Protein 5F1B (pdb70)

Secondary structure (DSSP, 8-state):
----EEEESSS-EEEE-TTT--TT-----GGGEEEEEEE--STT---SHHHHGGGEEEESS----EEE-SEEE-EEEEEEEEEE-TTSSBSSPPPPTT----S-EEEEEEEEEE----SSEEEETTS-EEE-SSEEESSPPTT--BEEEEEEEEE---/------EEEEEE---STTTTSTTTS--GGGSEEEEEE-S-HHHHHHHHHHHHHHHHHHHHHHHH---SEE--HHHHHHHHHHHHTT-/--HHHIIIIITTTEEEEEEEEE-TT---EEE--TTB---EEE-GGGSHHHHHHHHHHHHHHHT--EEETTEEE-HHHHB--TTTTT--PPP-BSGGGGGTT-HHHHT--EE-SS-EEE-HHHHHHHHTT-TT-S--SSSS----S-TTSS---HHHHEES--TT-GGG-SEEEEEEEEE--TT-HHHHHHHHHHHHHHHHHHHT---TT-EEE--

Radius of gyration: 32.6 Å; Cα contacts (8 Å, |Δi|>4): 952; chains: 3; bounding box: 53×74×102 Å

B-factor: mean 51.22, std 26.63, range [20.82, 196.54]

Structure (mmCIF, N/CA/C/O backbone):
data_5F1B
#
_entry.id   5F1B
#
_cell.length_a   107.261
_cell.length_b   107.261
_cell.length_c   93.777
_cell.angle_alpha   90.00
_cell.angle_beta   90.00
_cell.angle_gamma   120.00
#
_symmetry.space_group_name_H-M   'P 63'
#
loop_
_entity.id
_entity.type
_entity.pdbx_description
1 polymer GP1
2 polymer GP2
3 polymer 'Niemann-Pick C1 protein'
4 branched 2-acetamido-2-deoxy-beta-D-glucopyranose-(1-4)-2-acetamido-2-deoxy-beta-D-glucopyranose
5 water water
#
loop_
_atom_site.group_PDB
_atom_site.id
_atom_site.type_symbol
_atom_site.label_atom_id
_atom_site.label_alt_id
_atom_site.label_comp_id
_atom_site.label_asym_id
_atom_site.label_entity_id
_atom_site.label_seq_id
_atom_site.pdbx_PDB_ins_code
_atom_site.Cartn_x
_atom_site.Cartn_y
_atom_site.Cartn_z
_atom_site.occupancy
_atom_site.B_iso_or_equiv
_atom_site.auth_seq_id
_atom_site.auth_comp_id
_atom_site.auth_asym_id
_atom_site.auth_atom_id
_atom_site.pdbx_PDB_model_num
ATOM 1 N N . ARG A 1 1 ? 46.925 -10.526 -286.188 1.00 112.81 31 ARG A N 1
ATOM 2 C CA . ARG A 1 1 ? 47.868 -11.449 -286.806 1.00 116.14 31 ARG A CA 1
ATOM 3 C C . ARG A 1 1 ? 47.705 -12.877 -286.276 1.00 114.79 31 ARG A C 1
ATOM 4 O O . ARG A 1 1 ? 48.677 -13.632 -286.204 1.00 117.68 31 ARG A O 1
ATOM 12 N N . SER A 1 2 ? 46.484 -13.247 -285.900 1.00 68.00 32 SER A N 1
ATOM 13 C CA . SER A 1 2 ? 46.231 -14.596 -285.402 1.00 64.95 32 SER A CA 1
ATOM 14 C C . SER A 1 2 ? 44.878 -15.143 -285.848 1.00 56.14 32 SER A C 1
ATOM 15 O O . SER A 1 2 ? 43.844 -14.499 -285.699 1.00 51.56 32 SER A O 1
ATOM 18 N N . ILE A 1 3 ? 44.915 -16.353 -286.394 1.00 51.20 33 ILE A N 1
ATOM 19 C CA . ILE A 1 3 ? 43.731 -17.085 -286.826 1.00 52.18 33 ILE A CA 1
ATOM 20 C C . ILE A 1 3 ? 42.865 -17.521 -285.637 1.00 52.89 33 ILE A C 1
ATOM 21 O O . ILE A 1 3 ? 43.320 -18.278 -284.779 1.00 46.18 33 ILE A O 1
ATOM 26 N N . PRO A 1 4 ? 41.615 -17.028 -285.584 1.00 50.87 34 PRO A N 1
ATOM 27 C CA . PRO A 1 4 ? 40.653 -17.378 -284.529 1.00 51.11 34 PRO A CA 1
ATOM 28 C C . PRO A 1 4 ? 40.345 -18.872 -284.485 1.00 54.37 34 PRO A C 1
ATOM 29 O O . PRO A 1 4 ? 40.270 -19.534 -285.521 1.00 53.84 34 PRO A O 1
ATOM 33 N N . LEU A 1 5 ? 40.170 -19.390 -283.278 1.00 54.62 35 LEU A N 1
ATOM 34 C CA . LEU A 1 5 ? 39.847 -20.789 -283.066 1.00 52.65 35 LEU A CA 1
ATOM 35 C C . LEU A 1 5 ? 38.554 -20.887 -282.265 1.00 59.90 35 LEU A C 1
ATOM 36 O O . LEU A 1 5 ? 38.447 -20.324 -281.179 1.00 68.39 35 LEU A O 1
ATOM 41 N N . GLY A 1 6 ? 37.565 -21.586 -282.811 1.00 64.29 36 GLY A N 1
ATOM 42 C CA . GLY A 1 6 ? 36.266 -21.700 -282.173 1.00 65.83 36 GLY A CA 1
ATOM 43 C C . GLY A 1 6 ? 36.204 -22.859 -281.195 1.00 69.94 36 GLY A C 1
ATOM 44 O O . GLY A 1 6 ? 36.610 -23.970 -281.516 1.00 68.16 36 GLY A O 1
ATOM 45 N N . VAL A 1 7 ? 35.699 -22.593 -279.993 1.00 59.58 37 VAL A N 1
ATOM 46 C CA . VAL A 1 7 ? 35.579 -23.621 -278.966 1.00 62.94 37 VAL A CA 1
ATOM 47 C C . VAL A 1 7 ? 34.121 -23.901 -278.626 1.00 68.39 37 VAL A C 1
ATOM 48 O O . VAL A 1 7 ? 33.378 -22.979 -278.290 1.00 70.52 37 VAL A O 1
ATOM 52 N N . ILE A 1 8 ? 33.714 -25.167 -278.734 1.00 100.52 38 ILE A N 1
ATOM 53 C CA . ILE A 1 8 ? 32.330 -25.548 -278.471 1.00 109.22 38 ILE A CA 1
ATOM 54 C C . ILE A 1 8 ? 32.193 -26.566 -277.364 1.00 110.94 38 ILE A C 1
ATOM 55 O O . ILE A 1 8 ? 32.879 -27.579 -277.336 1.00 107.64 38 ILE A O 1
ATOM 60 N N . HIS A 1 9 ? 31.271 -26.302 -276.444 1.00 155.43 39 HIS A N 1
ATOM 61 C CA . HIS A 1 9 ? 30.945 -27.259 -275.393 1.00 157.62 39 HIS A CA 1
ATOM 62 C C . HIS A 1 9 ? 29.761 -28.110 -275.848 1.00 158.80 39 HIS A C 1
ATOM 63 O O . HIS A 1 9 ? 29.932 -29.075 -276.593 1.00 158.41 39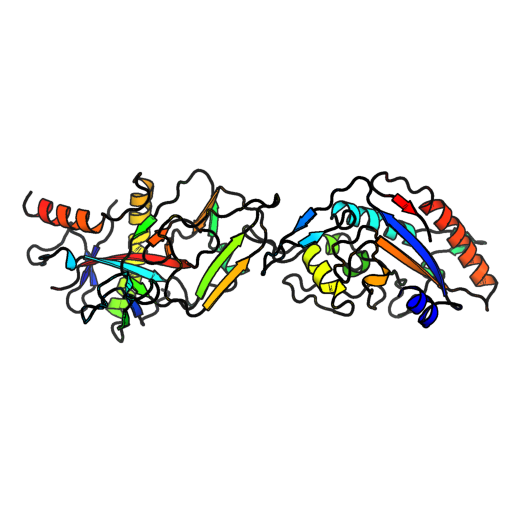 HIS A O 1
ATOM 70 N N . ASN A 1 10 ? 28.562 -27.741 -275.408 1.00 104.05 40 ASN A N 1
ATOM 71 C CA . ASN A 1 10 ? 27.340 -28.369 -275.891 1.00 103.03 40 ASN A CA 1
ATOM 72 C C . ASN A 1 10 ? 26.778 -27.522 -277.024 1.00 105.19 40 ASN A C 1
ATOM 73 O O . ASN A 1 10 ? 26.447 -28.027 -278.096 1.00 102.52 40 ASN A O 1
ATOM 78 N N . SER A 1 11 ? 26.690 -26.222 -276.768 1.00 135.91 41 SER A N 1
ATOM 79 C CA . SER A 1 11 ? 26.329 -25.229 -277.787 1.00 133.30 41 SER A CA 1
ATOM 80 C C . SER A 1 11 ? 26.947 -23.864 -277.526 1.00 134.60 41 SER A C 1
ATOM 81 O O . SER A 1 11 ? 26.479 -22.873 -278.061 1.00 131.23 41 SER A O 1
ATOM 84 N N . VAL A 1 12 ? 27.998 -23.817 -276.710 1.00 140.17 42 VAL A N 1
ATOM 85 C CA . VAL A 1 12 ? 28.606 -22.538 -276.372 1.00 141.40 42 VAL A CA 1
ATOM 86 C C . VAL A 1 12 ? 29.640 -22.288 -277.496 1.00 133.94 42 VAL A C 1
ATOM 87 O O . VAL A 1 12 ? 30.686 -22.971 -277.528 1.00 131.20 42 VAL A O 1
ATOM 91 N N . LEU A 1 13 ? 29.357 -21.417 -278.473 1.00 94.28 43 LEU A N 1
ATOM 92 C CA . LEU A 1 13 ? 30.428 -21.105 -279.403 1.00 87.40 43 LEU A CA 1
ATOM 93 C C . LEU A 1 13 ? 31.085 -19.826 -278.955 1.00 86.83 43 LEU A C 1
ATOM 94 O O . LEU A 1 13 ? 30.600 -18.728 -279.264 1.00 85.30 43 LEU A O 1
ATOM 99 N N . GLN A 1 14 ? 32.213 -19.978 -278.266 1.00 79.63 44 GLN A N 1
ATOM 100 C CA . GLN A 1 14 ? 33.016 -18.825 -277.921 1.00 78.51 44 GLN A CA 1
ATOM 101 C C . GLN A 1 14 ? 34.253 -18.744 -278.795 1.00 73.62 44 GLN A C 1
ATOM 102 O O . GLN A 1 14 ? 35.099 -19.638 -278.801 1.00 70.66 44 GLN A O 1
ATOM 108 N N . VAL A 1 15 ? 34.332 -17.652 -279.542 1.00 92.04 45 VAL A N 1
ATOM 109 C CA . VAL A 1 15 ? 35.495 -17.349 -280.350 1.00 89.23 45 VAL A CA 1
ATOM 110 C C . VAL A 1 15 ? 36.675 -17.049 -279.439 1.00 91.64 45 VAL A C 1
ATOM 111 O O . VAL A 1 15 ? 36.863 -15.921 -278.989 1.00 93.93 45 VAL A O 1
ATOM 115 N N . SER A 1 16 ? 37.452 -18.082 -279.146 1.00 79.37 46 SER A N 1
ATOM 116 C CA . SER A 1 16 ? 38.636 -17.929 -278.321 1.00 85.02 46 SER A CA 1
ATOM 117 C C . SER A 1 16 ? 39.893 -18.158 -279.152 1.00 90.20 46 SER A C 1
ATOM 118 O O . SER A 1 16 ? 39.909 -17.933 -280.365 1.00 79.61 46 SER A O 1
ATOM 121 N N . ASP A 1 17 ? 40.943 -18.600 -278.473 1.00 101.98 47 ASP A N 1
ATOM 122 C CA . ASP A 1 17 ? 42.169 -19.065 -279.103 1.00 101.63 47 ASP A CA 1
ATOM 123 C C . ASP A 1 17 ? 42.951 -19.727 -277.979 1.00 113.61 47 ASP A C 1
ATOM 124 O O . ASP A 1 17 ? 42.419 -19.899 -276.883 1.00 119.13 47 ASP A O 1
ATOM 129 N N . VAL A 1 18 ? 44.201 -20.100 -278.224 1.00 104.61 48 VAL A N 1
ATOM 130 C CA . VAL A 1 18 ? 45.038 -20.611 -277.144 1.00 109.33 48 VAL A CA 1
ATOM 131 C C . VAL A 1 18 ? 45.579 -19.424 -276.332 1.00 114.46 48 VAL A C 1
ATOM 132 O O . VAL A 1 18 ? 46.182 -19.597 -275.270 1.00 111.34 48 VAL A O 1
ATOM 136 N N . ASP A 1 19 ? 45.315 -18.221 -276.848 1.00 141.70 49 ASP A N 1
ATOM 137 C CA . ASP A 1 19 ? 45.538 -16.943 -276.165 1.00 143.26 49 ASP A CA 1
ATOM 138 C C . ASP A 1 19 ? 44.444 -16.690 -275.109 1.00 149.97 49 ASP A C 1
ATOM 139 O O . ASP A 1 19 ? 44.144 -15.547 -274.772 1.00 148.88 49 ASP A O 1
ATOM 144 N N . LYS A 1 20 ? 43.842 -17.766 -274.603 1.00 130.97 50 LYS A N 1
ATOM 145 C CA . LYS A 1 20 ? 42.741 -17.675 -273.646 1.00 134.58 50 LYS A CA 1
ATOM 146 C C . LYS A 1 20 ? 42.321 -19.029 -273.089 1.00 142.72 50 LYS A C 1
ATOM 147 O O . LYS A 1 20 ? 41.888 -19.117 -271.938 1.00 147.97 50 LYS A O 1
ATOM 149 N N . LEU A 1 21 ? 42.448 -20.063 -273.921 1.00 152.56 51 LEU A N 1
ATOM 150 C CA . LEU A 1 21 ? 41.948 -21.403 -273.626 1.00 159.17 51 LEU A CA 1
ATOM 151 C C . LEU A 1 21 ? 42.217 -21.799 -272.186 1.00 164.99 51 LEU A C 1
ATOM 152 O O . LEU A 1 21 ? 43.308 -22.261 -271.851 1.00 169.35 51 LEU A O 1
ATOM 157 N N . VAL A 1 22 ? 41.205 -21.587 -271.349 1.00 147.32 52 VAL A N 1
ATOM 158 C CA . VAL A 1 22 ? 41.306 -21.760 -269.905 1.00 138.12 52 VAL A CA 1
ATOM 159 C C . VAL A 1 22 ? 41.968 -23.073 -269.518 1.00 130.16 52 VAL A C 1
ATOM 160 O O . VAL A 1 22 ? 41.866 -24.068 -270.237 1.00 124.38 52 VAL A O 1
ATOM 162 N N . CYS A 1 23 ? 42.634 -23.070 -268.366 1.00 133.56 53 CYS A N 1
ATOM 163 C CA . CYS A 1 23 ? 43.366 -24.239 -267.887 1.00 127.85 53 CYS A CA 1
ATOM 164 C C . CYS A 1 23 ? 42.411 -25.360 -267.465 1.00 123.42 53 CYS A C 1
ATOM 165 O O . CYS A 1 23 ? 42.830 -26.359 -266.878 1.00 119.33 53 CYS A O 1
ATOM 168 N N . ARG A 1 24 ? 41.128 -25.179 -267.767 1.00 119.60 54 ARG A N 1
ATOM 169 C CA . ARG A 1 24 ? 40.117 -26.206 -267.560 1.00 117.33 54 ARG A CA 1
ATOM 170 C C . ARG A 1 24 ? 39.587 -26.701 -268.901 1.00 114.04 54 ARG A C 1
ATOM 171 O O . ARG A 1 24 ? 38.812 -27.656 -268.959 1.00 108.47 54 ARG A O 1
ATOM 173 N N . ASP A 1 25 ? 40.004 -26.043 -269.980 1.00 108.50 55 ASP A N 1
ATOM 174 C CA . ASP A 1 25 ? 39.589 -26.449 -271.318 1.00 105.32 55 ASP A CA 1
ATOM 175 C C . ASP A 1 25 ? 40.421 -27.638 -271.789 1.00 95.80 55 ASP A C 1
ATOM 176 O O . ASP A 1 25 ? 41.653 -27.618 -271.717 1.00 90.65 55 ASP A O 1
ATOM 181 N N . LYS A 1 26 ? 39.734 -28.671 -272.267 1.00 94.61 56 LYS A N 1
ATOM 182 C CA . LYS A 1 26 ? 40.359 -29.966 -272.516 1.00 89.80 56 LYS A CA 1
ATOM 183 C C . LYS A 1 26 ? 40.609 -30.259 -273.995 1.00 81.10 56 LYS A C 1
ATOM 184 O O . LYS A 1 26 ? 39.670 -30.447 -274.773 1.00 76.59 56 LYS A O 1
ATOM 186 N N . LEU A 1 27 ? 41.886 -30.300 -274.368 1.00 69.24 57 LEU A N 1
ATOM 187 C CA . LEU A 1 27 ? 42.301 -30.773 -275.683 1.00 57.44 57 LEU A CA 1
ATOM 188 C C . LEU A 1 27 ? 43.162 -32.019 -275.510 1.00 53.75 57 LEU A C 1
ATOM 189 O O . LEU A 1 27 ? 44.365 -31.930 -275.263 1.00 58.14 57 LEU A O 1
ATOM 194 N N . SER A 1 28 ? 42.544 -33.185 -275.632 1.00 57.73 58 SER A N 1
ATOM 195 C CA . SER A 1 28 ? 43.228 -34.430 -275.301 1.00 61.84 58 SER A CA 1
ATOM 196 C C . SER A 1 28 ? 43.658 -35.184 -276.547 1.00 58.62 58 SER A C 1
ATOM 197 O O . SER A 1 28 ? 44.435 -36.138 -276.471 1.00 58.77 58 SER A O 1
ATOM 200 N N . SER A 1 29 ? 43.148 -34.761 -277.696 1.00 52.84 59 SER A N 1
ATOM 201 C CA . SER A 1 29 ? 43.512 -35.415 -278.943 1.00 55.97 59 SER A CA 1
ATOM 202 C C . SER A 1 29 ? 43.450 -34.470 -280.131 1.00 51.67 59 SER A C 1
ATOM 203 O O . SER A 1 29 ? 42.644 -33.544 -280.187 1.00 51.11 59 SER A O 1
ATOM 206 N N . THR A 1 30 ? 44.313 -34.716 -281.095 1.00 45.57 60 THR A N 1
ATOM 207 C CA . THR A 1 30 ? 44.335 -33.883 -282.275 1.00 54.12 60 THR A CA 1
ATOM 208 C C . THR A 1 30 ? 43.068 -34.145 -283.119 1.00 54.09 60 THR A C 1
ATOM 209 O O . THR A 1 30 ? 42.687 -33.325 -283.947 1.00 47.97 60 THR A O 1
ATOM 213 N N . ASN A 1 31 ? 42.395 -35.267 -282.863 1.00 61.55 61 ASN A N 1
ATOM 214 C CA . ASN A 1 31 ? 41.115 -35.576 -283.508 1.00 62.89 61 ASN A CA 1
ATOM 215 C C . ASN A 1 31 ? 39.995 -34.595 -283.149 1.00 61.42 61 ASN A C 1
ATOM 216 O O . ASN A 1 31 ? 38.947 -34.586 -283.790 1.00 58.20 61 ASN A O 1
ATOM 221 N N . GLN A 1 32 ? 40.219 -33.775 -282.126 1.00 51.41 62 GLN A N 1
ATOM 222 C CA . GLN A 1 32 ? 39.240 -32.770 -281.721 1.00 55.87 62 GLN A CA 1
ATOM 223 C C . GLN A 1 32 ? 39.322 -31.495 -282.550 1.00 51.28 62 GLN A C 1
ATOM 224 O O . GLN A 1 32 ? 38.476 -30.612 -282.420 1.00 49.60 62 GLN A O 1
ATOM 230 N N . LEU A 1 33 ? 40.354 -31.387 -283.379 1.00 52.12 63 LEU A N 1
ATOM 231 C CA . LEU A 1 33 ? 40.540 -30.198 -284.200 1.00 52.66 63 LEU A CA 1
ATOM 232 C C . LEU A 1 33 ? 39.936 -30.414 -285.586 1.00 45.80 63 LEU A C 1
ATOM 233 O O . LEU A 1 33 ? 40.281 -31.359 -286.286 1.00 52.35 63 LEU A O 1
ATOM 238 N N . ARG A 1 34 ? 39.014 -29.544 -285.971 1.00 46.74 64 ARG A N 1
ATOM 239 C CA . ARG A 1 34 ? 38.401 -29.660 -287.283 1.00 51.58 64 ARG A CA 1
ATOM 240 C C . ARG A 1 34 ? 38.346 -28.289 -287.949 1.00 48.37 64 ARG A C 1
ATOM 241 O O . ARG A 1 34 ? 38.199 -27.258 -287.287 1.00 45.67 64 ARG A O 1
ATOM 249 N N . SER A 1 35 ? 38.521 -28.292 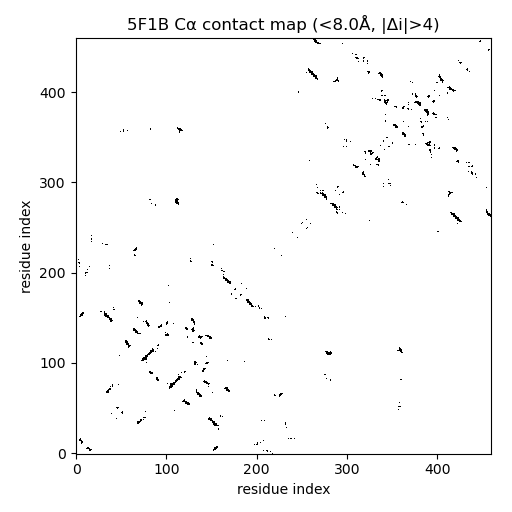-289.265 1.00 48.95 65 SER A N 1
ATOM 250 C CA . SER A 1 35 ? 38.335 -27.103 -290.086 1.00 43.99 65 SER A CA 1
ATOM 251 C C . SER A 1 35 ? 37.087 -27.302 -290.933 1.00 45.58 65 SER A C 1
ATOM 252 O O . SER A 1 35 ? 36.822 -28.402 -291.415 1.00 41.91 65 SER A O 1
ATOM 255 N N . VAL A 1 36 ? 36.306 -26.244 -291.092 1.00 38.85 66 VAL A N 1
ATOM 256 C CA . VAL A 1 36 ? 35.022 -26.361 -291.767 1.00 40.36 66 VAL A CA 1
ATOM 257 C C . VAL A 1 36 ? 34.895 -25.278 -292.832 1.00 37.76 66 VAL A C 1
ATOM 258 O O . VAL A 1 36 ? 35.340 -24.145 -292.635 1.00 37.20 66 VAL A O 1
ATOM 262 N N . GLY A 1 37 ? 34.295 -25.636 -293.959 1.00 36.47 67 GLY A N 1
ATOM 263 C CA . GLY A 1 37 ? 34.045 -24.684 -295.017 1.00 35.61 67 GLY A CA 1
ATOM 264 C C . GLY A 1 37 ? 32.576 -24.317 -295.057 1.00 38.60 67 GLY A C 1
ATOM 265 O O . GLY A 1 37 ? 31.710 -25.182 -295.163 1.00 38.39 67 GLY A O 1
ATOM 266 N N . LEU A 1 38 ? 32.285 -23.030 -294.961 1.00 36.18 68 LEU A N 1
ATOM 267 C CA . LEU A 1 38 ? 30.907 -22.593 -295.072 1.00 38.03 68 LEU A CA 1
ATOM 268 C C . LEU A 1 38 ? 30.688 -21.709 -296.294 1.00 38.52 68 LEU A C 1
ATOM 269 O O . LEU A 1 38 ? 31.479 -20.857 -296.646 1.00 38.21 68 LEU A O 1
ATOM 274 N N . ASN A 1 39 ? 29.550 -21.938 -296.908 1.00 39.28 69 ASN A N 1
ATOM 275 C CA . ASN A 1 39 ? 29.107 -21.333 -298.149 1.00 38.89 69 ASN A CA 1
ATOM 276 C C . ASN A 1 39 ? 28.541 -19.943 -298.007 1.00 43.65 69 ASN A C 1
ATOM 277 O O . ASN A 1 39 ? 27.902 -19.622 -297.012 1.00 40.91 69 ASN A O 1
ATOM 282 N N . LEU A 1 40 ? 28.819 -19.128 -299.014 1.00 47.39 70 LEU A N 1
ATOM 283 C CA . LEU A 1 40 ? 28.304 -17.775 -299.104 1.00 47.64 70 LEU A CA 1
ATOM 284 C C . LEU A 1 40 ? 27.285 -17.706 -300.224 1.00 54.73 70 LEU A C 1
ATOM 285 O O . LEU A 1 40 ? 27.623 -17.434 -301.378 1.00 61.78 70 LEU A O 1
ATOM 290 N N . GLU A 1 41 ? 26.037 -17.974 -299.882 1.00 46.32 71 GLU A N 1
ATOM 291 C CA . GLU A 1 41 ? 24.962 -17.877 -300.842 1.00 45.84 71 GLU A CA 1
ATOM 292 C C . GLU A 1 41 ? 23.705 -17.492 -300.080 1.00 45.10 71 GLU A C 1
ATOM 293 O O . GLU A 1 41 ? 23.706 -17.474 -298.852 1.00 49.38 71 GLU A O 1
ATOM 299 N N . GLY A 1 42 ? 22.640 -17.171 -300.802 1.00 40.79 72 GLY A N 1
ATOM 300 C CA . GLY A 1 42 ? 21.395 -16.789 -300.167 1.00 43.25 72 GLY A CA 1
ATOM 301 C C . GLY A 1 42 ? 20.990 -15.390 -300.577 1.00 46.97 72 GLY A C 1
ATOM 302 O O . GLY A 1 42 ? 21.442 -14.889 -301.613 1.00 44.99 72 GLY A O 1
ATOM 303 N N . ASN A 1 43 ? 20.149 -14.759 -299.760 1.00 49.67 73 ASN A N 1
ATOM 304 C CA . ASN A 1 43 ? 19.530 -13.480 -300.111 1.00 54.07 73 ASN A CA 1
ATOM 305 C C . ASN A 1 43 ? 20.545 -12.370 -300.327 1.00 50.53 73 ASN A C 1
ATOM 306 O O . ASN A 1 43 ? 21.404 -12.126 -299.483 1.00 53.50 73 ASN A O 1
ATOM 311 N N . GLY A 1 44 ? 20.446 -11.708 -301.474 1.00 48.99 74 GLY A N 1
ATOM 312 C CA . GLY A 1 44 ? 21.360 -10.633 -301.802 1.00 52.99 74 GLY A CA 1
ATOM 313 C C . GLY A 1 44 ? 22.592 -11.116 -302.539 1.00 50.59 74 GLY A C 1
ATOM 314 O O . GLY A 1 44 ? 23.432 -10.311 -302.948 1.00 51.01 74 GLY A O 1
ATOM 315 N N . VAL A 1 45 ? 22.718 -12.432 -302.693 1.00 41.82 75 VAL A N 1
ATOM 316 C CA . VAL A 1 45 ? 23.837 -12.983 -303.442 1.00 39.54 75 VAL A CA 1
ATOM 317 C C . VAL A 1 45 ? 23.299 -13.537 -304.755 1.00 42.27 75 VAL A C 1
ATOM 318 O O . VAL A 1 45 ? 22.636 -14.570 -304.788 1.00 41.56 75 VAL A O 1
ATOM 322 N N . ALA A 1 46 ? 23.576 -12.815 -305.831 1.00 36.16 76 ALA A N 1
ATOM 323 C CA . ALA A 1 46 ? 23.022 -13.129 -307.129 1.00 38.64 76 ALA A CA 1
ATOM 324 C C . ALA A 1 46 ? 23.532 -14.476 -307.635 1.00 35.30 76 ALA A C 1
ATOM 325 O O . ALA A 1 46 ? 24.644 -14.880 -307.321 1.00 36.69 76 ALA A O 1
ATOM 327 N N . THR A 1 47 ? 22.722 -15.166 -308.428 1.00 36.52 77 THR A N 1
ATOM 328 C CA . THR A 1 47 ? 23.072 -16.518 -308.843 1.00 36.55 77 THR A CA 1
ATOM 329 C C . THR A 1 47 ? 23.443 -16.646 -310.318 1.00 37.12 77 THR A C 1
ATOM 330 O O . THR A 1 47 ? 24.239 -17.516 -310.683 1.00 37.60 77 THR A O 1
ATOM 334 N N . ASP A 1 48 ? 22.859 -15.814 -311.176 1.00 38.29 78 ASP A N 1
ATOM 335 C CA . ASP A 1 48 ? 23.148 -15.921 -312.610 1.00 35.76 78 ASP A CA 1
ATOM 336 C C . ASP A 1 48 ? 24.610 -15.511 -312.865 1.00 30.77 78 ASP A C 1
ATOM 337 O O . ASP A 1 48 ? 25.152 -14.654 -312.163 1.00 31.51 78 ASP A O 1
ATOM 342 N N . VAL A 1 49 ? 25.246 -16.139 -313.849 1.00 32.55 79 VAL A N 1
ATOM 343 C CA . VAL A 1 49 ? 26.677 -15.926 -314.099 1.00 30.75 79 VAL A CA 1
ATOM 344 C C . VAL A 1 49 ? 27.068 -14.461 -314.377 1.00 31.18 79 VAL A C 1
ATOM 345 O O . VAL A 1 49 ? 28.019 -13.974 -313.779 1.00 34.50 79 VAL A O 1
ATOM 349 N N . PRO A 1 50 ? 26.329 -13.744 -315.247 1.00 32.08 80 PRO A N 1
ATOM 350 C CA . PRO A 1 50 ? 26.666 -12.320 -315.397 1.00 35.89 80 PRO A CA 1
ATOM 351 C C . PRO A 1 50 ? 26.684 -11.533 -314.075 1.00 39.14 80 PRO A C 1
ATOM 352 O O . PRO A 1 50 ? 27.559 -10.692 -313.887 1.00 40.79 80 PRO A O 1
ATOM 356 N N . SER A 1 51 ? 25.764 -11.814 -313.159 1.00 37.87 81 SER A N 1
ATOM 357 C CA . SER A 1 51 ? 25.784 -11.105 -311.877 1.00 36.19 81 SER A CA 1
ATOM 358 C C . SER A 1 51 ? 26.843 -11.683 -310.946 1.00 39.32 81 SER A C 1
ATOM 359 O O . SER A 1 51 ? 27.402 -10.971 -310.107 1.00 38.50 81 SER A O 1
ATOM 362 N N . ALA A 1 52 ? 27.126 -12.977 -311.094 1.00 36.30 82 ALA A N 1
ATOM 363 C CA . ALA A 1 52 ? 28.053 -13.652 -310.184 1.00 32.89 82 ALA A CA 1
ATOM 364 C C . ALA A 1 52 ? 29.508 -13.215 -310.408 1.00 33.48 82 ALA A C 1
ATOM 365 O O . ALA A 1 52 ? 30.274 -13.067 -309.450 1.00 33.63 82 ALA A O 1
ATOM 367 N N . THR A 1 53 ? 29.879 -12.994 -311.667 1.00 31.66 83 THR A N 1
ATOM 368 C CA . THR A 1 53 ? 31.256 -12.618 -312.007 1.00 30.89 83 THR A CA 1
ATOM 369 C C . THR A 1 53 ? 31.656 -11.294 -311.376 1.00 33.75 83 THR A C 1
ATOM 370 O O . THR A 1 53 ? 32.837 -11.064 -311.114 1.00 33.11 83 THR A O 1
ATOM 374 N N . LYS A 1 54 ? 30.671 -10.435 -311.112 1.00 35.23 84 LYS A N 1
ATOM 375 C CA . LYS A 1 54 ? 30.925 -9.157 -310.446 1.00 33.76 84 LYS A CA 1
ATOM 376 C C . LYS A 1 54 ? 31.631 -9.330 -309.098 1.00 35.82 84 LYS A C 1
ATOM 377 O O . LYS A 1 54 ? 32.321 -8.420 -308.641 1.00 34.16 84 LYS A O 1
ATOM 383 N N . ARG A 1 55 ? 31.485 -10.498 -308.476 1.00 28.92 85 ARG A N 1
ATOM 384 C CA . ARG A 1 55 ? 32.198 -10.789 -307.225 1.00 30.89 85 ARG A CA 1
ATOM 385 C C . ARG A 1 55 ? 33.659 -11.239 -307.434 1.00 31.36 85 ARG A C 1
ATOM 386 O O . ARG A 1 55 ? 34.413 -11.377 -306.476 1.00 30.74 85 ARG A O 1
ATOM 394 N N . TRP A 1 56 ? 34.060 -11.476 -308.682 1.00 33.28 86 TRP A N 1
ATOM 395 C CA . TRP A 1 56 ? 35.408 -11.976 -308.959 1.00 31.87 86 TRP A CA 1
ATOM 396 C C . TRP A 1 56 ? 36.167 -11.026 -309.890 1.00 35.17 86 TRP A C 1
ATOM 397 O O . TRP A 1 56 ? 35.560 -10.187 -310.554 1.00 34.57 86 TRP A O 1
ATOM 408 N N . GLY A 1 57 ? 37.492 -11.156 -309.939 1.00 34.31 87 GLY A N 1
ATOM 409 C CA . GLY A 1 57 ? 38.295 -10.329 -310.827 1.00 35.35 87 GLY A CA 1
ATOM 410 C C . GLY A 1 57 ? 39.688 -10.873 -311.119 1.00 35.52 87 GLY A C 1
ATOM 411 O O . GLY A 1 57 ? 40.273 -11.602 -310.307 1.00 32.68 87 GLY A O 1
ATOM 412 N N . PHE A 1 58 ? 40.228 -10.503 -312.276 1.00 35.51 88 PHE A N 1
ATOM 413 C CA . PHE A 1 58 ? 41.559 -10.952 -312.687 1.00 35.46 88 PHE A CA 1
ATOM 414 C C . PHE A 1 58 ? 42.678 -10.054 -312.183 1.00 36.25 88 PHE A C 1
ATOM 415 O O . PHE A 1 58 ? 42.562 -8.832 -312.199 1.00 37.11 88 PHE A O 1
ATOM 423 N N . ARG A 1 59 ? 43.761 -10.685 -311.735 1.00 36.95 89 ARG A N 1
ATOM 424 C CA . ARG A 1 59 ? 44.875 -9.997 -311.087 1.00 34.37 89 ARG A CA 1
ATOM 425 C C . ARG A 1 59 ? 46.173 -10.743 -311.400 1.00 38.60 89 ARG A C 1
ATOM 426 O O . ARG A 1 59 ? 46.186 -11.984 -311.476 1.00 35.81 89 ARG A O 1
ATOM 434 N N . SER A 1 60 ? 47.253 -9.987 -311.596 1.00 37.41 90 SER A N 1
ATOM 435 C CA . SER A 1 60 ? 48.567 -10.567 -311.840 1.00 35.29 90 SER A CA 1
ATOM 436 C C . SER A 1 60 ? 49.535 -10.193 -310.724 1.00 41.23 90 SER A C 1
ATOM 437 O O . SER A 1 60 ? 49.343 -9.189 -310.032 1.00 40.48 90 SER A O 1
ATOM 440 N N . GLY A 1 61 ? 50.555 -11.024 -310.540 1.00 31.83 91 GLY A N 1
ATOM 441 C CA . GLY A 1 61 ? 51.576 -10.777 -309.547 1.00 31.92 91 GLY A CA 1
ATOM 442 C C . GLY A 1 61 ? 51.299 -11.430 -308.212 1.00 33.96 91 GLY A C 1
ATOM 443 O O . GLY A 1 61 ? 52.147 -11.411 -307.325 1.00 37.27 91 GLY A O 1
ATOM 444 N N . VAL A 1 62 ? 50.107 -11.998 -308.053 1.00 34.80 92 VAL A N 1
ATOM 445 C CA . VAL A 1 62 ? 49.757 -12.658 -306.797 1.00 32.90 92 VAL A CA 1
ATOM 446 C C . VAL A 1 62 ? 49.682 -14.179 -306.985 1.00 30.98 92 VAL A C 1
ATOM 447 O O . VAL A 1 62 ? 48.834 -14.684 -307.717 1.00 32.07 92 VAL A O 1
ATOM 451 N N . PRO A 1 63 ? 50.594 -14.912 -306.332 1.00 35.62 93 PRO A N 1
ATOM 452 C CA . PRO A 1 63 ? 50.611 -16.382 -306.362 1.00 34.49 93 PRO A CA 1
ATOM 453 C C . PRO A 1 63 ? 49.383 -17.007 -305.673 1.00 34.38 93 PRO A C 1
ATOM 454 O O . PRO A 1 63 ? 49.027 -16.616 -304.557 1.00 34.78 93 PRO A O 1
ATOM 458 N N . PRO A 1 64 ? 48.743 -17.977 -306.333 1.00 30.80 94 PRO A N 1
ATOM 459 C CA . PRO A 1 64 ? 47.586 -18.662 -305.737 1.00 28.25 94 PRO A CA 1
ATOM 460 C C . PRO A 1 64 ? 47.956 -19.428 -304.463 1.00 31.08 94 PRO A C 1
ATOM 461 O O . PRO A 1 64 ? 49.093 -19.859 -304.309 1.00 30.35 94 PRO A O 1
ATOM 465 N N . LYS A 1 65 ? 46.998 -19.576 -303.553 1.00 27.87 95 LYS A N 1
ATOM 466 C CA . LYS A 1 65 ? 47.238 -20.292 -302.309 1.00 25.91 95 LYS A CA 1
ATOM 467 C C . LYS A 1 65 ? 46.071 -21.240 -302.017 1.00 28.49 95 LYS A C 1
ATOM 468 O O . LYS A 1 65 ? 44.920 -20.947 -302.334 1.00 29.76 95 LYS A O 1
ATOM 474 N N . VAL A 1 66 ? 46.387 -22.382 -301.421 1.00 30.23 96 VAL A N 1
ATOM 475 C CA . VAL A 1 66 ? 45.403 -23.404 -301.117 1.00 29.29 96 VAL A CA 1
ATOM 476 C C . VAL A 1 66 ? 45.466 -23.778 -299.632 1.00 30.94 96 VAL A C 1
ATOM 477 O O . VAL A 1 66 ? 46.544 -23.784 -299.054 1.00 33.16 96 VAL A O 1
ATOM 481 N N . VAL A 1 67 ? 44.319 -24.060 -299.017 1.00 28.25 97 VAL A N 1
ATOM 482 C CA . VAL A 1 67 ? 44.277 -24.518 -297.631 1.00 26.98 97 VAL A CA 1
ATOM 483 C C . VAL A 1 67 ? 43.203 -25.602 -297.517 1.00 27.13 97 VAL A C 1
ATOM 484 O O . VAL A 1 67 ? 42.140 -25.493 -298.145 1.00 29.41 97 VAL A O 1
ATOM 488 N N . ASN A 1 68 ? 43.466 -26.672 -296.767 1.00 28.31 98 ASN A N 1
ATOM 489 C CA . ASN A 1 68 ? 42.473 -27.738 -296.705 1.00 33.81 98 ASN A CA 1
ATOM 490 C C . ASN A 1 68 ? 41.376 -27.396 -295.703 1.00 35.33 98 ASN A C 1
ATOM 491 O O . ASN A 1 68 ? 41.528 -26.495 -294.886 1.00 35.54 98 ASN A O 1
ATOM 496 N N . TYR A 1 69 ? 40.248 -28.082 -295.826 1.00 33.27 99 TYR A N 1
ATOM 497 C CA . TYR A 1 69 ? 39.160 -27.979 -294.862 1.00 36.94 99 TYR A CA 1
ATOM 498 C C . TYR A 1 69 ? 38.513 -29.354 -294.890 1.00 34.68 99 TYR A C 1
ATOM 499 O O . TYR A 1 69 ? 38.648 -30.064 -295.876 1.00 35.94 99 TYR A O 1
ATOM 508 N N . GLU A 1 70 ? 37.850 -29.756 -293.810 1.00 40.78 100 GLU A N 1
ATOM 509 C CA . GLU A 1 70 ? 37.508 -31.167 -293.643 1.00 44.54 100 GLU A CA 1
ATOM 510 C C . GLU A 1 70 ? 36.033 -31.451 -293.810 1.00 43.19 100 GLU A C 1
ATOM 511 O O . GLU A 1 70 ? 35.634 -32.597 -294.035 1.00 46.08 100 GLU A O 1
ATOM 517 N N . ALA A 1 71 ? 35.215 -30.417 -293.688 1.00 38.09 101 ALA A N 1
ATOM 518 C CA . ALA A 1 71 ? 33.779 -30.596 -293.841 1.00 39.27 101 ALA A CA 1
ATOM 519 C C . ALA A 1 71 ? 33.153 -29.315 -294.347 1.00 33.26 101 ALA A C 1
ATOM 520 O O . ALA A 1 71 ? 33.628 -28.223 -294.035 1.00 36.97 101 ALA A O 1
ATOM 522 N N . GLY A 1 72 ? 32.090 -29.442 -295.128 1.00 31.31 102 GLY A N 1
ATOM 523 C CA . GLY A 1 72 ? 31.356 -28.269 -295.564 1.00 35.67 102 GLY A CA 1
ATOM 524 C C . GLY A 1 72 ? 29.873 -28.533 -295.684 1.00 39.80 102 GLY A C 1
ATOM 525 O O . GLY A 1 72 ? 29.362 -29.485 -295.098 1.00 40.14 102 GLY A O 1
ATOM 526 N N . GLU A 1 73 ? 29.171 -27.699 -296.446 1.00 39.54 103 GLU A N 1
ATOM 527 C CA . GLU A 1 73 ? 27.727 -27.863 -296.567 1.00 40.25 103 GLU A CA 1
ATOM 528 C C . GLU A 1 73 ? 27.258 -27.996 -298.000 1.00 41.17 103 GLU A C 1
ATOM 529 O O . GLU A 1 73 ? 27.960 -27.622 -298.941 1.00 41.52 103 GLU A O 1
ATOM 535 N N . TRP A 1 74 ? 26.070 -28.567 -298.151 1.00 43.58 104 TRP A N 1
ATOM 536 C CA . TRP A 1 74 ? 25.394 -28.604 -299.429 1.00 39.14 104 TRP A CA 1
ATOM 537 C C . TRP A 1 74 ? 25.255 -27.185 -299.964 1.00 39.24 104 TRP A C 1
ATOM 538 O O . TRP A 1 74 ? 24.860 -26.290 -299.235 1.00 34.59 104 TRP A O 1
ATOM 549 N N . ALA A 1 75 ? 25.592 -26.997 -301.237 1.00 38.10 105 ALA A N 1
ATOM 550 C CA . ALA A 1 75 ? 25.464 -25.707 -301.893 1.00 36.28 105 ALA A CA 1
ATOM 551 C C . ALA A 1 75 ? 24.279 -25.735 -302.851 1.00 35.76 105 ALA A C 1
ATOM 552 O O . ALA A 1 75 ? 24.119 -26.695 -303.592 1.00 35.02 105 ALA A O 1
ATOM 554 N N . GLU A 1 76 ? 23.446 -24.700 -302.831 1.00 30.74 106 GLU A N 1
ATOM 555 C CA . GLU A 1 76 ? 22.343 -24.605 -303.791 1.00 35.87 106 GLU A CA 1
ATOM 556 C C . GLU A 1 76 ? 22.892 -24.268 -305.173 1.00 36.64 106 GLU A C 1
ATOM 557 O O . GLU A 1 76 ? 22.456 -24.832 -306.172 1.00 36.26 106 GLU A O 1
ATOM 563 N N . ASN A 1 77 ? 23.859 -23.354 -305.217 1.00 35.35 107 ASN A N 1
ATOM 564 C CA . ASN A 1 77 ? 24.503 -22.976 -306.472 1.00 38.71 107 ASN A CA 1
ATOM 565 C C . ASN A 1 77 ? 26.013 -23.167 -306.482 1.00 38.20 107 ASN A C 1
ATOM 566 O O . ASN A 1 77 ? 26.716 -22.682 -305.601 1.00 37.15 107 ASN A O 1
ATOM 571 N N . CYS A 1 78 ? 26.500 -23.865 -307.501 1.00 35.56 108 CYS A N 1
ATOM 572 C CA . CYS A 1 78 ? 27.933 -23.958 -307.750 1.00 34.65 108 CYS A CA 1
ATOM 573 C C . CYS A 1 78 ? 28.260 -23.414 -309.135 1.00 33.41 108 CYS A C 1
ATOM 574 O O . CYS A 1 78 ? 27.355 -23.170 -309.943 1.00 29.49 108 CYS A O 1
ATOM 577 N N . TYR A 1 79 ? 29.553 -23.236 -309.402 1.00 28.11 109 TYR A N 1
ATOM 578 C CA . TYR A 1 79 ? 30.014 -22.691 -310.675 1.00 28.41 109 TYR A CA 1
ATOM 579 C C . TYR A 1 79 ? 31.149 -23.533 -311.240 1.00 29.63 109 TYR A C 1
ATOM 580 O O . TYR A 1 79 ? 31.947 -24.112 -310.488 1.00 29.97 109 TYR A O 1
ATOM 589 N N . ASN A 1 80 ? 31.205 -23.600 -312.566 1.00 25.40 110 ASN A N 1
ATOM 590 C CA . ASN A 1 80 ? 32.200 -24.387 -313.273 1.00 27.58 110 ASN A CA 1
ATOM 591 C C . ASN A 1 80 ? 32.495 -23.649 -314.583 1.00 30.96 110 ASN A C 1
ATOM 592 O O . ASN A 1 80 ? 31.674 -23.657 -315.510 1.00 28.44 110 ASN A O 1
ATOM 597 N N . LEU A 1 81 ? 33.653 -22.993 -314.630 1.00 28.92 111 LEU A N 1
ATOM 598 C CA . LEU A 1 81 ? 33.975 -22.045 -315.706 1.00 30.94 111 LEU A CA 1
ATOM 599 C C . LEU A 1 81 ? 35.057 -22.562 -316.650 1.00 32.64 111 LEU A C 1
ATOM 600 O O . LEU A 1 81 ? 36.028 -23.171 -316.206 1.00 33.30 111 LEU A O 1
ATOM 605 N N . GLU A 1 82 ? 34.871 -22.330 -317.944 1.00 28.27 112 GLU A N 1
ATOM 606 C CA . GLU A 1 82 ? 35.916 -22.552 -318.949 1.00 30.90 112 GLU A CA 1
ATOM 607 C C . GLU A 1 82 ? 35.985 -21.326 -319.880 1.00 32.44 112 GLU A C 1
ATOM 608 O O . GLU A 1 82 ? 34.972 -20.894 -320.431 1.00 31.93 112 GLU A O 1
ATOM 614 N N . ILE A 1 83 ? 37.176 -20.757 -320.029 1.00 33.32 113 ILE A N 1
ATOM 615 C CA . ILE A 1 83 ? 37.342 -19.474 -320.703 1.00 32.38 113 ILE A CA 1
ATOM 616 C C . ILE A 1 83 ? 38.548 -19.481 -321.644 1.00 35.71 113 ILE A C 1
ATOM 617 O O . ILE A 1 83 ? 39.678 -19.717 -321.205 1.00 36.57 113 ILE A O 1
ATOM 622 N N . LYS A 1 84 ? 38.303 -19.226 -322.928 1.00 32.09 114 LYS A N 1
ATOM 623 C CA . LYS A 1 84 ? 39.380 -18.975 -323.894 1.00 34.55 114 LYS A CA 1
ATOM 624 C C . LYS A 1 84 ? 39.754 -17.489 -323.949 1.00 34.66 114 LYS A C 1
ATOM 625 O O . LYS A 1 84 ? 38.879 -16.613 -323.952 1.00 33.46 114 LYS A O 1
ATOM 631 N N . LYS A 1 85 ? 41.053 -17.205 -323.978 1.00 36.27 115 LYS A N 1
ATOM 632 C CA . LYS A 1 85 ? 41.532 -15.855 -324.307 1.00 38.14 115 LYS A CA 1
ATOM 633 C C . LYS A 1 85 ? 41.145 -15.497 -325.757 1.00 38.89 115 LYS A C 1
ATOM 634 O O . LYS A 1 85 ? 40.740 -16.373 -326.525 1.00 33.59 115 LYS A O 1
ATOM 640 N N . PRO A 1 86 ? 41.243 -14.207 -326.127 1.00 38.33 116 PRO A N 1
ATOM 641 C CA . PRO A 1 86 ? 40.947 -13.838 -327.522 1.00 40.86 116 PRO A CA 1
ATOM 642 C C . PRO A 1 86 ? 41.792 -14.614 -328.548 1.00 39.36 116 PRO A C 1
ATOM 643 O O . PRO A 1 86 ? 41.291 -14.918 -329.641 1.00 42.32 116 PRO A O 1
ATOM 647 N N . ASP A 1 87 ? 43.029 -14.961 -328.198 1.00 38.36 117 ASP A N 1
ATOM 648 C CA . ASP A 1 87 ? 43.886 -15.705 -329.131 1.00 44.71 117 ASP A CA 1
ATOM 649 C C . ASP A 1 87 ? 43.635 -17.216 -329.087 1.00 42.63 117 ASP A C 1
ATOM 650 O O . ASP A 1 87 ? 44.334 -17.981 -329.746 1.00 45.95 117 ASP A O 1
ATOM 655 N N . GLY A 1 88 ? 42.646 -17.637 -328.303 1.00 38.27 118 GLY A N 1
ATOM 656 C CA . GLY A 1 88 ? 42.228 -19.028 -328.278 1.00 38.19 118 GLY A CA 1
ATOM 657 C C . GLY A 1 88 ? 42.901 -19.928 -327.246 1.00 34.35 118 GLY A C 1
ATOM 658 O O . 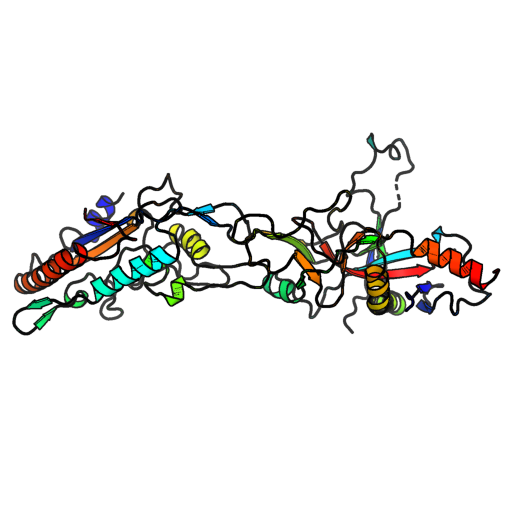GLY A 1 88 ? 42.475 -21.056 -327.031 1.00 39.39 118 GLY A O 1
ATOM 659 N N . SER A 1 89 ? 43.959 -19.454 -326.609 1.00 34.64 119 SER A N 1
ATOM 660 C CA . SER A 1 89 ? 44.609 -20.255 -325.580 1.00 35.22 119 SER A CA 1
ATOM 661 C C . SER A 1 89 ? 43.752 -20.238 -324.301 1.00 36.38 119 SER A C 1
ATOM 662 O O . SER A 1 89 ? 42.710 -19.589 -324.264 1.00 36.27 119 SER A O 1
ATOM 665 N N . GLU A 1 90 ? 44.186 -20.949 -323.263 1.00 34.48 120 GLU A N 1
ATOM 666 C CA . GLU A 1 90 ? 43.381 -21.097 -322.045 1.00 39.70 120 GLU A CA 1
ATOM 667 C C . GLU A 1 90 ? 43.562 -19.926 -321.068 1.00 35.04 120 GLU A C 1
ATOM 668 O O . GLU A 1 90 ? 44.687 -19.529 -320.745 1.00 35.90 120 GLU A O 1
ATOM 674 N N . CYS A 1 91 ? 42.447 -19.386 -320.586 1.00 31.95 121 CYS A N 1
ATOM 675 C CA . CYS A 1 91 ? 42.494 -18.282 -319.629 1.00 27.82 121 CYS A CA 1
ATOM 676 C C . CYS A 1 91 ? 42.666 -18.747 -318.168 1.00 32.57 121 CYS A C 1
ATOM 677 O O . CYS A 1 91 ? 43.435 -18.153 -317.415 1.00 31.37 121 CYS A O 1
ATOM 680 N N . LEU A 1 92 ? 41.958 -19.800 -317.763 1.00 35.51 122 LEU A N 1
ATOM 681 C CA . LEU A 1 92 ? 42.095 -20.319 -316.388 1.00 32.78 122 LEU A CA 1
ATOM 682 C C . LEU A 1 92 ? 43.086 -21.488 -316.323 1.00 31.93 122 LEU A C 1
ATOM 683 O O . LEU A 1 92 ? 43.170 -22.303 -317.239 1.00 33.59 122 LEU A O 1
ATOM 688 N N . PRO A 1 93 ? 43.847 -21.567 -315.232 1.00 28.85 123 PRO A N 1
ATOM 689 C CA . PRO A 1 93 ? 44.797 -22.675 -315.073 1.00 29.23 123 PRO A CA 1
ATOM 690 C C . PRO A 1 93 ? 44.073 -24.007 -314.896 1.00 32.10 123 PRO A C 1
ATOM 691 O O . PRO A 1 93 ? 42.953 -24.018 -314.379 1.00 29.74 123 PRO A O 1
ATOM 695 N N . ALA A 1 94 ? 44.691 -25.107 -315.318 1.00 31.38 124 ALA A N 1
ATOM 696 C CA . ALA A 1 94 ? 44.118 -26.430 -315.086 1.00 34.26 124 ALA A CA 1
ATOM 697 C C . ALA A 1 94 ? 44.097 -26.734 -313.585 1.00 34.12 124 ALA A C 1
ATOM 698 O O . ALA A 1 94 ? 44.962 -26.270 -312.836 1.00 29.66 124 ALA A O 1
ATOM 700 N N . ALA A 1 95 ? 43.111 -27.502 -313.142 1.00 33.42 125 ALA A N 1
ATOM 701 C CA . ALA A 1 95 ? 43.060 -27.876 -311.730 1.00 31.07 125 ALA A CA 1
ATOM 702 C C . ALA A 1 95 ? 44.325 -28.650 -311.391 1.00 29.93 125 ALA A C 1
ATOM 703 O O . ALA A 1 95 ? 44.664 -29.614 -312.065 1.00 34.10 125 ALA A O 1
ATOM 705 N N . PRO A 1 96 ? 45.054 -28.200 -310.367 1.00 30.09 126 PRO A N 1
ATOM 706 C CA . PRO A 1 96 ? 46.219 -28.963 -309.921 1.00 30.74 126 PRO A CA 1
ATOM 707 C C . PRO A 1 96 ? 45.798 -30.363 -309.472 1.00 36.24 126 PRO A C 1
ATOM 708 O O . PRO A 1 96 ? 44.648 -30.595 -309.069 1.00 33.17 126 PRO A O 1
ATOM 712 N N . ASP A 1 97 ? 46.744 -31.281 -309.569 1.00 31.30 127 ASP A N 1
ATOM 713 C CA . ASP A 1 97 ? 46.610 -32.659 -309.117 1.00 34.86 127 ASP A CA 1
ATOM 714 C C . ASP A 1 97 ? 45.970 -32.749 -307.721 1.00 31.67 127 ASP A C 1
ATOM 715 O O . ASP A 1 97 ? 46.412 -32.091 -306.797 1.00 31.83 127 ASP A O 1
ATOM 720 N N . GLY A 1 98 ? 44.905 -33.534 -307.594 1.00 28.24 128 GLY A N 1
ATOM 721 C CA . GLY A 1 98 ? 44.223 -33.699 -306.321 1.00 30.03 128 GLY A CA 1
ATOM 722 C C . GLY A 1 98 ? 43.157 -32.653 -305.997 1.00 34.52 128 GLY A C 1
ATOM 723 O O . GLY A 1 98 ? 42.562 -32.690 -304.923 1.00 29.82 128 GLY A O 1
ATOM 724 N N . ILE A 1 99 ? 42.911 -31.715 -306.910 1.00 32.21 129 ILE A N 1
ATOM 725 C CA . ILE A 1 99 ? 41.857 -30.736 -306.695 1.00 30.77 129 ILE A CA 1
ATOM 726 C C . ILE A 1 99 ? 40.661 -31.103 -307.566 1.00 31.97 129 ILE A C 1
ATOM 727 O O . ILE A 1 99 ? 40.731 -31.028 -308.787 1.00 39.88 129 ILE A O 1
ATOM 732 N N . ARG A 1 100 ? 39.583 -31.543 -306.922 1.00 31.43 130 ARG A N 1
ATOM 733 C CA . ARG A 1 100 ? 38.356 -31.970 -307.601 1.00 34.45 130 ARG A CA 1
ATOM 734 C C . ARG A 1 100 ? 37.204 -31.007 -307.296 1.00 31.92 130 ARG A C 1
ATOM 735 O O . ARG A 1 100 ? 37.309 -30.157 -306.415 1.00 30.36 130 ARG A O 1
ATOM 743 N N . GLY A 1 101 ? 36.099 -31.149 -308.014 1.00 26.97 131 GLY A N 1
ATOM 744 C CA . GLY A 1 101 ? 34.984 -30.247 -307.819 1.00 30.42 131 GLY A CA 1
ATOM 745 C C . GLY A 1 101 ? 34.354 -30.339 -306.436 1.00 30.07 131 GLY A C 1
ATOM 746 O O . GLY A 1 101 ? 34.362 -31.393 -305.796 1.00 31.79 131 GLY A O 1
ATOM 747 N N . PHE A 1 102 ? 33.821 -29.216 -305.973 1.00 29.55 132 PHE A N 1
ATOM 748 C CA . PHE A 1 102 ? 32.985 -29.201 -304.782 1.00 30.69 132 PHE A CA 1
ATOM 749 C C . PHE A 1 102 ? 31.976 -30.363 -304.867 1.00 28.46 132 PHE A C 1
ATOM 750 O O . PHE A 1 102 ? 31.298 -30.529 -305.872 1.00 30.68 132 PHE A O 1
ATOM 758 N N . PRO A 1 103 ? 31.920 -31.198 -303.826 1.00 32.42 133 PRO A N 1
ATOM 759 C CA . PRO A 1 103 ? 31.263 -32.518 -303.900 1.00 31.22 133 PRO A CA 1
ATOM 760 C C . PRO A 1 103 ? 29.733 -32.540 -303.723 1.00 31.95 133 PRO A C 1
ATOM 761 O O . PRO A 1 103 ? 29.116 -33.565 -304.028 1.00 33.61 133 PRO A O 1
ATOM 765 N N . ARG A 1 104 ? 29.135 -31.457 -303.234 1.00 31.97 134 ARG A N 1
ATOM 766 C CA . ARG A 1 104 ? 27.694 -31.460 -302.951 1.00 37.62 134 ARG A CA 1
ATOM 767 C C . ARG A 1 104 ? 27.009 -30.178 -303.454 1.00 33.29 134 ARG A C 1
ATOM 768 O O . ARG A 1 104 ? 26.867 -29.205 -302.716 1.00 34.77 134 ARG A O 1
ATOM 776 N N . CYS A 1 105 ? 26.586 -30.202 -304.715 1.00 34.91 135 CYS A N 1
ATOM 777 C CA . CYS A 1 105 ? 25.932 -29.068 -305.362 1.00 29.73 135 CYS A CA 1
ATOM 778 C C . CYS A 1 105 ? 24.527 -29.446 -305.810 1.00 33.90 135 CYS A C 1
ATOM 779 O O . CYS A 1 105 ? 24.363 -30.413 -306.550 1.00 30.89 135 CYS A O 1
ATOM 782 N N . ARG A 1 106 ? 23.519 -28.678 -305.404 1.00 27.83 136 ARG A N 1
ATOM 783 C CA . ARG A 1 106 ? 22.178 -28.865 -305.954 1.00 28.90 136 ARG A CA 1
ATOM 784 C C . ARG A 1 106 ? 22.159 -28.575 -307.446 1.00 29.47 136 ARG A C 1
ATOM 785 O O . ARG A 1 106 ? 21.506 -29.276 -308.228 1.00 29.82 136 ARG A O 1
ATOM 793 N N . TYR A 1 107 ? 22.872 -27.521 -307.831 1.00 35.17 137 TYR A N 1
ATOM 794 C CA . TYR A 1 107 ? 22.868 -27.054 -309.214 1.00 36.46 137 TYR A CA 1
ATOM 795 C C . TYR A 1 107 ? 24.216 -26.435 -309.597 1.00 33.09 137 TYR A C 1
ATOM 796 O O . TYR A 1 107 ? 24.780 -25.652 -308.836 1.00 33.94 137 TYR A O 1
ATOM 805 N N . VAL A 1 108 ? 24.719 -26.785 -310.775 1.00 27.81 138 VAL A N 1
ATOM 806 C CA . VAL A 1 108 ? 25.995 -26.254 -311.245 1.00 29.87 138 VAL A CA 1
ATOM 807 C C . VAL A 1 108 ? 25.795 -25.349 -312.454 1.00 29.50 138 VAL A C 1
ATOM 808 O O . VAL A 1 108 ? 25.255 -25.778 -313.475 1.00 28.92 138 VAL A O 1
ATOM 812 N N . HIS A 1 109 ? 26.207 -24.091 -312.323 1.00 31.70 139 HIS A N 1
ATOM 813 C CA . HIS A 1 109 ? 26.280 -23.195 -313.473 1.00 34.33 139 HIS A CA 1
ATOM 814 C C . HIS A 1 109 ? 27.548 -23.548 -314.253 1.00 30.98 139 HIS A C 1
ATOM 815 O O . HIS A 1 109 ? 28.643 -23.077 -313.937 1.00 31.73 139 HIS A O 1
ATOM 822 N N . LYS A 1 110 ? 27.398 -24.423 -315.239 1.00 32.89 140 LYS A N 1
ATOM 823 C CA . LYS A 1 110 ? 28.527 -24.918 -316.012 1.00 37.38 140 LYS A CA 1
ATOM 824 C C . LYS A 1 110 ? 28.565 -24.244 -317.376 1.00 41.82 140 LYS A C 1
ATOM 825 O O . LYS A 1 110 ? 27.751 -24.545 -318.246 1.00 35.32 140 LYS A O 1
ATOM 831 N N . VAL A 1 111 ? 29.514 -23.330 -317.554 1.00 37.19 141 VAL A N 1
ATOM 832 C CA . VAL A 1 111 ? 29.520 -22.485 -318.737 1.00 31.14 141 VAL A CA 1
ATOM 833 C C . VAL A 1 111 ? 30.916 -22.305 -319.320 1.00 32.45 141 VAL A C 1
ATOM 834 O O . VAL A 1 111 ? 31.951 -22.448 -318.642 1.00 27.43 141 VAL A O 1
ATOM 838 N N . SER A 1 112 ? 30.919 -21.985 -320.603 1.00 33.35 142 SER A N 1
ATOM 839 C CA . SER A 1 112 ? 32.131 -21.969 -321.387 1.00 37.16 142 SER A CA 1
ATOM 840 C C . SER A 1 112 ? 32.032 -20.909 -322.485 1.00 36.37 142 SER A C 1
ATOM 841 O O . SER A 1 112 ? 30.966 -20.694 -323.076 1.00 34.24 142 SER A O 1
ATOM 844 N N . GLY A 1 113 ? 33.141 -20.239 -322.753 1.00 30.96 143 GLY A N 1
ATOM 845 C CA . GLY A 1 113 ? 33.169 -19.281 -323.839 1.00 31.44 143 GLY A CA 1
ATOM 846 C C . GLY A 1 113 ? 34.507 -18.592 -323.928 1.00 32.36 143 GLY A C 1
ATOM 847 O O . GLY A 1 113 ? 35.546 -19.196 -323.654 1.00 29.12 143 GLY A O 1
ATOM 848 N N . THR A 1 114 ? 34.485 -17.324 -324.317 1.00 33.60 144 THR A N 1
ATOM 849 C CA . THR A 1 114 ? 35.716 -16.564 -324.432 1.00 32.57 144 THR A CA 1
ATOM 850 C C . THR A 1 114 ? 35.558 -15.205 -323.746 1.00 31.72 144 THR A C 1
ATOM 851 O O . THR A 1 114 ? 34.455 -14.681 -323.604 1.00 33.82 144 THR A O 1
ATOM 855 N N . GLY A 1 115 ? 36.664 -14.653 -323.277 1.00 26.18 145 GLY A N 1
ATOM 856 C CA . GLY A 1 115 ? 36.614 -13.396 -322.578 1.00 26.22 145 GLY A CA 1
ATOM 857 C C . GLY A 1 115 ? 37.972 -12.747 -322.568 1.00 36.81 145 GLY A C 1
ATOM 858 O O . GLY A 1 115 ? 38.954 -13.354 -322.994 1.00 33.98 145 GLY A O 1
ATOM 859 N N . PRO A 1 116 ? 38.030 -11.503 -322.080 1.00 36.95 146 PRO A N 1
ATOM 860 C CA . PRO A 1 116 ? 39.230 -10.658 -322.133 1.00 40.95 146 PRO A CA 1
ATOM 861 C C . PRO A 1 116 ? 40.407 -11.196 -321.303 1.00 40.60 146 PRO A C 1
ATOM 862 O O . PRO A 1 116 ? 41.558 -11.012 -321.708 1.00 42.17 146 PRO A O 1
ATOM 866 N N . CYS A 1 117 ? 40.121 -11.849 -320.179 1.00 41.67 147 CYS A N 1
ATOM 867 C CA . CYS A 1 117 ? 41.149 -12.464 -319.331 1.00 40.32 147 CYS A CA 1
ATOM 868 C C . CYS A 1 117 ? 42.297 -11.503 -319.035 1.00 41.37 147 CYS A C 1
ATOM 869 O O . CYS A 1 117 ? 43.430 -11.745 -319.447 1.00 42.89 147 CYS A O 1
ATOM 872 N N . ALA A 1 118 ? 42.003 -10.416 -318.324 1.00 44.96 148 ALA A N 1
ATOM 873 C CA . ALA A 1 118 ? 42.989 -9.348 -318.124 1.00 45.50 148 ALA A CA 1
ATOM 874 C C . ALA A 1 118 ? 43.847 -9.573 -316.891 1.00 42.31 148 ALA A C 1
ATOM 875 O O . ALA A 1 118 ? 44.106 -8.642 -316.137 1.00 51.28 148 ALA A O 1
ATOM 877 N N . GLY A 1 119 ? 44.289 -10.803 -316.676 1.00 35.96 149 GLY A N 1
ATOM 878 C CA . GLY A 1 119 ? 45.150 -11.086 -315.548 1.00 33.52 149 GLY A CA 1
ATOM 879 C C . GLY A 1 119 ? 45.500 -12.549 -315.515 1.00 34.76 149 GLY A C 1
ATOM 880 O O . GLY A 1 119 ? 44.876 -13.354 -316.207 1.00 35.41 149 GLY A O 1
ATOM 881 N N . ASP A 1 120 ? 46.488 -12.894 -314.698 1.00 34.15 150 ASP A N 1
ATOM 882 C CA . ASP A 1 120 ? 46.961 -14.271 -314.612 1.00 35.79 150 ASP A CA 1
ATOM 883 C C . ASP A 1 120 ? 45.964 -15.180 -313.886 1.00 37.18 150 ASP A C 1
ATOM 884 O O . ASP A 1 120 ? 45.742 -16.310 -314.304 1.00 31.86 150 ASP A O 1
ATOM 889 N N . PHE A 1 121 ? 45.357 -14.677 -312.810 1.00 29.26 151 PHE A N 1
ATOM 890 C CA . PHE A 1 121 ? 44.451 -15.490 -312.014 1.00 32.89 151 PHE A CA 1
ATOM 891 C C . PHE A 1 121 ? 43.180 -14.735 -311.630 1.00 32.34 151 PHE A C 1
ATOM 892 O O . PHE A 1 121 ? 43.181 -13.509 -311.466 1.00 29.29 151 PHE A O 1
ATOM 900 N N . ALA A 1 122 ? 42.094 -15.486 -311.520 1.00 30.84 152 ALA A N 1
ATOM 901 C CA . ALA A 1 122 ? 40.815 -14.935 -311.088 1.00 36.24 152 ALA A CA 1
ATOM 902 C C . ALA A 1 122 ? 40.642 -15.139 -309.587 1.00 33.75 152 ALA A C 1
ATOM 903 O O . ALA A 1 122 ? 40.713 -16.268 -309.100 1.00 30.70 152 ALA A O 1
ATOM 905 N N . PHE A 1 123 ? 40.428 -14.035 -308.874 1.00 34.65 153 PHE A N 1
ATOM 906 C CA . PHE A 1 123 ? 40.317 -14.014 -307.416 1.00 29.50 153 PHE A CA 1
ATOM 907 C C . PHE A 1 123 ? 38.911 -13.637 -306.960 1.00 31.27 153 PHE A C 1
ATOM 908 O O . PHE A 1 123 ? 38.061 -13.273 -307.776 1.00 32.47 153 PHE A O 1
ATOM 916 N N . HIS A 1 124 ? 38.671 -13.717 -305.654 1.00 30.71 154 HIS A N 1
ATOM 917 C CA . HIS A 1 124 ? 37.412 -13.249 -305.080 1.00 27.52 154 HIS A CA 1
ATOM 918 C C . HIS A 1 124 ? 37.562 -11.821 -304.556 1.00 29.84 154 HIS A C 1
ATOM 919 O O . HIS A 1 124 ? 38.389 -11.561 -303.678 1.00 29.12 154 HIS A O 1
ATOM 926 N N . LYS A 1 125 ? 36.749 -10.906 -305.074 1.00 31.18 155 LYS A N 1
ATOM 927 C CA . LYS A 1 125 ? 36.848 -9.492 -304.699 1.00 36.15 155 LYS A CA 1
ATOM 928 C C . LYS A 1 125 ? 36.492 -9.236 -303.240 1.00 35.49 155 LYS A C 1
ATOM 929 O O . LYS A 1 125 ? 36.960 -8.262 -302.645 1.00 39.58 155 LYS A O 1
ATOM 935 N N . GLU A 1 126 ? 35.676 -10.106 -302.657 1.00 36.06 156 GLU A N 1
ATOM 936 C CA . GLU A 1 126 ? 35.305 -9.930 -301.253 1.00 41.34 156 GLU A CA 1
ATOM 937 C C . GLU A 1 126 ? 36.276 -10.650 -300.319 1.00 40.61 156 GLU A C 1
ATOM 938 O O . GLU A 1 126 ? 36.102 -10.617 -299.107 1.00 45.76 156 GLU A O 1
ATOM 944 N N . GLY A 1 127 ? 37.304 -11.289 -300.878 1.00 35.40 157 GLY A N 1
ATOM 945 C CA . GLY A 1 127 ? 38.318 -11.938 -300.064 1.00 31.80 157 GLY A CA 1
ATOM 946 C C . GLY A 1 127 ? 37.918 -13.322 -299.594 1.00 30.16 157 GLY A C 1
ATOM 947 O O . GLY A 1 127 ? 38.599 -13.947 -298.779 1.00 31.35 157 GLY A O 1
ATOM 948 N N . ALA A 1 128 ? 36.806 -13.811 -300.112 1.00 25.28 158 ALA A N 1
ATOM 949 C CA . ALA A 1 128 ? 36.387 -15.178 -299.841 1.00 30.59 158 ALA A CA 1
ATOM 950 C C . ALA A 1 128 ? 37.237 -16.192 -300.615 1.00 31.38 158 ALA A C 1
ATOM 951 O O . ALA A 1 128 ? 38.155 -15.826 -301.359 1.00 30.44 158 ALA A O 1
ATOM 953 N N . PHE A 1 129 ? 36.918 -17.469 -300.430 1.00 32.60 159 PHE A N 1
ATOM 954 C CA . PHE A 1 129 ? 37.634 -18.552 -301.081 1.00 30.57 159 PHE A CA 1
ATOM 955 C C . PHE A 1 129 ? 36.739 -19.245 -302.086 1.00 34.60 159 PHE A C 1
ATOM 956 O O . PHE A 1 129 ? 35.513 -19.239 -301.943 1.00 31.48 159 PHE A O 1
ATOM 964 N N . PHE A 1 130 ? 37.356 -19.835 -303.102 1.00 25.17 160 PHE A N 1
ATOM 965 C CA . PHE A 1 130 ? 36.660 -20.790 -303.942 1.00 26.35 160 PHE A CA 1
ATOM 966 C C . PHE A 1 130 ? 36.849 -22.174 -303.313 1.00 28.81 160 PHE A C 1
ATOM 967 O O . PHE A 1 130 ? 37.974 -22.674 -303.195 1.00 30.32 160 PHE A O 1
ATOM 975 N N . LEU A 1 131 ? 35.739 -22.772 -302.883 1.00 30.15 161 LEU A N 1
ATOM 976 C CA . LEU A 1 131 ? 35.764 -24.078 -302.231 1.00 31.50 161 LEU A CA 1
ATOM 977 C C . LEU A 1 131 ? 35.656 -25.214 -303.245 1.00 30.85 161 LEU A C 1
ATOM 978 O O . LEU A 1 131 ? 34.687 -25.311 -303.986 1.00 27.73 161 LEU A O 1
ATOM 983 N N . TYR A 1 132 ? 36.671 -26.069 -303.267 1.00 29.67 162 TYR A N 1
ATOM 984 C CA . TYR A 1 132 ? 36.642 -27.272 -304.077 1.00 28.80 162 TYR A CA 1
ATOM 985 C C . TYR A 1 132 ? 36.432 -28.459 -303.143 1.00 27.44 162 TYR A C 1
ATOM 986 O O . TYR A 1 132 ? 35.888 -28.291 -302.050 1.00 29.88 162 TYR A O 1
ATOM 995 N N . ASP A 1 133 ? 36.855 -29.650 -303.553 1.00 28.48 163 ASP A N 1
ATOM 996 C CA . ASP A 1 133 ? 36.678 -30.832 -302.707 1.00 30.07 163 ASP A CA 1
ATOM 997 C C . ASP A 1 133 ? 37.652 -30.862 -301.504 1.00 30.31 163 ASP A C 1
ATOM 998 O O . ASP A 1 133 ? 38.730 -31.449 -301.567 1.00 30.87 163 ASP A O 1
ATOM 1003 N N . ARG A 1 134 ? 37.239 -30.231 -300.408 1.00 32.57 164 ARG A N 1
ATOM 1004 C CA . ARG A 1 134 ? 38.010 -30.192 -299.159 1.00 37.24 164 ARG A CA 1
ATOM 1005 C C . ARG A 1 134 ? 39.348 -29.481 -299.342 1.00 35.97 164 ARG A C 1
ATOM 1006 O O . ARG A 1 134 ? 40.275 -29.667 -298.553 1.00 34.73 164 ARG A O 1
ATOM 1014 N N . LEU A 1 135 ? 39.430 -28.657 -300.384 1.00 30.92 165 LEU A N 1
ATOM 1015 C CA . LEU A 1 135 ? 40.518 -27.704 -300.533 1.00 30.13 165 LEU A CA 1
ATOM 1016 C C . LEU A 1 135 ? 39.901 -26.367 -300.912 1.00 30.38 165 LEU A C 1
ATOM 1017 O O . LEU A 1 135 ? 38.990 -26.309 -301.727 1.00 30.00 165 LEU A O 1
ATOM 1022 N N . ALA A 1 136 ? 40.369 -25.308 -300.266 1.00 32.78 166 ALA A N 1
ATOM 1023 C CA . ALA A 1 136 ? 39.919 -23.964 -300.544 1.00 33.21 166 ALA A CA 1
ATOM 1024 C C . ALA A 1 136 ? 41.051 -23.207 -301.227 1.00 35.35 166 ALA A C 1
ATOM 1025 O O . ALA A 1 136 ? 42.165 -23.178 -300.711 1.00 33.34 166 ALA A O 1
ATOM 1027 N N . SER A 1 137 ? 40.775 -22.601 -302.378 1.00 34.34 167 SER A N 1
ATOM 1028 C CA . SER A 1 137 ? 41.809 -21.845 -303.085 1.00 31.18 167 SER A CA 1
ATOM 1029 C C . SER A 1 137 ? 41.462 -20.364 -303.195 1.00 30.62 167 SER A C 1
ATOM 1030 O O . SER A 1 137 ? 40.294 -20.003 -303.240 1.00 30.80 167 SER A O 1
ATOM 1033 N N . THR A 1 138 ? 42.479 -19.507 -303.257 1.00 27.75 168 THR A N 1
ATOM 1034 C CA . THR A 1 138 ? 42.253 -18.094 -303.546 1.00 26.62 168 THR A CA 1
ATOM 1035 C C . THR A 1 138 ? 41.874 -17.846 -305.019 1.00 28.19 168 THR A C 1
ATOM 1036 O O . THR A 1 138 ? 41.589 -16.717 -305.413 1.00 30.23 168 THR A O 1
ATOM 1040 N N . VAL A 1 139 ? 41.820 -18.905 -305.814 1.00 26.04 169 VAL A N 1
ATOM 1041 C CA . VAL A 1 139 ? 41.804 -18.758 -307.263 1.00 25.73 169 VAL A CA 1
ATOM 1042 C C . VAL A 1 139 ? 40.812 -19.703 -307.989 1.00 27.18 169 VAL A C 1
ATOM 1043 O O . VAL A 1 139 ? 40.450 -20.758 -307.479 1.00 29.09 169 VAL A O 1
ATOM 1047 N N . ILE A 1 140 ? 40.348 -19.310 -309.170 1.00 27.30 170 ILE A N 1
ATOM 1048 C CA . ILE A 1 140 ? 39.473 -20.175 -309.955 1.00 27.05 170 ILE A CA 1
ATOM 1049 C C . ILE A 1 140 ? 40.245 -21.086 -310.906 1.00 30.51 170 ILE A C 1
ATOM 1050 O O . ILE A 1 140 ? 41.092 -20.627 -311.683 1.00 29.99 170 ILE A O 1
ATOM 1055 N N . TYR A 1 141 ? 39.948 -22.384 -310.843 1.00 29.79 171 TYR A N 1
ATOM 1056 C CA . TYR A 1 141 ? 40.559 -23.340 -311.753 1.00 30.39 171 TYR A CA 1
ATOM 1057 C C . TYR A 1 141 ? 39.599 -23.727 -312.868 1.00 30.28 171 TYR A C 1
ATOM 1058 O O . TYR A 1 141 ? 38.385 -23.808 -312.670 1.00 28.51 171 TYR A O 1
ATOM 1067 N N . ARG A 1 142 ? 40.182 -23.973 -314.034 1.00 28.87 172 ARG A N 1
ATOM 1068 C CA . ARG A 1 142 ? 39.471 -24.313 -315.268 1.00 35.86 172 ARG A CA 1
ATOM 1069 C C . ARG A 1 142 ? 38.572 -25.547 -315.119 1.00 30.29 172 ARG A C 1
ATOM 1070 O O . ARG A 1 142 ? 39.006 -26.567 -314.591 1.00 32.89 172 ARG A O 1
ATOM 1078 N N . GLY A 1 143 ? 37.332 -25.452 -315.589 1.00 25.09 173 GLY A N 1
ATOM 1079 C CA . GLY A 1 143 ? 36.423 -26.592 -315.648 1.00 25.75 173 GLY A CA 1
ATOM 1080 C C . GLY A 1 143 ? 36.180 -27.360 -314.355 1.00 28.65 173 GLY A C 1
ATOM 1081 O O . GLY A 1 143 ? 35.861 -28.545 -314.380 1.00 29.04 173 GLY A O 1
ATOM 1082 N N . THR A 1 144 ? 36.331 -26.681 -313.222 1.00 27.56 174 THR A N 1
ATOM 1083 C CA . THR A 1 144 ? 36.282 -27.327 -311.918 1.00 31.15 174 THR A CA 1
ATOM 1084 C C . THR A 1 144 ? 35.222 -26.689 -311.022 1.00 26.36 174 THR A C 1
ATOM 1085 O O . THR A 1 144 ? 35.241 -25.494 -310.751 1.00 26.13 174 THR A O 1
ATOM 1089 N N . THR A 1 145 ? 34.292 -27.505 -310.568 1.00 28.35 175 THR A N 1
ATOM 1090 C CA . THR A 1 145 ? 33.135 -26.996 -309.854 1.00 27.58 175 THR A CA 1
ATOM 1091 C C . THR A 1 145 ? 33.516 -26.435 -308.488 1.00 27.20 175 THR A C 1
ATOM 1092 O O . THR A 1 145 ? 34.195 -27.088 -307.699 1.00 30.41 175 THR A O 1
ATOM 1096 N N . PHE A 1 146 ? 33.111 -25.202 -308.221 1.00 28.24 176 PHE A N 1
ATOM 1097 C CA . PHE A 1 146 ? 33.374 -24.610 -306.918 1.00 30.37 176 PHE A CA 1
ATOM 1098 C C . PHE A 1 146 ? 32.117 -24.007 -306.288 1.00 32.10 176 PHE A C 1
ATOM 1099 O O . PHE A 1 146 ? 31.142 -23.672 -306.970 1.00 31.09 176 PHE A O 1
ATOM 1107 N N . ALA A 1 147 ? 32.160 -23.879 -304.972 1.00 27.12 177 ALA A N 1
ATOM 1108 C CA . ALA A 1 147 ? 31.225 -23.035 -304.248 1.00 27.41 177 ALA A CA 1
ATOM 1109 C C . ALA A 1 147 ? 32.033 -21.890 -303.639 1.00 29.37 177 ALA A C 1
ATOM 1110 O O . ALA A 1 147 ? 33.225 -22.050 -303.358 1.00 32.11 177 ALA A O 1
ATOM 1112 N N . GLU A 1 148 ? 31.417 -20.730 -303.466 1.00 26.78 178 GLU A N 1
ATOM 1113 C CA . GLU A 1 148 ? 32.102 -19.634 -302.782 1.00 31.48 178 GLU A CA 1
ATOM 1114 C C . GLU A 1 148 ? 31.936 -19.826 -301.288 1.00 30.38 178 GLU A C 1
ATOM 1115 O O . GLU A 1 148 ? 30.865 -20.225 -300.831 1.00 32.87 178 GLU A O 1
ATOM 1121 N N . GLY A 1 149 ? 32.987 -19.537 -300.525 1.00 28.98 179 GLY A N 1
ATOM 1122 C CA . GLY A 1 149 ? 32.932 -19.787 -299.099 1.00 28.75 179 GLY A CA 1
ATOM 1123 C C . GLY A 1 149 ? 34.072 -19.303 -298.237 1.00 31.84 179 GLY A C 1
ATOM 1124 O O . GLY A 1 149 ? 35.030 -18.665 -298.702 1.00 32.97 179 GLY A O 1
ATOM 1125 N N . VAL A 1 150 ? 33.967 -19.629 -296.954 1.00 34.62 180 VAL A N 1
ATOM 1126 C CA . VAL A 1 150 ? 34.968 -19.233 -295.971 1.00 37.56 180 VAL A CA 1
ATOM 1127 C C . VAL A 1 150 ? 35.233 -20.391 -295.014 1.00 39.46 180 VAL A C 1
ATOM 1128 O O . VAL A 1 150 ? 34.436 -21.329 -294.913 1.00 38.06 180 VAL A O 1
ATOM 1132 N N . VAL A 1 151 ? 36.367 -20.333 -294.327 1.00 41.48 181 VAL A N 1
ATOM 1133 C CA . VAL A 1 151 ? 36.809 -21.439 -293.492 1.00 39.63 181 VAL A CA 1
ATOM 1134 C C . VAL A 1 151 ? 36.865 -21.024 -292.020 1.00 41.96 181 VAL A C 1
ATOM 1135 O O . VAL A 1 151 ? 37.223 -19.895 -291.704 1.00 40.37 181 VAL A O 1
ATOM 1139 N N . ALA A 1 152 ? 36.479 -21.937 -291.134 1.00 34.89 182 ALA A N 1
ATOM 1140 C CA . ALA A 1 152 ? 36.666 -21.754 -289.700 1.00 39.08 182 ALA A CA 1
ATOM 1141 C C . ALA A 1 152 ? 37.405 -22.959 -289.124 1.00 36.63 182 ALA A C 1
ATOM 1142 O O . ALA A 1 152 ? 37.349 -24.055 -289.681 1.00 33.11 182 ALA A O 1
AT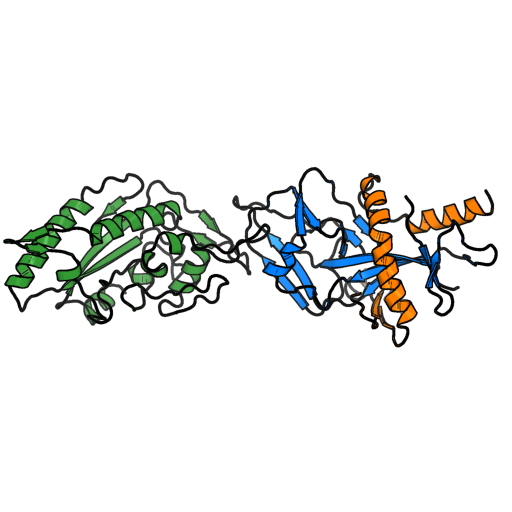OM 1144 N N . PHE A 1 153 ? 38.096 -22.740 -288.011 1.00 41.99 183 PHE A N 1
ATOM 1145 C CA . PHE A 1 153 ? 38.803 -23.802 -287.300 1.00 44.94 183 PHE A CA 1
ATOM 1146 C C . PHE A 1 153 ? 38.209 -24.006 -285.898 1.00 48.03 183 PHE A C 1
ATOM 1147 O O . PHE A 1 153 ? 38.040 -23.052 -285.138 1.00 48.27 183 PHE A O 1
ATOM 1155 N N . LEU A 1 154 ? 37.897 -25.252 -285.561 1.00 50.16 184 LEU A N 1
ATOM 1156 C CA . LEU A 1 154 ? 37.190 -25.546 -284.315 1.00 55.36 184 LEU A CA 1
ATOM 1157 C C . LEU A 1 154 ? 37.895 -26.554 -283.411 1.00 56.84 184 LEU A C 1
ATOM 1158 O O . LEU A 1 154 ? 38.664 -27.403 -283.877 1.00 51.52 184 LEU A O 1
ATOM 1163 N N . ILE A 1 155 ? 37.613 -26.451 -282.115 1.00 55.88 185 ILE A N 1
ATOM 1164 C CA . ILE A 1 155 ? 37.901 -27.527 -281.168 1.00 58.48 185 ILE A CA 1
ATOM 1165 C C . ILE A 1 155 ? 36.597 -28.213 -280.751 1.00 59.08 185 ILE A C 1
ATOM 1166 O O . ILE A 1 155 ? 35.739 -27.595 -280.126 1.00 63.56 185 ILE A O 1
ATOM 1171 N N . LEU A 1 156 ? 36.458 -29.485 -281.115 1.00 66.16 186 LEU A N 1
ATOM 1172 C CA . LEU A 1 156 ? 35.273 -30.281 -280.789 1.00 73.60 186 LEU A CA 1
ATOM 1173 C C . LEU A 1 156 ? 35.425 -30.982 -279.441 1.00 77.35 186 LEU A C 1
ATOM 1174 O O . LEU A 1 156 ? 36.544 -31.297 -279.032 1.00 77.69 186 LEU A O 1
ATOM 1179 N N . PRO A 1 157 ? 34.297 -31.239 -278.750 1.00 77.65 187 PRO A N 1
ATOM 1180 C CA . PRO A 1 157 ? 34.288 -32.002 -277.490 1.00 76.34 187 PRO A CA 1
ATOM 1181 C C . PRO A 1 157 ? 34.893 -33.401 -277.625 1.00 74.91 187 PRO A C 1
ATOM 1182 O O . PRO A 1 157 ? 34.947 -33.942 -278.732 1.00 72.78 187 PRO A O 1
ATOM 1186 N N . GLN A 1 158 ? 35.337 -33.974 -276.508 1.00 94.24 188 GLN A N 1
ATOM 1187 C CA . GLN A 1 158 ? 35.930 -35.312 -276.508 1.00 91.85 188 GLN A CA 1
ATOM 1188 C C . GLN A 1 158 ? 34.913 -36.390 -276.884 1.00 94.44 188 GLN A C 1
ATOM 1189 O O . GLN A 1 158 ? 33.743 -36.315 -276.503 1.00 93.11 188 GLN A O 1
ATOM 1195 N N . PRO B 2 1 ? 23.651 -10.386 -289.730 1.00 141.95 509 PRO B N 1
ATOM 1196 C CA . PRO B 2 1 ? 23.348 -10.334 -291.166 1.00 144.15 509 PRO B CA 1
ATOM 1197 C C . PRO B 2 1 ? 23.186 -11.718 -291.819 1.00 144.51 509 PRO B C 1
ATOM 1198 O O . PRO B 2 1 ? 23.622 -12.711 -291.231 1.00 144.08 509 PRO B O 1
ATOM 1202 N N . LYS B 2 2 ? 22.542 -11.773 -292.990 1.00 126.95 510 LYS B N 1
ATOM 1203 C CA . LYS B 2 2 ? 22.680 -12.907 -293.907 1.00 121.97 510 LYS B CA 1
ATOM 1204 C C . LYS B 2 2 ? 22.812 -14.313 -293.323 1.00 115.02 510 LYS B C 1
ATOM 1205 O O . LYS B 2 2 ? 23.860 -14.925 -293.585 1.00 117.82 510 LYS B O 1
ATOM 1211 N N . CYS B 2 3 ? 21.868 -14.845 -292.539 1.00 78.89 511 CYS B N 1
ATOM 1212 C CA . CYS B 2 3 ? 22.199 -16.130 -291.898 1.00 68.28 511 CYS B CA 1
ATOM 1213 C C . CYS B 2 3 ? 21.234 -17.301 -292.155 1.00 67.06 511 CYS B C 1
ATOM 1214 O O . CYS B 2 3 ? 20.032 -17.217 -291.832 1.00 70.64 511 CYS B O 1
ATOM 1217 N N . ASN B 2 4 ? 21.794 -18.413 -292.643 1.00 51.97 512 ASN B N 1
ATOM 1218 C CA . ASN B 2 4 ? 21.066 -19.661 -292.801 1.00 52.15 512 ASN B CA 1
ATOM 1219 C C . ASN B 2 4 ? 21.244 -20.577 -291.585 1.00 54.26 512 ASN B C 1
ATOM 1220 O O . ASN B 2 4 ? 22.317 -21.146 -291.375 1.00 49.46 512 ASN B O 1
ATOM 1225 N N . PRO B 2 5 ? 20.184 -20.723 -290.779 1.00 65.98 513 PRO B N 1
ATOM 1226 C CA . PRO B 2 5 ? 20.224 -21.473 -289.517 1.00 61.46 513 PRO B CA 1
ATOM 1227 C C . PRO B 2 5 ? 20.388 -22.970 -289.749 1.00 62.58 513 PRO B C 1
ATOM 1228 O O . PRO B 2 5 ? 20.893 -23.671 -288.885 1.00 64.55 513 PRO B O 1
ATOM 1232 N N . ASN B 2 6 ? 19.958 -23.455 -290.906 1.00 64.92 514 ASN B N 1
ATOM 1233 C CA . ASN B 2 6 ? 20.130 -24.860 -291.233 1.00 69.74 514 ASN B CA 1
ATOM 1234 C C . ASN B 2 6 ? 21.540 -25.164 -291.722 1.00 68.61 514 ASN B C 1
ATOM 1235 O O . ASN B 2 6 ? 22.116 -24.409 -292.507 1.00 69.01 514 ASN B O 1
ATOM 1240 N N . LEU B 2 7 ? 22.082 -26.287 -291.269 1.00 55.73 515 LEU B N 1
ATOM 1241 C CA . LEU B 2 7 ? 23.391 -26.732 -291.710 1.00 50.75 515 LEU B CA 1
ATOM 1242 C C . LEU B 2 7 ? 23.300 -28.146 -292.249 1.00 49.47 515 LEU B C 1
ATOM 1243 O O . LEU B 2 7 ? 23.433 -29.111 -291.505 1.00 54.61 515 LEU B O 1
ATOM 1248 N N . HIS B 2 8 ? 23.061 -28.269 -293.547 1.00 46.66 516 HIS B N 1
ATOM 1249 C CA . HIS B 2 8 ? 23.008 -29.569 -294.180 1.00 38.78 516 HIS B CA 1
ATOM 1250 C C . HIS B 2 8 ? 24.427 -29.992 -294.601 1.00 48.32 516 HIS B C 1
ATOM 1251 O O . HIS B 2 8 ? 24.807 -29.876 -295.771 1.00 52.34 516 HIS B O 1
ATOM 1258 N N . TYR B 2 9 ? 25.197 -30.497 -293.641 1.00 49.34 517 TYR B N 1
ATOM 1259 C CA . TYR B 2 9 ? 26.636 -30.693 -293.811 1.00 46.17 517 TYR B CA 1
ATOM 1260 C C . TYR B 2 9 ? 27.016 -31.996 -294.501 1.00 44.71 517 TYR B C 1
ATOM 1261 O O . TYR B 2 9 ? 26.234 -32.939 -294.556 1.00 48.25 517 TYR B O 1
ATOM 1270 N N . TRP B 2 10 ? 28.229 -32.026 -295.043 1.00 43.32 518 TRP B N 1
ATOM 1271 C CA . TRP B 2 10 ? 28.824 -33.263 -295.528 1.00 42.16 518 TRP B CA 1
ATOM 1272 C C . TRP B 2 10 ? 30.204 -33.391 -294.884 1.00 42.54 518 TRP B C 1
ATOM 1273 O O . TRP B 2 10 ? 30.797 -32.395 -294.487 1.00 42.56 518 TRP B O 1
ATOM 1284 N N . THR B 2 11 ? 30.683 -34.619 -294.729 1.00 41.58 519 THR B N 1
ATOM 1285 C CA . THR B 2 11 ? 32.037 -34.850 -294.244 1.00 42.77 519 THR B CA 1
ATOM 1286 C C . THR B 2 11 ? 32.478 -36.261 -294.594 1.00 41.33 519 THR B C 1
ATOM 1287 O O . THR B 2 11 ? 31.695 -37.047 -295.114 1.00 46.52 519 THR B O 1
ATOM 1291 N N . THR B 2 12 ? 33.733 -36.580 -294.314 1.00 47.43 520 THR B N 1
ATOM 1292 C CA . THR B 2 12 ? 34.210 -37.949 -294.479 1.00 59.84 520 THR B CA 1
ATOM 1293 C C . THR B 2 12 ? 34.160 -38.713 -293.156 1.00 67.46 520 THR B C 1
ATOM 1294 O O . THR B 2 12 ? 34.677 -38.225 -292.148 1.00 72.11 520 THR B O 1
ATOM 1298 N N . GLN B 2 13 ? 33.547 -39.898 -293.165 1.00 81.60 521 GLN B N 1
ATOM 1299 C CA . GLN B 2 13 ? 33.621 -40.834 -292.028 1.00 97.50 521 GLN B CA 1
ATOM 1300 C C . GLN B 2 13 ? 33.151 -42.236 -292.407 1.00 95.96 521 GLN B C 1
ATOM 1301 O O . GLN B 2 13 ? 32.646 -42.974 -291.556 1.00 100.59 521 GLN B O 1
ATOM 1307 N N . ALA B 2 17 ? 34.396 -46.952 -294.672 1.00 136.21 525 ALA B N 1
ATOM 1308 C CA . ALA B 2 17 ? 33.687 -48.219 -294.794 1.00 140.75 525 ALA B CA 1
ATOM 1309 C C . ALA B 2 17 ? 34.519 -49.383 -294.244 1.00 145.18 525 ALA B C 1
ATOM 1310 O O . ALA B 2 17 ? 35.260 -50.035 -294.979 1.00 155.26 525 ALA B O 1
ATOM 1312 N N . ALA B 2 18 ? 34.375 -49.652 -292.950 1.00 129.85 526 ALA B N 1
ATOM 1313 C CA . ALA B 2 18 ? 35.213 -50.644 -292.278 1.00 123.51 526 ALA B CA 1
ATOM 1314 C C . ALA B 2 18 ? 34.534 -52.012 -292.132 1.00 125.90 526 ALA B C 1
ATOM 1315 O O . ALA B 2 18 ? 34.601 -52.632 -291.068 1.00 122.14 526 ALA B O 1
ATOM 1317 N N . ILE B 2 19 ? 33.883 -52.479 -293.195 1.00 104.29 527 ILE B N 1
ATOM 1318 C CA . ILE B 2 19 ? 33.208 -53.776 -293.174 1.00 101.45 527 ILE B CA 1
ATOM 1319 C C . ILE B 2 19 ? 33.348 -54.510 -294.509 1.00 93.58 527 ILE B C 1
ATOM 1320 O O . ILE B 2 19 ? 32.915 -54.020 -295.551 1.00 86.29 527 ILE B O 1
ATOM 1325 N N . GLY B 2 20 ? 33.938 -55.699 -294.470 1.00 88.28 528 GLY B N 1
ATOM 1326 C CA . GLY B 2 20 ? 34.219 -56.442 -295.685 1.00 77.36 528 GLY B CA 1
ATOM 1327 C C . GLY B 2 20 ? 35.483 -55.937 -296.360 1.00 68.06 528 GLY B C 1
ATOM 1328 O O . GLY B 2 20 ? 36.418 -55.509 -295.690 1.00 63.26 528 GLY B O 1
ATOM 1329 N N . LEU B 2 21 ? 35.511 -55.984 -297.689 1.00 63.61 529 LEU B N 1
ATOM 1330 C CA . LEU B 2 21 ? 36.670 -55.521 -298.449 1.00 59.87 529 LEU B CA 1
ATOM 1331 C C . LEU B 2 21 ? 36.594 -54.030 -298.785 1.00 54.03 529 LEU B C 1
ATOM 1332 O O . LEU B 2 21 ? 37.373 -53.533 -299.594 1.00 54.40 529 LEU B O 1
ATOM 1337 N N . ALA B 2 22 ? 35.666 -53.320 -298.153 1.00 46.49 530 ALA B N 1
ATOM 1338 C CA . ALA B 2 22 ? 35.361 -51.949 -298.532 1.00 45.48 530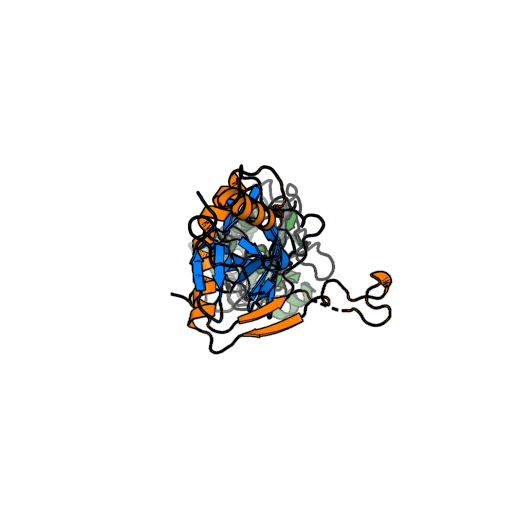 ALA B CA 1
ATOM 1339 C C . ALA B 2 22 ? 36.489 -50.974 -298.196 1.00 43.87 530 ALA B C 1
ATOM 1340 O O . ALA B 2 22 ? 36.561 -49.900 -298.780 1.00 34.49 530 ALA B O 1
ATOM 1342 N N . TRP B 2 23 ? 37.361 -51.352 -297.262 1.00 41.58 531 TRP B N 1
ATOM 1343 C CA . TRP B 2 23 ? 38.506 -50.518 -296.888 1.00 43.98 531 TRP B CA 1
ATOM 1344 C C . TRP B 2 23 ? 39.627 -50.582 -297.935 1.00 34.69 531 TRP B C 1
ATOM 1345 O O . TRP B 2 23 ? 40.505 -49.731 -297.966 1.00 31.98 531 TRP B O 1
ATOM 1356 N N . ILE B 2 24 ? 39.591 -51.602 -298.777 1.00 36.78 532 ILE B N 1
ATOM 1357 C CA . ILE B 2 24 ? 40.545 -51.744 -299.870 1.00 35.96 532 ILE B CA 1
ATOM 1358 C C . ILE B 2 24 ? 40.204 -50.775 -300.999 1.00 34.92 532 ILE B C 1
ATOM 1359 O O . ILE B 2 24 ? 39.102 -50.821 -301.539 1.00 39.11 532 ILE B O 1
ATOM 1364 N N . PRO B 2 25 ? 41.144 -49.878 -301.345 1.00 39.25 533 PRO B N 1
ATOM 1365 C CA . PRO B 2 25 ? 40.900 -48.862 -302.381 1.00 35.43 533 PRO B CA 1
ATOM 1366 C C . PRO B 2 25 ? 40.293 -49.445 -303.644 1.00 33.72 533 PRO B C 1
ATOM 1367 O O . PRO B 2 25 ? 39.311 -48.883 -304.139 1.00 34.74 533 PRO B O 1
ATOM 1371 N N . TYR B 2 26 ? 40.838 -50.561 -304.126 1.00 34.43 534 TYR B N 1
ATOM 1372 C CA . TYR B 2 26 ? 40.321 -51.213 -305.332 1.00 38.70 534 TYR B CA 1
ATOM 1373 C C . TYR B 2 26 ? 38.818 -51.513 -305.234 1.00 38.90 534 TYR B C 1
ATOM 1374 O O . TYR B 2 26 ? 38.100 -51.371 -306.217 1.00 39.41 534 TYR B O 1
ATOM 1383 N N . PHE B 2 27 ? 38.355 -51.908 -304.046 1.00 38.07 535 PHE B N 1
ATOM 1384 C CA . PHE B 2 27 ? 36.966 -52.337 -303.854 1.00 42.35 535 PHE B CA 1
ATOM 1385 C C . PHE B 2 27 ? 36.075 -51.255 -303.256 1.00 43.09 535 PHE B C 1
ATOM 1386 O O . PHE B 2 27 ? 34.850 -51.355 -303.310 1.00 46.32 535 PHE B O 1
ATOM 1394 N N . GLY B 2 28 ? 36.693 -50.225 -302.685 1.00 39.12 536 GLY B N 1
ATOM 1395 C CA . GLY B 2 28 ? 35.963 -49.189 -301.975 1.00 40.02 536 GLY B CA 1
ATOM 1396 C C . GLY B 2 28 ? 35.190 -48.194 -302.821 1.00 37.31 536 GLY B C 1
ATOM 1397 O O . GLY B 2 28 ? 35.114 -48.317 -304.052 1.00 37.17 536 GLY B O 1
ATOM 1398 N N . PRO B 2 29 ? 34.602 -47.192 -302.154 1.00 39.27 537 PRO B N 1
ATOM 1399 C CA . PRO B 2 29 ? 33.815 -46.139 -302.805 1.00 37.37 537 PRO B CA 1
ATOM 1400 C C . PRO B 2 29 ? 34.684 -45.259 -303.691 1.00 37.94 537 PRO B C 1
ATOM 1401 O O . PRO B 2 29 ? 35.887 -45.171 -303.460 1.00 36.71 537 PRO B O 1
ATOM 1405 N N . ALA B 2 30 ? 34.075 -44.629 -304.691 1.00 39.25 538 ALA B N 1
ATOM 1406 C CA . ALA B 2 30 ? 34.744 -43.625 -305.504 1.00 39.32 538 ALA B CA 1
ATOM 1407 C C . ALA B 2 30 ? 34.860 -42.340 -304.708 1.00 41.99 538 ALA B C 1
ATOM 1408 O O . ALA B 2 30 ? 34.286 -42.237 -303.624 1.00 39.50 538 ALA B O 1
ATOM 1410 N N . ALA B 2 31 ? 35.583 -41.363 -305.257 1.00 41.11 539 ALA B N 1
ATOM 1411 C CA . ALA B 2 31 ? 35.752 -40.047 -304.628 1.00 43.28 539 ALA B CA 1
ATOM 1412 C C . ALA B 2 31 ? 34.428 -39.400 -304.205 1.00 39.21 539 ALA B C 1
ATOM 1413 O O . ALA B 2 31 ? 34.368 -38.735 -303.176 1.00 37.75 539 ALA B O 1
ATOM 1415 N N . GLU B 2 32 ? 33.379 -39.601 -304.996 1.00 45.95 540 GLU B N 1
ATOM 1416 C CA . GLU B 2 32 ? 32.070 -39.017 -304.702 1.00 53.94 540 GLU B CA 1
ATOM 1417 C C . GLU B 2 32 ? 31.328 -39.740 -303.576 1.00 53.96 540 GLU B C 1
ATOM 1418 O O . GLU B 2 32 ? 30.329 -39.234 -303.073 1.00 55.69 540 GLU B O 1
ATOM 1424 N N . GLY B 2 33 ? 31.809 -40.921 -303.192 1.00 39.85 541 GLY B N 1
ATOM 1425 C CA . GLY B 2 33 ? 31.053 -41.778 -302.300 1.00 37.45 541 GLY B CA 1
ATOM 1426 C C . GLY B 2 33 ? 31.664 -42.013 -300.934 1.00 40.76 541 GLY B C 1
ATOM 1427 O O . GLY B 2 33 ? 31.303 -42.977 -300.267 1.00 40.42 541 GLY B O 1
ATOM 1428 N N . ILE B 2 34 ? 32.579 -41.141 -300.515 1.00 38.22 542 ILE B N 1
ATOM 1429 C CA . ILE B 2 34 ? 33.271 -41.299 -299.234 1.00 36.32 542 ILE B CA 1
ATOM 1430 C C . ILE B 2 34 ? 32.672 -40.377 -298.186 1.00 37.67 542 ILE B C 1
ATOM 1431 O O . ILE B 2 34 ? 33.189 -40.258 -297.080 1.00 40.81 542 ILE B O 1
ATOM 1436 N N . TYR B 2 35 ? 31.596 -39.693 -298.545 1.00 38.22 543 TYR B N 1
ATOM 1437 C CA . TYR B 2 35 ? 31.034 -38.688 -297.652 1.00 42.94 543 TYR B CA 1
ATOM 1438 C C . TYR B 2 35 ? 29.839 -39.209 -296.869 1.00 46.11 543 TYR B C 1
ATOM 1439 O O . TYR B 2 35 ? 29.052 -40.017 -297.369 1.00 41.24 543 TYR B O 1
ATOM 1448 N N . THR B 2 36 ? 29.703 -38.730 -295.640 1.00 46.13 544 THR B N 1
ATOM 1449 C CA . THR B 2 36 ? 28.455 -38.904 -294.915 1.00 50.83 544 THR B CA 1
ATOM 1450 C C . THR B 2 36 ? 27.763 -37.554 -294.724 1.00 49.75 544 THR B C 1
ATOM 1451 O O . THR B 2 36 ? 28.409 -36.506 -294.643 1.00 46.53 544 THR B O 1
ATOM 1455 N N . GLU B 2 37 ? 26.439 -37.592 -294.663 1.00 56.55 545 GLU B N 1
ATOM 1456 C CA . GLU B 2 37 ? 25.641 -36.378 -294.608 1.00 58.50 545 GLU B CA 1
ATOM 1457 C C . GLU B 2 37 ? 24.782 -36.324 -293.353 1.00 65.29 545 GLU B C 1
ATOM 1458 O O . GLU B 2 37 ? 24.478 -37.350 -292.745 1.00 64.71 545 GLU B O 1
ATOM 1464 N N . GLY B 2 38 ? 24.396 -35.115 -292.968 1.00 58.41 546 GLY B N 1
ATOM 1465 C CA . GLY B 2 38 ? 23.548 -34.923 -291.810 1.00 59.28 546 GLY B CA 1
ATOM 1466 C C . GLY B 2 38 ? 22.941 -33.537 -291.778 1.00 58.50 546 GLY B C 1
ATOM 1467 O O . GLY B 2 38 ? 23.414 -32.619 -292.456 1.00 53.81 546 GLY B O 1
ATOM 1468 N N . LEU B 2 39 ? 21.887 -33.385 -290.981 1.00 57.59 547 LEU B N 1
ATOM 1469 C CA . LEU B 2 39 ? 21.214 -32.101 -290.845 1.00 53.17 547 LEU B CA 1
ATOM 1470 C C . LEU B 2 39 ? 21.213 -31.614 -289.392 1.00 54.47 547 LEU B C 1
ATOM 1471 O O . LEU B 2 39 ? 20.558 -32.199 -288.531 1.00 59.01 547 LEU B O 1
ATOM 1476 N N . MET B 2 40 ? 21.980 -30.556 -289.144 1.00 60.31 548 MET B N 1
ATOM 1477 C CA . MET B 2 40 ? 22.045 -29.841 -287.870 1.00 65.89 548 MET B CA 1
ATOM 1478 C C . MET B 2 40 ? 20.868 -28.890 -287.765 1.00 72.56 548 MET B C 1
ATOM 1479 O O . MET B 2 40 ? 20.588 -28.206 -288.756 1.00 74.08 548 MET B O 1
ATOM 1484 N N . HIS B 2 41 ? 20.206 -28.765 -286.612 1.00 93.61 549 HIS B N 1
ATOM 1485 C CA . HIS B 2 41 ? 18.935 -28.057 -286.693 1.00 93.77 549 HIS B CA 1
ATOM 1486 C C . HIS B 2 41 ? 18.405 -27.673 -285.295 1.00 96.13 549 HIS B C 1
ATOM 1487 O O . HIS B 2 41 ? 18.782 -28.287 -284.293 1.00 93.73 549 HIS B O 1
ATOM 1494 N N . ASN B 2 42 ? 17.564 -26.635 -285.250 1.00 90.88 550 ASN B N 1
ATOM 1495 C CA . ASN B 2 42 ? 17.339 -25.742 -284.085 1.00 94.14 550 ASN B CA 1
ATOM 1496 C C . ASN B 2 42 ? 18.525 -25.563 -283.124 1.00 93.30 550 ASN B C 1
ATOM 1497 O O . ASN B 2 42 ? 18.391 -25.663 -281.894 1.00 94.29 550 ASN B O 1
ATOM 1502 N N . GLN B 2 43 ? 19.681 -25.267 -283.713 1.00 70.35 551 GLN B N 1
ATOM 1503 C CA . GLN B 2 43 ? 20.814 -24.723 -282.980 1.00 65.69 551 GLN B CA 1
ATOM 1504 C C . GLN B 2 43 ? 21.238 -23.438 -283.667 1.00 57.51 551 GLN B C 1
ATOM 1505 O O . GLN B 2 43 ? 22.361 -23.329 -284.152 1.00 50.65 551 GLN B O 1
ATOM 1511 N N . ASP B 2 44 ? 20.324 -22.472 -283.708 1.00 70.98 552 ASP B N 1
ATOM 1512 C CA . ASP B 2 44 ? 20.541 -21.233 -284.443 1.00 75.15 552 ASP B CA 1
ATOM 1513 C C . ASP B 2 44 ? 21.757 -20.482 -283.930 1.00 75.25 552 ASP B C 1
ATOM 1514 O O . ASP B 2 44 ? 22.600 -20.057 -284.719 1.00 73.67 552 ASP B O 1
ATOM 1519 N N . GLY B 2 45 ? 21.844 -20.331 -282.609 1.00 66.49 553 GLY B N 1
ATOM 1520 C CA . GLY B 2 45 ? 22.925 -19.587 -281.988 1.00 63.66 553 GLY B CA 1
ATOM 1521 C C . GLY B 2 45 ? 24.299 -20.166 -282.269 1.00 65.61 553 GLY B C 1
ATOM 1522 O O . GLY B 2 45 ? 25.278 -19.433 -282.405 1.00 65.71 553 GLY B O 1
ATOM 1523 N N . LEU B 2 46 ? 24.373 -21.490 -282.344 1.00 59.58 554 LEU B N 1
ATOM 1524 C CA . LEU B 2 46 ? 25.612 -22.170 -282.682 1.00 59.68 554 LEU B CA 1
ATOM 1525 C C . LEU B 2 46 ? 25.931 -21.987 -284.169 1.00 60.61 554 LEU B C 1
ATOM 1526 O O . LEU B 2 46 ? 26.953 -21.394 -284.529 1.00 55.90 554 LEU B O 1
ATOM 1531 N N . ILE B 2 47 ? 25.037 -22.487 -285.018 1.00 62.93 555 ILE B N 1
ATOM 1532 C CA . ILE B 2 47 ? 25.217 -22.451 -286.468 1.00 59.86 555 ILE B CA 1
ATOM 1533 C C . ILE B 2 47 ? 25.479 -21.050 -287.006 1.00 58.31 555 ILE B C 1
ATOM 1534 O O . ILE B 2 47 ? 26.441 -20.851 -287.744 1.00 56.76 555 ILE B O 1
ATOM 1539 N N . CYS B 2 48 ? 24.653 -20.078 -286.626 1.00 56.70 556 CYS B N 1
ATOM 1540 C CA . CYS B 2 48 ? 24.887 -18.698 -287.043 1.00 59.64 556 CYS B CA 1
ATOM 1541 C C . CYS B 2 48 ? 26.172 -18.143 -286.436 1.00 58.66 556 CYS B C 1
ATOM 1542 O O . CYS B 2 48 ? 26.775 -17.212 -286.975 1.00 57.60 556 CYS B O 1
ATOM 1545 N N . GLY B 2 49 ? 26.581 -18.701 -285.302 1.00 51.92 557 GLY B N 1
ATOM 1546 C CA . GLY B 2 49 ? 27.823 -18.283 -284.680 1.00 52.13 557 GLY B CA 1
ATOM 1547 C C . GLY B 2 49 ? 29.003 -18.817 -285.474 1.00 52.46 557 GLY B C 1
ATOM 1548 O O . GLY B 2 49 ? 30.044 -18.161 -285.576 1.00 46.10 557 GLY B O 1
ATOM 1549 N N . LEU B 2 50 ? 28.828 -20.019 -286.027 1.00 54.56 558 LEU B N 1
ATOM 1550 C CA . LEU B 2 50 ? 29.815 -20.640 -286.901 1.00 53.90 558 LEU B CA 1
ATOM 1551 C C . LEU B 2 50 ? 30.039 -19.812 -288.161 1.00 51.34 558 LEU B C 1
ATOM 1552 O O . LEU B 2 50 ? 31.177 -19.539 -288.528 1.00 49.01 558 LEU B O 1
ATOM 1557 N N . ARG B 2 51 ? 28.948 -19.424 -288.815 1.00 45.47 559 ARG B N 1
ATOM 1558 C CA . ARG B 2 51 ? 29.030 -18.594 -290.008 1.00 45.71 559 ARG B CA 1
ATOM 1559 C C . ARG B 2 51 ? 29.785 -17.314 -289.690 1.00 47.09 559 ARG B C 1
ATOM 1560 O O . ARG B 2 51 ? 30.621 -16.872 -290.479 1.00 47.50 559 ARG B O 1
ATOM 1568 N N . GLN B 2 52 ? 29.520 -16.743 -288.517 1.00 48.96 560 GLN B N 1
ATOM 1569 C CA . GLN B 2 52 ? 30.181 -15.503 -288.099 1.00 49.34 560 GLN B CA 1
ATOM 1570 C C . GLN B 2 52 ? 31.681 -15.707 -287.870 1.00 47.35 560 GLN B C 1
ATOM 1571 O O . GLN B 2 52 ? 32.498 -14.866 -288.262 1.00 45.92 560 GLN B O 1
ATOM 1577 N N . LEU B 2 53 ? 32.033 -16.825 -287.239 1.00 42.01 561 LEU B N 1
ATOM 1578 C CA . LEU B 2 53 ? 33.432 -17.164 -286.977 1.00 44.94 561 LEU B CA 1
ATOM 1579 C C . LEU B 2 53 ? 34.248 -17.338 -288.267 1.00 42.87 561 LEU B C 1
ATOM 1580 O O . LEU B 2 53 ? 35.320 -16.751 -288.404 1.00 39.82 561 LEU B O 1
ATOM 1585 N N . ALA B 2 54 ? 33.740 -18.161 -289.188 1.00 38.82 562 ALA B N 1
ATOM 1586 C CA . ALA B 2 54 ? 34.364 -18.361 -290.498 1.00 41.51 562 ALA B CA 1
ATOM 1587 C C . ALA B 2 54 ? 34.569 -17.017 -291.183 1.00 41.38 562 ALA B C 1
ATOM 1588 O O . ALA B 2 54 ? 35.629 -16.728 -291.728 1.00 40.34 562 ALA B O 1
ATOM 1590 N N . ASN B 2 55 ? 33.565 -16.150 -291.105 1.00 45.31 563 ASN B N 1
ATOM 1591 C CA . ASN B 2 55 ? 33.665 -14.797 -291.641 1.00 44.52 563 ASN B CA 1
ATOM 1592 C C . ASN B 2 55 ? 34.758 -13.981 -290.997 1.00 47.12 563 ASN B C 1
ATOM 1593 O O . ASN B 2 55 ? 35.489 -13.336 -291.667 1.00 44.98 563 ASN B O 1
ATOM 1598 N N . GLU B 2 56 ? 34.859 -14.018 -289.688 1.00 52.86 564 GLU B N 1
ATOM 1599 C CA . GLU B 2 56 ? 35.873 -13.232 -288.986 1.00 53.92 564 GLU B CA 1
ATOM 1600 C C . GLU B 2 56 ? 37.274 -13.827 -289.132 1.00 53.44 564 GLU B C 1
ATOM 1601 O O . GLU B 2 56 ? 38.272 -13.115 -288.999 1.00 54.54 564 GLU B O 1
ATOM 1607 N N . THR B 2 57 ? 37.348 -15.130 -289.387 1.00 39.81 565 THR B N 1
ATOM 1608 C CA . THR B 2 57 ? 38.635 -15.793 -289.586 1.00 41.28 565 THR B CA 1
ATOM 1609 C C . THR B 2 57 ? 39.347 -15.347 -290.881 1.00 36.21 565 THR B C 1
ATOM 1610 O O . THR B 2 57 ? 40.572 -15.301 -290.935 1.00 36.16 565 THR B O 1
ATOM 1614 N N . THR B 2 58 ? 38.564 -14.986 -291.894 1.00 38.10 566 THR B N 1
ATOM 1615 C CA . THR B 2 58 ? 39.061 -14.821 -293.250 1.00 38.48 566 THR B CA 1
ATOM 1616 C C . THR B 2 58 ? 40.269 -13.894 -293.384 1.00 36.12 566 THR B C 1
ATOM 1617 O O . THR B 2 58 ? 41.251 -14.260 -294.008 1.00 32.84 566 THR B O 1
ATOM 1621 N N . GLN B 2 59 ? 40.206 -12.711 -292.789 1.00 39.38 567 GLN B N 1
ATOM 1622 C CA . GLN B 2 59 ? 41.307 -11.766 -292.911 1.00 42.85 567 GLN B CA 1
ATOM 1623 C C . GLN B 2 59 ? 42.626 -12.360 -292.408 1.00 43.05 567 GLN B C 1
ATOM 1624 O O . GLN B 2 59 ? 43.642 -12.266 -293.093 1.00 43.35 567 GLN B O 1
ATOM 1630 N N . ALA B 2 60 ? 42.601 -12.986 -291.231 1.00 41.23 568 ALA B N 1
ATOM 1631 C CA . ALA B 2 60 ? 43.812 -13.551 -290.650 1.00 40.58 568 ALA B CA 1
ATOM 1632 C C . ALA B 2 60 ? 44.338 -14.719 -291.486 1.00 40.18 568 ALA B C 1
ATOM 1633 O O . ALA B 2 60 ? 45.548 -14.846 -291.688 1.00 39.04 568 ALA B O 1
ATOM 1635 N N . LEU B 2 61 ? 43.429 -15.566 -291.967 1.00 35.80 569 LEU B N 1
ATOM 1636 C CA . LEU B 2 61 ? 43.814 -16.730 -292.767 1.00 35.32 569 LEU B CA 1
ATOM 1637 C C . LEU B 2 61 ? 44.444 -16.297 -294.090 1.00 34.44 569 LEU B C 1
ATOM 1638 O O . LEU B 2 61 ? 45.470 -16.811 -294.522 1.00 35.65 569 LEU B O 1
ATOM 1643 N N . GLN B 2 62 ? 43.800 -15.331 -294.718 1.00 34.13 570 GLN B N 1
ATOM 1644 C CA . GLN B 2 62 ? 44.260 -14.743 -295.956 1.00 35.24 570 GLN B CA 1
ATOM 1645 C C . GLN B 2 62 ? 45.676 -14.142 -295.787 1.00 38.77 570 GLN B C 1
ATOM 1646 O O . GLN B 2 62 ? 46.547 -14.341 -296.630 1.00 36.46 570 GLN B O 1
ATOM 1652 N N . LEU B 2 63 ? 45.917 -13.454 -294.669 1.00 36.76 571 LEU B N 1
ATOM 1653 C CA . LEU B 2 63 ? 47.242 -12.900 -294.375 1.00 34.25 571 LEU B CA 1
ATOM 1654 C C . LEU B 2 63 ? 48.274 -13.981 -294.052 1.00 34.47 571 LEU B C 1
ATOM 1655 O O . LEU B 2 63 ? 49.449 -13.835 -294.383 1.00 36.96 571 LEU B O 1
ATOM 1660 N N . PHE B 2 64 ? 47.846 -15.050 -293.387 1.00 34.37 572 PHE B N 1
ATOM 1661 C CA . PHE B 2 64 ? 48.715 -16.205 -293.188 1.00 35.76 572 PHE B CA 1
ATOM 1662 C C . PHE B 2 64 ? 49.149 -16.786 -294.542 1.00 38.53 572 PHE B C 1
ATOM 1663 O O . PHE B 2 64 ? 50.341 -17.009 -294.775 1.00 33.11 572 PHE B O 1
ATOM 1671 N N . LEU B 2 65 ? 48.175 -17.008 -295.430 1.00 38.35 573 LEU B N 1
ATOM 1672 C CA . LEU B 2 65 ? 48.437 -17.615 -296.735 1.00 36.69 573 LEU B CA 1
ATOM 1673 C C . LEU B 2 65 ? 49.332 -16.726 -297.610 1.00 37.78 573 LEU B C 1
ATOM 1674 O O . LEU B 2 65 ? 50.186 -17.240 -298.338 1.00 35.99 573 LEU B O 1
ATOM 1679 N N . ARG B 2 66 ? 49.155 -15.404 -297.529 1.00 37.25 574 ARG B N 1
ATOM 1680 C CA . ARG B 2 66 ? 50.010 -14.482 -298.283 1.00 37.07 574 ARG B CA 1
ATOM 1681 C C . ARG B 2 66 ? 51.480 -14.662 -297.893 1.00 37.68 574 ARG B C 1
ATOM 1682 O O . ARG B 2 66 ? 52.369 -14.630 -298.737 1.00 39.83 574 ARG B O 1
ATOM 1690 N N . ALA B 2 67 ? 51.718 -14.882 -296.609 1.00 31.60 575 ALA B N 1
ATOM 1691 C CA . ALA B 2 67 ? 53.078 -14.944 -296.085 1.00 38.08 575 ALA B CA 1
ATOM 1692 C C . ALA B 2 67 ? 53.714 -16.330 -296.181 1.00 34.96 575 ALA B C 1
ATOM 1693 O O . ALA B 2 67 ? 54.932 -16.452 -296.081 1.00 34.29 575 ALA B O 1
ATOM 1695 N N . THR B 2 68 ? 52.915 -17.377 -296.353 1.00 35.24 576 THR B N 1
ATOM 1696 C CA . THR B 2 68 ? 53.510 -18.700 -296.461 1.00 32.74 576 THR B CA 1
ATOM 1697 C C . THR B 2 68 ? 53.941 -18.937 -297.883 1.00 34.08 576 THR B C 1
ATOM 1698 O O . THR B 2 68 ? 53.393 -18.362 -298.821 1.00 38.13 576 THR B O 1
ATOM 1702 N N . THR B 2 69 ? 54.921 -19.810 -298.038 1.00 36.96 577 THR B N 1
ATOM 1703 C CA . THR B 2 69 ? 55.439 -20.099 -299.350 1.00 38.10 577 THR B CA 1
ATOM 1704 C C . THR B 2 69 ? 55.055 -21.508 -299.802 1.00 39.79 577 THR B C 1
ATOM 1705 O O . THR B 2 69 ? 55.319 -21.891 -300.952 1.00 37.22 577 THR B O 1
ATOM 1709 N N . GLU B 2 70 ? 54.418 -22.290 -298.933 1.00 35.56 578 GLU B N 1
ATOM 1710 C CA . GLU B 2 70 ? 53.969 -23.582 -299.436 1.00 37.82 578 GLU B CA 1
ATOM 1711 C C . GLU B 2 70 ? 52.611 -23.444 -300.136 1.00 33.65 578 GLU B C 1
ATOM 1712 O O . GLU B 2 70 ? 51.801 -22.560 -299.835 1.00 33.73 578 GLU B O 1
ATOM 1718 N N . LEU B 2 71 ? 52.413 -24.307 -301.122 1.00 28.87 579 LEU B N 1
ATOM 1719 C CA . LEU B 2 71 ? 51.333 -24.178 -302.089 1.00 30.10 579 LEU B CA 1
ATOM 1720 C C . LEU B 2 71 ? 50.011 -24.565 -301.461 1.00 31.83 579 LEU B C 1
ATOM 1721 O O . LEU B 2 71 ? 48.981 -23.950 -301.715 1.00 32.38 579 LEU B O 1
ATOM 1726 N N . ARG B 2 72 ? 50.057 -25.609 -300.646 1.00 26.41 580 ARG B N 1
ATOM 1727 C CA . ARG B 2 72 ? 48.875 -26.130 -299.993 1.00 31.83 580 ARG B CA 1
ATOM 1728 C C . ARG B 2 72 ? 49.172 -26.228 -298.506 1.00 34.42 580 ARG B C 1
ATOM 1729 O O . ARG B 2 72 ? 50.098 -26.933 -298.100 1.00 36.43 580 ARG B O 1
ATOM 1737 N N . THR B 2 73 ? 48.420 -25.490 -297.699 1.00 29.60 581 THR B N 1
ATOM 1738 C CA . THR B 2 73 ? 48.645 -25.503 -296.254 1.00 35.04 581 THR B CA 1
ATOM 1739 C C . THR B 2 73 ? 47.756 -26.541 -295.565 1.00 34.35 581 THR B C 1
ATOM 1740 O O . THR B 2 73 ? 46.526 -26.437 -295.608 1.00 32.07 581 THR B O 1
ATOM 1744 N N . PHE B 2 74 ? 48.392 -27.535 -294.940 1.00 37.39 582 PHE B N 1
ATOM 1745 C CA . PHE B 2 74 ? 47.703 -28.617 -294.211 1.00 36.12 582 PHE B CA 1
ATOM 1746 C C . PHE B 2 74 ? 47.956 -28.601 -292.700 1.00 39.71 582 PHE B C 1
ATOM 1747 O O . PHE B 2 74 ? 47.342 -29.368 -291.953 1.00 39.65 582 PHE B O 1
ATOM 1755 N N . SER B 2 75 ? 48.861 -27.737 -292.256 1.00 38.90 583 SER B N 1
ATOM 1756 C CA . SER B 2 75 ? 49.452 -27.870 -290.932 1.00 38.46 583 SER B CA 1
ATOM 1757 C C . SER B 2 75 ? 48.958 -26.862 -289.893 1.00 39.50 583 SER B C 1
ATOM 1758 O O . SER B 2 75 ? 49.554 -26.749 -288.824 1.00 40.99 583 SER B O 1
ATOM 1761 N N . ILE B 2 76 ? 47.892 -26.128 -290.203 1.00 36.53 584 ILE B N 1
ATOM 1762 C CA . ILE B 2 76 ? 47.419 -25.067 -289.312 1.00 40.28 584 ILE B CA 1
ATOM 1763 C C . ILE B 2 76 ? 46.893 -25.626 -287.974 1.00 44.25 584 ILE B C 1
ATOM 1764 O O . ILE B 2 76 ? 47.197 -25.094 -286.896 1.00 41.14 584 ILE B O 1
ATOM 1769 N N . LEU B 2 77 ? 46.119 -26.704 -288.051 1.00 39.41 585 LEU B N 1
ATOM 1770 C CA . LEU B 2 77 ? 45.545 -27.320 -286.861 1.00 42.82 585 LEU B CA 1
ATOM 1771 C C . LEU B 2 77 ? 46.618 -27.992 -285.999 1.00 45.64 585 LEU B C 1
ATOM 1772 O O . LEU B 2 77 ? 46.566 -27.893 -284.776 1.00 44.91 585 LEU B O 1
ATOM 1777 N N . ASN B 2 78 ? 47.590 -28.657 -286.628 1.00 41.72 586 ASN B N 1
ATOM 1778 C CA . ASN B 2 78 ? 48.699 -29.231 -285.877 1.00 42.07 586 ASN B CA 1
ATOM 1779 C C . ASN B 2 78 ? 49.513 -28.141 -285.194 1.00 45.07 586 ASN B C 1
ATOM 1780 O O . ASN B 2 78 ? 49.944 -28.301 -284.053 1.00 45.65 586 ASN B O 1
ATOM 1785 N N . ARG B 2 79 ? 49.710 -27.027 -285.886 1.00 41.92 587 ARG B N 1
ATOM 1786 C CA . ARG B 2 79 ? 50.424 -25.894 -285.310 1.00 43.90 587 ARG B CA 1
ATOM 1787 C C . ARG B 2 79 ? 49.679 -25.334 -284.102 1.00 48.43 587 ARG B C 1
ATOM 1788 O O . ARG B 2 79 ? 50.297 -24.934 -283.105 1.00 48.43 587 ARG B O 1
ATOM 1796 N N . LYS B 2 80 ? 48.353 -25.290 -284.196 1.00 42.41 588 LYS B N 1
ATOM 1797 C CA . LYS B 2 80 ? 47.548 -24.806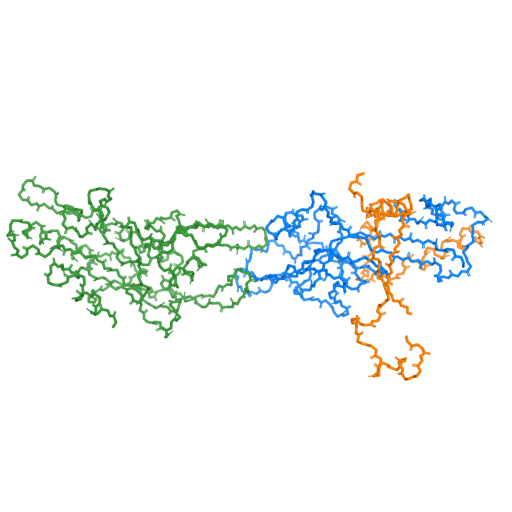 -283.084 1.00 46.86 588 LYS B CA 1
ATOM 1798 C C . LYS B 2 80 ? 47.762 -25.705 -281.867 1.00 47.24 588 LYS B C 1
ATOM 1799 O O . LYS B 2 80 ? 47.985 -25.218 -280.767 1.00 47.56 588 LYS B O 1
ATOM 1805 N N . ALA B 2 81 ? 47.721 -27.016 -282.096 1.00 41.96 589 ALA B N 1
ATOM 1806 C CA . ALA B 2 81 ? 47.928 -28.017 -281.053 1.00 42.63 589 ALA B CA 1
ATOM 1807 C C . ALA B 2 81 ? 49.269 -27.852 -280.351 1.00 44.16 589 ALA B C 1
ATOM 1808 O O . ALA B 2 81 ? 49.355 -27.956 -279.131 1.00 43.02 589 ALA B O 1
ATOM 1810 N N . ILE B 2 82 ? 50.314 -27.594 -281.125 1.00 42.95 590 ILE B N 1
ATOM 1811 C CA . ILE B 2 82 ? 51.638 -27.367 -280.564 1.00 45.47 590 ILE B CA 1
ATOM 1812 C C . ILE B 2 82 ? 51.653 -26.119 -279.694 1.00 47.73 590 ILE B C 1
ATOM 1813 O O . ILE B 2 82 ? 52.169 -26.146 -278.583 1.00 49.05 590 ILE B O 1
ATOM 1818 N N . ASP B 2 83 ? 51.086 -25.031 -280.212 1.00 51.13 591 ASP B N 1
ATOM 1819 C CA . ASP B 2 83 ? 51.061 -23.753 -279.504 1.00 52.80 591 ASP B CA 1
ATOM 1820 C C . ASP B 2 83 ? 50.324 -23.871 -278.179 1.00 56.07 591 ASP B C 1
ATOM 1821 O O . ASP B 2 83 ? 50.714 -23.268 -277.185 1.00 54.00 591 ASP B O 1
ATOM 1826 N N . PHE B 2 84 ? 49.250 -24.649 -278.191 1.00 49.35 592 PHE B N 1
ATOM 1827 C CA . PHE B 2 84 ? 48.492 -24.978 -276.992 1.00 52.78 592 PHE B CA 1
ATOM 1828 C C . PHE B 2 84 ? 49.401 -25.612 -275.939 1.00 54.24 592 PHE B C 1
ATOM 1829 O O . PHE B 2 84 ? 49.400 -25.205 -274.777 1.00 56.98 592 PHE B O 1
ATOM 1837 N N . LEU B 2 85 ? 50.190 -26.597 -276.360 1.00 51.85 593 LEU B N 1
ATOM 1838 C CA . LEU B 2 85 ? 51.128 -27.267 -275.468 1.00 52.68 593 LEU B CA 1
ATOM 1839 C C . LEU B 2 85 ? 52.299 -26.371 -275.043 1.00 55.19 593 LEU B C 1
ATOM 1840 O O . LEU B 2 85 ? 52.751 -26.462 -273.905 1.00 56.41 593 LEU B O 1
ATOM 1845 N N . LEU B 2 86 ? 52.790 -25.526 -275.951 1.00 50.10 594 LEU B N 1
ATOM 1846 C CA . LEU B 2 86 ? 53.887 -24.603 -275.643 1.00 53.45 594 LEU B CA 1
ATOM 1847 C C . LEU B 2 86 ? 53.416 -23.556 -274.637 1.00 56.89 594 LEU B C 1
ATOM 1848 O O . LEU B 2 86 ? 54.164 -23.202 -273.723 1.00 56.71 594 LEU B O 1
ATOM 1853 N N . GLN B 2 87 ? 52.177 -23.075 -274.800 1.00 59.91 595 GLN B N 1
ATOM 1854 C CA . GLN B 2 87 ? 51.548 -22.245 -273.771 1.00 67.01 595 GLN B CA 1
ATOM 1855 C C . GLN B 2 87 ? 51.622 -22.770 -272.361 1.00 68.39 595 GLN B C 1
ATOM 1856 O O . GLN B 2 87 ? 52.035 -22.048 -271.464 1.00 65.73 595 GLN B O 1
ATOM 1862 N N . ARG B 2 88 ? 51.139 -23.984 -272.151 1.00 70.93 596 ARG B N 1
ATOM 1863 C CA . ARG B 2 88 ? 50.984 -24.475 -270.797 1.00 73.86 596 ARG B CA 1
ATOM 1864 C C . ARG B 2 88 ? 51.971 -25.575 -270.448 1.00 69.20 596 ARG B C 1
ATOM 1865 O O . ARG B 2 88 ? 51.611 -26.498 -269.731 1.00 83.13 596 ARG B O 1
ATOM 1873 N N . TRP B 2 89 ? 53.201 -25.488 -270.948 1.00 64.02 597 TRP B N 1
ATOM 1874 C CA . TRP B 2 89 ? 54.216 -26.511 -270.672 1.00 63.72 597 TRP B CA 1
ATOM 1875 C C . TRP B 2 89 ? 55.569 -26.107 -271.237 1.00 58.52 597 TRP B C 1
ATOM 1876 O O . TRP B 2 89 ? 56.570 -26.791 -271.032 1.00 61.27 597 TRP B O 1
ATOM 1878 N N . GLY B 2 90 ? 55.593 -24.994 -271.957 1.00 73.56 598 GLY B N 1
ATOM 1879 C CA . GLY B 2 90 ? 56.827 -24.493 -272.533 1.00 74.75 598 GLY B CA 1
ATOM 1880 C C . GLY B 2 90 ? 57.771 -23.936 -271.483 1.00 81.17 598 GLY B C 1
ATOM 1881 O O . GLY B 2 90 ? 58.543 -23.013 -271.756 1.00 83.12 598 GLY B O 1
ATOM 1882 N N . LEU C 3 18 ? 18.684 -23.681 -355.275 1.00 138.47 18 LEU C N 1
ATOM 1883 C CA . LEU C 3 18 ? 17.976 -23.124 -354.126 1.00 138.51 18 LEU C CA 1
ATOM 1884 C C . LEU C 3 18 ? 17.838 -21.600 -354.188 1.00 141.37 18 LEU C C 1
ATOM 1885 O O . LEU C 3 18 ? 17.141 -21.003 -353.353 1.00 138.81 18 LEU C O 1
ATOM 1890 N N . GLU C 3 19 ? 18.471 -20.986 -355.190 1.00 161.33 19 GLU C N 1
ATOM 1891 C CA . GLU C 3 19 ? 18.472 -19.534 -355.296 1.00 160.07 19 GLU C CA 1
ATOM 1892 C C . GLU C 3 19 ? 17.480 -19.065 -356.355 1.00 167.58 19 GLU C C 1
ATOM 1893 O O . GLU C 3 19 ? 16.714 -18.134 -356.099 1.00 165.68 19 GLU C O 1
ATOM 1899 N N . LYS C 3 20 ? 17.452 -19.722 -357.514 1.00 125.80 20 LYS C N 1
ATOM 1900 C CA . LYS C 3 20 ? 16.502 -19.336 -358.554 1.00 130.26 20 LYS C CA 1
ATOM 1901 C C . LYS C 3 20 ? 15.057 -19.651 -358.182 1.00 140.19 20 LYS C C 1
ATOM 1902 O O . LYS C 3 20 ? 14.154 -18.944 -358.641 1.00 140.88 20 LYS C O 1
ATOM 1908 N N . GLU C 3 21 ? 14.853 -20.687 -357.352 1.00 185.98 21 GLU C N 1
ATOM 1909 C CA . GLU C 3 21 ? 13.525 -21.011 -356.844 1.00 187.15 21 GLU C CA 1
ATOM 1910 C C . GLU C 3 21 ? 13.064 -19.700 -356.258 1.00 191.04 21 GLU C C 1
ATOM 1911 O O . GLU C 3 21 ? 11.937 -19.312 -356.518 1.00 196.54 21 GLU C O 1
ATOM 1917 N N . TYR C 3 22 ? 13.931 -19.017 -355.492 1.00 166.26 22 TYR C N 1
ATOM 1918 C CA . TYR C 3 22 ? 13.495 -17.795 -354.817 1.00 159.69 22 TYR C CA 1
ATOM 1919 C C . TYR C 3 22 ? 13.226 -16.610 -355.747 1.00 157.06 22 TYR C C 1
ATOM 1920 O O . TYR C 3 22 ? 12.307 -15.815 -355.506 1.00 151.36 22 TYR C O 1
ATOM 1929 N N . PHE C 3 23 ? 14.017 -16.464 -356.804 1.00 150.91 23 PHE C N 1
ATOM 1930 C CA . PHE C 3 23 ? 13.858 -15.295 -357.680 1.00 143.24 23 PHE C CA 1
ATOM 1931 C C . PHE C 3 23 ? 12.740 -15.553 -358.671 1.00 145.46 23 PHE C C 1
ATOM 1932 O O . PHE C 3 23 ? 12.189 -14.615 -359.236 1.00 134.22 23 PHE C O 1
ATOM 1940 N N . ASP C 3 24 ? 12.352 -16.822 -358.816 1.00 159.81 24 ASP C N 1
ATOM 1941 C CA . ASP C 3 24 ? 11.234 -17.205 -359.702 1.00 163.23 24 ASP C CA 1
ATOM 1942 C C . ASP C 3 24 ? 9.842 -17.306 -359.026 1.00 159.04 24 ASP C C 1
ATOM 1943 O O . ASP C 3 24 ? 8.822 -17.297 -359.704 1.00 152.90 24 ASP C O 1
ATOM 1948 N N . GLN C 3 25 ? 9.817 -17.372 -357.692 1.00 144.02 25 GLN C N 1
ATOM 1949 C CA . GLN C 3 25 ? 8.570 -17.363 -356.887 1.00 140.42 25 GLN C CA 1
ATOM 1950 C C . GLN C 3 25 ? 8.077 -15.949 -356.489 1.00 135.81 25 GLN C C 1
ATOM 1951 O O . GLN C 3 25 ? 6.866 -15.679 -356.507 1.00 133.63 25 GLN C O 1
ATOM 1957 N N . HIS C 3 26 ? 8.996 -15.089 -356.057 1.00 152.22 26 HIS C N 1
ATOM 1958 C CA . HIS C 3 26 ? 8.622 -13.751 -355.660 1.00 142.07 26 HIS C CA 1
ATOM 1959 C C . HIS C 3 26 ? 8.959 -12.677 -356.688 1.00 129.36 26 HIS C C 1
ATOM 1960 O O . HIS C 3 26 ? 8.215 -11.719 -356.805 1.00 125.85 26 HIS C O 1
ATOM 1967 N N . PHE C 3 27 ? 10.104 -12.757 -357.361 1.00 96.61 27 PHE C N 1
ATOM 1968 C CA . PHE C 3 27 ? 10.579 -11.589 -358.109 1.00 86.60 27 PHE C CA 1
ATOM 1969 C C . PHE C 3 27 ? 10.197 -11.625 -359.596 1.00 84.26 27 PHE C C 1
ATOM 1970 O O . PHE C 3 27 ? 9.142 -11.102 -359.985 1.00 76.23 27 PHE C O 1
ATOM 1978 N N . GLY C 3 28 ? 11.037 -12.259 -360.412 1.00 114.50 28 GLY C N 1
ATOM 1979 C CA . GLY C 3 28 ? 10.809 -12.333 -361.845 1.00 107.87 28 GLY C CA 1
ATOM 1980 C C . GLY C 3 28 ? 9.420 -12.822 -362.201 1.00 107.50 28 GLY C C 1
ATOM 1981 O O . GLY C 3 28 ? 8.860 -13.666 -361.499 1.00 112.51 28 GLY C O 1
ATOM 1982 N N . PRO C 3 29 ? 8.850 -12.290 -363.293 1.00 87.20 29 PRO C N 1
ATOM 1983 C CA . PRO C 3 29 ? 9.464 -11.287 -364.168 1.00 83.82 29 PRO C CA 1
ATOM 1984 C C . PRO C 3 29 ? 9.127 -9.858 -363.765 1.00 83.17 29 PRO C C 1
ATOM 1985 O O . PRO C 3 29 ? 9.472 -8.918 -364.487 1.00 82.94 29 PRO C O 1
ATOM 1989 N N . PHE C 3 30 ? 8.447 -9.700 -362.633 1.00 90.44 30 PHE C N 1
ATOM 1990 C CA . PHE C 3 30 ? 7.999 -8.386 -362.183 1.00 86.49 30 PHE C CA 1
ATOM 1991 C C . PHE C 3 30 ? 9.112 -7.640 -361.467 1.00 80.47 30 PHE C C 1
ATOM 1992 O O . PHE C 3 30 ? 9.036 -6.423 -361.291 1.00 80.46 30 PHE C O 1
ATOM 2000 N N . PHE C 3 31 ? 10.145 -8.372 -361.059 1.00 73.76 31 PHE C N 1
ATOM 2001 C CA . PHE C 3 31 ? 11.282 -7.757 -360.390 1.00 69.73 31 PHE C CA 1
ATOM 2002 C C . PHE C 3 31 ? 12.619 -8.210 -360.949 1.00 68.45 31 PHE C C 1
ATOM 2003 O O . PHE C 3 31 ? 12.900 -9.401 -361.063 1.00 71.17 31 PHE C O 1
ATOM 2011 N N . ARG C 3 32 ? 13.430 -7.221 -361.300 1.00 65.62 32 ARG C N 1
ATOM 2012 C CA . ARG C 3 32 ? 14.822 -7.404 -361.676 1.00 67.96 32 ARG C CA 1
ATOM 2013 C C . ARG C 3 32 ? 15.679 -7.475 -360.405 1.00 61.06 32 ARG C C 1
ATOM 2014 O O . ARG C 3 32 ? 15.285 -6.948 -359.364 1.00 55.93 32 ARG C O 1
ATOM 2022 N N . THR C 3 33 ? 16.836 -8.124 -360.472 1.00 55.40 33 THR C N 1
ATOM 2023 C CA . THR C 3 33 ? 17.724 -8.161 -359.308 1.00 61.76 33 THR C CA 1
ATOM 2024 C C . THR C 3 33 ? 19.129 -7.647 -359.600 1.00 61.63 33 THR C C 1
ATOM 2025 O O . THR C 3 33 ? 19.788 -8.089 -360.547 1.00 59.45 33 THR C O 1
ATOM 2029 N N . GLU C 3 34 ? 19.569 -6.699 -358.777 1.00 56.32 34 GLU C N 1
ATOM 2030 C CA . GLU C 3 34 ? 20.964 -6.281 -358.752 1.00 56.58 34 GLU C CA 1
ATOM 2031 C C . GLU C 3 34 ? 21.685 -7.141 -357.726 1.00 57.53 34 GLU C C 1
ATOM 2032 O O . GLU C 3 34 ? 21.255 -7.219 -356.576 1.00 55.88 34 GLU C O 1
ATOM 2038 N N . GLN C 3 35 ? 22.767 -7.793 -358.137 1.00 49.82 35 GLN C N 1
ATOM 2039 C CA . GLN C 3 35 ? 23.420 -8.764 -357.271 1.00 51.78 35 GLN C CA 1
ATOM 2040 C C . GLN C 3 35 ? 24.939 -8.628 -357.239 1.00 54.68 35 GLN C C 1
ATOM 2041 O O . GLN C 3 35 ? 25.590 -8.549 -358.282 1.00 57.45 35 GLN C O 1
ATOM 2047 N N . LEU C 3 36 ? 25.498 -8.614 -356.030 1.00 48.90 36 LEU C N 1
ATOM 2048 C CA . LEU C 3 36 ? 26.941 -8.583 -355.864 1.00 45.23 36 LEU C CA 1
ATOM 2049 C C . LEU C 3 36 ? 27.444 -9.799 -355.106 1.00 46.56 36 LEU C C 1
ATOM 2050 O O . LEU C 3 36 ? 26.765 -10.316 -354.219 1.00 48.84 36 LEU C O 1
ATOM 2055 N N . ILE C 3 37 ? 28.641 -10.249 -355.468 1.00 48.03 37 ILE C N 1
ATOM 2056 C CA . ILE C 3 37 ? 29.353 -11.275 -354.723 1.00 43.37 37 ILE C CA 1
ATOM 2057 C C . ILE C 3 37 ? 30.574 -10.601 -354.131 1.00 46.38 37 ILE C C 1
ATOM 2058 O O . ILE C 3 37 ? 31.339 -9.972 -354.859 1.00 44.62 37 ILE C O 1
ATOM 2063 N N . ILE C 3 38 ? 30.744 -10.712 -352.816 1.00 43.98 38 ILE C N 1
ATOM 2064 C CA . ILE C 3 38 ? 31.843 -10.053 -352.129 1.00 42.69 38 ILE C CA 1
ATOM 2065 C C . ILE C 3 38 ? 32.724 -11.076 -351.418 1.00 41.95 38 ILE C C 1
ATOM 2066 O O . ILE C 3 38 ? 32.242 -11.895 -350.629 1.00 42.47 38 ILE C O 1
ATOM 2071 N N . ARG C 3 39 ? 34.017 -11.033 -351.712 1.00 39.37 39 ARG C N 1
ATOM 2072 C CA . ARG C 3 39 ? 34.987 -11.874 -351.031 1.00 39.15 39 ARG C CA 1
ATOM 2073 C C . ARG C 3 39 ? 36.000 -10.996 -350.328 1.00 39.08 39 ARG C C 1
ATOM 2074 O O . ARG C 3 39 ? 36.096 -9.804 -350.614 1.00 39.55 39 ARG C O 1
ATOM 2082 N N . ALA C 3 40 ? 36.730 -11.578 -349.383 1.00 38.42 40 ALA C N 1
ATOM 2083 C CA . ALA C 3 40 ? 37.710 -10.838 -348.604 1.00 36.62 40 ALA C CA 1
ATOM 2084 C C . ALA C 3 40 ? 39.070 -11.511 -348.733 1.00 42.69 40 ALA C C 1
ATOM 2085 O O . ALA C 3 40 ? 39.498 -12.231 -347.832 1.00 41.45 40 ALA C O 1
ATOM 2087 N N . PRO C 3 41 ? 39.755 -11.265 -349.864 1.00 49.27 41 PRO C N 1
ATOM 2088 C CA . PRO C 3 41 ? 40.976 -11.958 -350.302 1.00 47.20 41 PRO C CA 1
ATOM 2089 C C . PRO C 3 41 ? 42.165 -11.805 -349.354 1.00 47.29 41 PRO C C 1
ATOM 2090 O O . PRO C 3 41 ? 43.089 -12.619 -349.405 1.00 50.04 41 PRO C O 1
ATOM 2094 N N . LEU C 3 42 ? 42.141 -10.779 -348.513 1.00 43.24 42 LEU C N 1
ATOM 2095 C CA . LEU C 3 42 ? 43.271 -10.458 -347.654 1.00 46.57 42 LEU C CA 1
ATOM 2096 C C . LEU C 3 42 ? 42.991 -10.828 -346.199 1.00 49.21 42 LEU C C 1
ATOM 2097 O O . LEU C 3 42 ? 43.784 -10.508 -345.313 1.00 50.13 42 LEU C O 1
ATOM 2102 N N . THR C 3 43 ? 41.869 -11.497 -345.951 1.00 44.48 43 THR C N 1
ATOM 2103 C CA . THR C 3 43 ? 41.442 -11.753 -344.576 1.00 43.34 43 THR C CA 1
ATOM 2104 C C . THR C 3 43 ? 41.460 -13.238 -344.200 1.00 41.00 43 THR C C 1
ATOM 2105 O O . THR C 3 43 ? 40.953 -14.086 -344.934 1.00 42.59 43 THR C O 1
ATOM 2109 N N . ASP C 3 44 ? 42.063 -13.540 -343.053 1.00 52.92 44 ASP C N 1
ATOM 2110 C CA . ASP C 3 44 ? 42.089 -14.899 -342.505 1.00 52.46 44 ASP C CA 1
ATOM 2111 C C . ASP C 3 44 ? 40.739 -15.306 -341.938 1.00 48.70 44 ASP C C 1
ATOM 2112 O O . ASP C 3 44 ? 40.010 -14.487 -341.384 1.00 42.56 44 ASP C O 1
ATOM 2117 N N . LYS C 3 45 ? 40.415 -16.584 -342.046 1.00 54.37 45 LYS C N 1
ATOM 2118 C CA . LYS C 3 45 ? 39.318 -17.111 -341.258 1.00 52.10 45 LYS C CA 1
ATOM 2119 C C . LYS C 3 45 ? 39.717 -17.035 -339.783 1.00 50.33 45 LYS C C 1
ATOM 2120 O O . LYS C 3 45 ? 40.892 -16.831 -339.463 1.00 51.83 45 LYS C O 1
ATOM 2126 N N . HIS C 3 46 ? 38.747 -17.157 -338.885 1.00 40.32 46 HIS C N 1
ATOM 2127 C CA . HIS C 3 46 ? 39.065 -17.188 -337.462 1.00 40.99 46 HIS C CA 1
ATOM 2128 C C . HIS C 3 46 ? 38.133 -18.125 -336.699 1.00 39.74 46 HIS C C 1
ATOM 2129 O O . HIS C 3 46 ? 37.181 -18.674 -337.258 1.00 39.27 46 HIS C O 1
ATOM 2136 N N . ILE C 3 47 ? 38.416 -18.308 -335.417 1.00 45.15 47 ILE C N 1
ATOM 2137 C CA . ILE C 3 47 ? 37.677 -19.265 -334.607 1.00 41.76 47 ILE C CA 1
ATOM 2138 C C . ILE C 3 47 ? 37.136 -18.538 -333.366 1.00 41.40 47 ILE C C 1
ATOM 2139 O O . ILE C 3 47 ? 37.849 -17.764 -332.711 1.00 37.97 47 ILE C O 1
ATOM 2144 N N . TYR C 3 48 ? 35.860 -18.759 -333.074 1.00 36.50 48 TYR C N 1
ATOM 2145 C CA . TYR C 3 48 ? 35.206 -18.097 -331.945 1.00 37.80 48 TYR C CA 1
ATOM 2146 C C . TYR C 3 48 ? 34.472 -19.116 -331.056 1.00 37.08 48 TYR C C 1
ATOM 2147 O O . TYR C 3 48 ? 33.985 -20.131 -331.563 1.00 35.92 48 TYR C O 1
ATOM 2156 N N . GLN C 3 49 ? 34.389 -18.845 -329.750 1.00 39.21 49 GLN C N 1
ATOM 2157 C CA . GLN C 3 49 ? 33.643 -19.718 -328.823 1.00 43.82 49 GLN C CA 1
ATOM 2158 C C . GLN C 3 49 ? 32.427 -19.028 -328.194 1.00 40.27 49 GLN C C 1
ATOM 2159 O O . GLN C 3 49 ? 32.554 -18.297 -327.212 1.00 40.19 49 GLN C O 1
ATOM 2165 N N . PRO C 3 50 ? 31.233 -19.281 -328.739 1.00 35.20 50 PRO C N 1
ATOM 2166 C CA . PRO C 3 50 ? 30.031 -18.671 -328.168 1.00 35.18 50 PRO C CA 1
ATOM 2167 C C . PRO C 3 50 ? 29.671 -19.233 -326.788 1.00 43.29 50 PRO C C 1
ATOM 2168 O O . PRO C 3 50 ? 29.749 -20.445 -326.560 1.00 34.67 50 PRO C O 1
ATOM 2172 N N . TYR C 3 51 ? 29.318 -18.326 -325.880 1.00 44.11 51 TYR C N 1
ATOM 2173 C CA . TYR C 3 51 ? 28.723 -18.649 -324.591 1.00 40.28 51 TYR C CA 1
ATOM 2174 C C . TYR C 3 51 ? 27.354 -19.256 -324.864 1.00 40.61 51 TYR C C 1
ATOM 2175 O O . TYR C 3 51 ? 26.690 -18.838 -325.798 1.00 44.25 51 TYR C O 1
ATOM 2184 N N . PRO C 3 52 ? 26.921 -20.251 -324.067 1.00 40.88 52 PRO C N 1
ATOM 2185 C CA . PRO C 3 52 ? 27.569 -20.899 -322.918 1.00 35.54 52 PRO C CA 1
ATOM 2186 C C . PRO C 3 52 ? 28.244 -22.260 -323.196 1.00 38.10 52 PRO C C 1
ATOM 2187 O O . PRO C 3 52 ? 28.874 -22.809 -322.292 1.00 36.53 52 PRO C O 1
ATOM 2191 N N . SER C 3 53 ? 28.134 -22.786 -324.412 1.00 40.93 53 SER C N 1
ATOM 2192 C CA . SER C 3 53 ? 28.734 -24.082 -324.752 1.00 44.58 53 SER C CA 1
ATOM 2193 C C . SER C 3 53 ? 30.250 -24.019 -324.966 1.00 43.13 53 SER C C 1
ATOM 2194 O O . SER C 3 53 ? 30.961 -24.988 -324.684 1.00 41.20 53 SER C O 1
ATOM 2197 N N . GLY C 3 54 ? 30.736 -22.894 -325.483 1.00 37.73 54 GLY C N 1
ATOM 2198 C CA . GLY C 3 54 ? 32.164 -22.698 -325.701 1.00 38.39 54 GLY C CA 1
ATOM 2199 C C . GLY C 3 54 ? 32.824 -23.585 -326.750 1.00 33.95 54 GLY C C 1
ATOM 2200 O O . GLY C 3 54 ? 34.046 -23.722 -326.778 1.00 42.17 54 GLY C O 1
ATOM 2201 N N . ALA C 3 55 ? 32.027 -24.198 -327.611 1.00 42.73 55 ALA C N 1
ATOM 2202 C CA . ALA C 3 55 ? 32.571 -25.007 -328.696 1.00 42.86 55 ALA C CA 1
ATOM 2203 C C . ALA C 3 55 ? 33.293 -24.122 -329.708 1.00 47.09 55 ALA C C 1
ATOM 2204 O O . ALA C 3 55 ? 32.918 -22.965 -329.898 1.00 46.35 55 ALA C O 1
ATOM 2206 N N . ASP C 3 56 ? 34.329 -24.661 -330.346 1.00 47.80 56 ASP C N 1
ATOM 2207 C CA . ASP C 3 56 ? 35.015 -23.960 -331.431 1.00 46.89 56 ASP C CA 1
ATOM 2208 C C . ASP C 3 56 ? 34.149 -23.853 -332.680 1.00 52.01 56 ASP C C 1
ATOM 2209 O O . ASP C 3 56 ? 33.779 -24.868 -333.280 1.00 52.86 56 ASP C O 1
ATOM 2214 N N . VAL C 3 57 ? 33.824 -22.624 -333.069 1.00 39.14 57 VAL C N 1
ATOM 2215 C CA . VAL C 3 57 ? 33.068 -22.396 -334.299 1.00 38.93 57 VAL C CA 1
ATOM 2216 C C . VAL C 3 57 ? 33.923 -21.591 -335.290 1.00 38.46 57 VAL C C 1
ATOM 2217 O O . VAL C 3 57 ? 34.389 -20.492 -334.975 1.00 34.36 57 VAL C O 1
ATOM 2221 N N . PRO C 3 58 ? 34.185 -22.174 -336.473 1.00 42.16 58 PRO C N 1
ATOM 2222 C CA . PRO C 3 58 ? 35.003 -21.465 -337.461 1.00 39.70 58 PRO C CA 1
ATOM 2223 C C . PRO C 3 58 ? 34.173 -20.417 -338.191 1.00 40.23 58 PRO C C 1
ATOM 2224 O O . PRO C 3 58 ? 33.007 -20.660 -338.521 1.00 37.01 58 PRO C O 1
ATOM 2228 N N . PHE C 3 59 ? 34.762 -19.249 -338.418 1.00 38.72 59 PHE C N 1
ATOM 2229 C CA . PHE C 3 59 ? 34.078 -18.213 -339.182 1.00 38.04 59 PHE C CA 1
ATOM 2230 C C . PHE C 3 59 ? 34.905 -17.831 -340.398 1.00 38.48 59 PHE C C 1
ATOM 2231 O O . PHE C 3 59 ? 36.086 -17.495 -340.270 1.00 37.67 59 PHE C O 1
ATOM 2239 N N . GLY C 3 60 ? 34.272 -17.889 -341.571 1.00 32.15 60 GLY C N 1
ATOM 2240 C CA . GLY C 3 60 ? 34.915 -17.542 -342.828 1.00 34.83 60 GLY C CA 1
ATOM 2241 C C . GLY C 3 60 ? 35.476 -16.130 -342.913 1.00 36.95 60 GLY C C 1
ATOM 2242 O O . GLY C 3 60 ? 35.057 -15.231 -342.172 1.00 33.08 60 GLY C O 1
ATOM 2243 N N . PRO C 3 61 ? 36.435 -15.924 -343.830 1.00 39.31 61 PRO C N 1
ATOM 2244 C CA . PRO C 3 61 ? 37.065 -14.609 -344.040 1.00 39.94 61 PRO C CA 1
ATOM 2245 C C . PRO C 3 61 ? 36.079 -13.434 -344.118 1.00 35.04 61 PRO C C 1
ATOM 2246 O O . PRO C 3 61 ? 36.316 -12.439 -343.429 1.00 33.91 61 PRO C O 1
ATOM 2250 N N . PRO C 3 62 ? 34.991 -13.538 -344.911 1.00 38.72 62 PRO C N 1
ATOM 2251 C CA . PRO C 3 62 ? 34.157 -12.331 -344.989 1.00 39.13 62 PRO C CA 1
ATOM 2252 C C . PRO C 3 62 ? 33.233 -12.111 -343.777 1.00 43.57 62 PRO C C 1
ATOM 2253 O O . PRO C 3 62 ? 32.410 -11.188 -343.812 1.00 40.64 62 PRO C O 1
ATOM 2257 N N . LEU C 3 63 ? 33.348 -12.940 -342.740 1.00 34.19 63 LEU C N 1
ATOM 2258 C CA . LEU C 3 63 ? 32.543 -12.747 -341.531 1.00 35.39 63 LEU C CA 1
ATOM 2259 C C . LEU C 3 63 ? 33.401 -12.141 -340.431 1.00 33.66 63 LEU C C 1
ATOM 2260 O O . LEU C 3 63 ? 32.982 -12.038 -339.278 1.00 40.51 63 LEU C O 1
ATOM 2265 N N . ASP C 3 64 ? 34.616 -11.749 -340.797 1.00 37.63 64 ASP C N 1
ATOM 2266 C CA . ASP C 3 64 ? 35.462 -10.926 -339.939 1.00 35.94 64 ASP C CA 1
ATOM 2267 C C . ASP C 3 64 ? 34.740 -9.615 -339.655 1.00 38.12 64 ASP C C 1
ATOM 2268 O O . ASP C 3 64 ? 34.067 -9.084 -340.537 1.00 41.00 64 ASP C O 1
ATOM 2273 N N . ILE C 3 65 ? 34.868 -9.084 -338.444 1.00 35.49 65 ILE C N 1
ATOM 2274 C CA . ILE C 3 65 ? 34.051 -7.935 -338.062 1.00 37.37 65 ILE C CA 1
ATOM 2275 C C . ILE C 3 65 ? 34.410 -6.670 -338.866 1.00 38.44 65 ILE C C 1
ATOM 2276 O O . ILE C 3 65 ? 33.526 -5.902 -339.241 1.00 38.23 65 ILE C O 1
ATOM 2281 N N . GLN C 3 66 ? 35.694 -6.475 -339.155 1.00 40.50 66 GLN C N 1
ATOM 2282 C CA . GLN C 3 66 ? 36.134 -5.318 -339.941 1.00 46.90 66 GLN C CA 1
ATOM 2283 C C . GLN C 3 66 ? 35.658 -5.398 -341.392 1.00 39.23 66 GLN C C 1
ATOM 2284 O O . GLN C 3 66 ? 35.300 -4.388 -341.984 1.00 42.78 66 GLN C O 1
ATOM 2290 N N . ILE C 3 67 ? 35.647 -6.600 -341.957 1.00 34.08 67 ILE C N 1
ATOM 2291 C CA . ILE C 3 67 ? 35.120 -6.795 -343.300 1.00 34.21 67 ILE C CA 1
ATOM 2292 C C . ILE C 3 67 ? 33.636 -6.451 -343.367 1.00 34.83 67 ILE C C 1
ATOM 2293 O O . ILE C 3 67 ? 33.192 -5.795 -344.311 1.00 36.94 67 ILE C O 1
ATOM 2298 N N . LEU C 3 68 ? 32.874 -6.875 -342.362 1.00 36.03 68 LEU C N 1
ATOM 2299 C CA . LEU C 3 68 ? 31.427 -6.648 -342.353 1.00 33.85 68 LEU C CA 1
ATOM 2300 C C . LEU C 3 68 ? 31.102 -5.158 -342.257 1.00 31.56 68 LEU C C 1
ATOM 2301 O O . LEU C 3 68 ? 30.146 -4.698 -342.869 1.00 30.96 68 LEU C O 1
ATOM 2306 N N . HIS C 3 69 ? 31.892 -4.405 -341.494 1.00 31.71 69 HIS C N 1
ATOM 2307 C CA . HIS C 3 69 ? 31.698 -2.956 -341.423 1.00 33.56 69 HIS C CA 1
ATOM 2308 C C . HIS C 3 69 ? 31.974 -2.285 -342.779 1.00 32.58 69 HIS C C 1
ATOM 2309 O O . HIS C 3 69 ? 31.316 -1.315 -343.133 1.00 31.49 69 HIS C O 1
ATOM 2316 N N . GLN C 3 70 ? 32.938 -2.811 -343.533 1.00 32.64 70 GLN C N 1
ATOM 2317 C CA . GLN C 3 70 ? 33.265 -2.264 -344.854 1.00 38.32 70 GLN C CA 1
ATOM 2318 C C . GLN C 3 70 ? 32.245 -2.680 -345.911 1.00 37.43 70 GLN C C 1
ATOM 2319 O O . GLN C 3 70 ? 31.924 -1.903 -346.811 1.00 36.30 70 GLN C O 1
ATOM 2325 N N . VAL C 3 71 ? 31.747 -3.910 -345.814 1.00 34.11 71 VAL C N 1
ATOM 2326 C CA . VAL C 3 71 ? 30.710 -4.343 -346.731 1.00 31.62 71 VAL C CA 1
ATOM 2327 C C . VAL C 3 71 ? 29.471 -3.494 -346.482 1.00 35.11 71 VAL C C 1
ATOM 2328 O O . VAL C 3 71 ? 28.814 -3.058 -347.429 1.00 36.27 71 VAL C O 1
ATOM 2332 N N . LEU C 3 72 ? 29.169 -3.226 -345.214 1.00 31.34 72 LEU C N 1
ATOM 2333 C CA . LEU C 3 72 ? 28.034 -2.364 -344.886 1.00 32.20 72 LEU C CA 1
ATOM 2334 C C . LEU C 3 72 ? 28.252 -0.908 -345.359 1.00 32.96 72 LEU C C 1
ATOM 2335 O O . LEU C 3 72 ? 27.298 -0.232 -345.743 1.00 33.58 72 LEU C O 1
ATOM 2340 N N . ASP C 3 73 ? 29.492 -0.426 -345.336 1.00 36.12 73 ASP C N 1
ATOM 2341 C CA . ASP C 3 73 ? 29.801 0.867 -345.950 1.00 36.07 73 ASP C CA 1
ATOM 2342 C C . ASP C 3 73 ? 29.429 0.876 -347.439 1.00 37.35 73 ASP C C 1
ATOM 2343 O O . ASP C 3 73 ? 28.803 1.813 -347.927 1.00 34.66 73 ASP C O 1
ATOM 2348 N N . LEU C 3 74 ? 29.816 -0.185 -348.141 1.00 30.82 74 LEU C N 1
ATOM 2349 C CA . LEU C 3 74 ? 29.507 -0.331 -349.550 1.00 34.15 74 LEU C CA 1
ATOM 2350 C C . LEU C 3 74 ? 27.993 -0.345 -349.763 1.00 37.83 74 LEU C C 1
ATOM 2351 O O . LEU C 3 74 ? 27.466 0.339 -350.656 1.00 35.06 74 LEU C O 1
ATOM 2356 N N . GLN C 3 75 ? 27.295 -1.092 -348.913 1.00 33.36 75 GLN C N 1
ATOM 2357 C CA . GLN C 3 75 ? 25.863 -1.311 -349.084 1.00 35.02 75 GLN C CA 1
ATOM 2358 C C . GLN C 3 75 ? 25.047 -0.039 -348.842 1.00 32.33 75 GLN C C 1
ATOM 2359 O O . GLN C 3 75 ? 24.103 0.260 -349.569 1.00 34.55 75 GLN C O 1
ATOM 2365 N N . ILE C 3 76 ? 25.413 0.692 -347.801 1.00 28.76 76 ILE C N 1
ATOM 2366 C CA . ILE C 3 76 ? 24.824 1.990 -347.505 1.00 31.10 76 ILE C CA 1
ATOM 2367 C C . ILE C 3 76 ? 25.101 3.021 -348.625 1.00 37.45 76 ILE C C 1
ATOM 2368 O O . ILE C 3 76 ? 24.237 3.849 -348.949 1.00 34.88 76 ILE C O 1
ATOM 2373 N N . ALA C 3 77 ? 26.295 2.963 -349.216 1.00 31.01 77 ALA C N 1
ATOM 2374 C CA . ALA C 3 77 ? 26.641 3.867 -350.311 1.00 35.07 77 ALA C CA 1
ATOM 2375 C C . ALA C 3 77 ? 25.784 3.567 -351.543 1.00 36.03 77 ALA C C 1
ATOM 2376 O O . ALA C 3 77 ? 25.331 4.481 -352.230 1.00 37.87 77 ALA C O 1
ATOM 2378 N N . ILE C 3 78 ? 25.561 2.283 -351.814 1.00 33.24 78 ILE C N 1
ATOM 2379 C CA . ILE C 3 78 ? 24.682 1.867 -352.904 1.00 30.11 78 ILE C CA 1
ATOM 2380 C C . ILE C 3 78 ? 23.255 2.368 -352.692 1.00 36.26 78 ILE C C 1
ATOM 2381 O O . ILE C 3 78 ? 22.613 2.839 -353.643 1.00 33.96 78 ILE C O 1
ATOM 2386 N N . GLU C 3 79 ? 22.777 2.300 -351.444 1.00 34.70 79 GLU C N 1
ATOM 2387 C CA . GLU C 3 79 ? 21.442 2.800 -351.111 1.00 39.22 79 GLU C CA 1
ATOM 2388 C C . GLU C 3 79 ? 21.329 4.294 -351.339 1.00 37.45 79 GLU C C 1
ATOM 2389 O O . GLU C 3 79 ? 20.234 4.794 -351.557 1.00 37.72 79 GLU C O 1
ATOM 2395 N N . ASN C 3 80 ? 22.458 4.999 -351.272 1.00 33.02 80 ASN C N 1
ATOM 2396 C CA . ASN C 3 80 ? 22.472 6.449 -351.365 1.00 32.75 80 ASN C CA 1
ATOM 2397 C C . ASN C 3 80 ? 22.713 6.923 -352.791 1.00 33.91 80 ASN C C 1
ATOM 2398 O O . ASN C 3 80 ? 22.680 8.121 -353.063 1.00 33.27 80 ASN C O 1
ATOM 2403 N N . ILE C 3 81 ? 22.988 5.980 -353.683 1.00 33.60 81 ILE C N 1
ATOM 2404 C CA . ILE C 3 81 ? 23.296 6.310 -355.071 1.00 35.18 81 ILE C CA 1
ATOM 2405 C C . ILE C 3 81 ? 22.105 6.993 -355.734 1.00 35.86 81 ILE C C 1
ATOM 2406 O O . ILE C 3 81 ? 20.967 6.524 -355.635 1.00 35.30 81 ILE C O 1
ATOM 2411 N N . THR C 3 82 ? 22.372 8.116 -356.389 1.00 38.60 82 THR C N 1
ATOM 2412 C CA . THR C 3 82 ? 21.343 8.822 -357.147 1.00 38.76 82 THR C CA 1
ATOM 2413 C C . THR C 3 82 ? 21.683 8.867 -358.642 1.00 42.06 82 THR C C 1
ATOM 2414 O O . THR C 3 82 ? 22.840 8.739 -359.042 1.00 41.75 82 THR C O 1
ATOM 2418 N N . ALA C 3 83 ? 20.662 9.034 -359.470 1.00 39.28 83 ALA C N 1
ATOM 2419 C CA . ALA C 3 83 ? 20.869 9.255 -360.882 1.00 35.11 83 ALA C CA 1
ATOM 2420 C C . ALA C 3 83 ? 19.983 10.410 -361.340 1.00 41.49 83 ALA C C 1
ATOM 2421 O O . ALA C 3 83 ? 18.890 10.612 -360.811 1.00 40.88 83 ALA C O 1
ATOM 2423 N N . SER C 3 84 ? 20.469 11.183 -362.305 1.00 38.83 84 SER C N 1
ATOM 2424 C CA . SER C 3 84 ? 19.681 12.261 -362.888 1.00 40.01 84 SER C CA 1
ATOM 2425 C C . SER C 3 84 ? 18.778 11.733 -364.006 1.00 39.76 84 SER C C 1
ATOM 2426 O O . SER C 3 84 ? 19.231 11.007 -364.886 1.00 36.81 84 SER C O 1
ATOM 2429 N N . TYR C 3 85 ? 17.495 12.069 -363.955 1.00 45.30 85 TYR C N 1
ATOM 2430 C CA . TYR C 3 85 ? 16.606 11.785 -365.078 1.00 47.88 85 TYR C CA 1
ATOM 2431 C C . TYR C 3 85 ? 15.548 12.854 -365.301 1.00 45.30 85 TYR C C 1
ATOM 2432 O O . TYR C 3 85 ? 14.688 13.065 -364.450 1.00 45.67 85 TYR C O 1
ATOM 2441 N N . ASP C 3 86 ? 15.609 13.489 -366.470 1.00 56.05 86 ASP C N 1
ATOM 2442 C CA . ASP C 3 86 ? 14.931 14.755 -366.764 1.00 56.47 86 ASP C CA 1
ATOM 2443 C C . ASP C 3 86 ? 15.314 15.740 -365.667 1.00 56.81 86 ASP C C 1
ATOM 2444 O O . ASP C 3 86 ? 16.498 15.964 -365.438 1.00 65.00 86 ASP C O 1
ATOM 2449 N N . ASN C 3 87 ? 14.347 16.317 -364.968 1.00 57.03 87 ASN C N 1
ATOM 2450 C CA . ASN C 3 87 ? 14.714 17.220 -363.880 1.00 61.34 87 ASN C CA 1
ATOM 2451 C C . ASN C 3 87 ? 14.633 16.565 -362.510 1.00 59.40 87 ASN C C 1
ATOM 2452 O O . ASN C 3 87 ? 14.635 17.257 -361.494 1.00 58.54 87 ASN C O 1
ATOM 2457 N N . GLU C 3 88 ? 14.570 15.233 -362.489 1.00 55.58 88 GLU C N 1
ATOM 2458 C CA . GLU C 3 88 ? 14.400 14.487 -361.243 1.00 58.51 88 GLU C CA 1
ATOM 2459 C C . GLU C 3 88 ? 15.702 13.866 -360.748 1.00 51.08 88 GLU C C 1
ATOM 2460 O O . GLU C 3 88 ? 16.603 13.553 -361.527 1.00 44.74 88 GLU C O 1
ATOM 2466 N N . THR C 3 89 ? 15.777 13.669 -359.439 1.00 50.28 89 THR C N 1
ATOM 2467 C CA . THR C 3 89 ? 16.841 12.876 -358.856 1.00 47.42 89 THR C CA 1
ATOM 2468 C C . THR C 3 89 ? 16.252 11.517 -358.467 1.00 47.14 89 THR C C 1
ATOM 2469 O O . THR C 3 89 ? 15.426 11.430 -357.558 1.00 50.67 89 THR C O 1
ATOM 2473 N N . VAL C 3 90 ? 16.660 10.469 -359.181 1.00 39.71 90 VAL C N 1
ATOM 2474 C CA . VAL C 3 90 ? 16.184 9.110 -358.932 1.00 38.25 90 VAL C CA 1
ATOM 2475 C C . VAL C 3 90 ? 16.990 8.414 -357.825 1.00 44.38 90 VAL C C 1
ATOM 2476 O O . VAL C 3 90 ? 18.219 8.292 -357.903 1.00 39.65 90 VAL C O 1
ATOM 2480 N N . THR C 3 91 ? 16.290 7.956 -356.794 1.00 45.95 91 THR C N 1
ATOM 2481 C CA . THR C 3 91 ? 16.909 7.189 -355.715 1.00 41.83 91 THR C CA 1
ATOM 2482 C C . THR C 3 91 ? 16.550 5.716 -355.880 1.00 41.67 91 THR C C 1
ATOM 2483 O O . THR C 3 91 ? 15.648 5.375 -356.650 1.00 42.18 91 THR C O 1
ATOM 2487 N N . LEU C 3 92 ? 17.241 4.838 -355.161 1.00 37.23 92 LEU C N 1
ATOM 2488 C CA . LEU C 3 92 ? 16.867 3.431 -355.163 1.00 38.37 92 LEU C CA 1
ATOM 2489 C C . LEU C 3 92 ? 15.470 3.254 -354.549 1.00 41.00 92 LEU C C 1
ATOM 2490 O O . LEU C 3 92 ? 14.713 2.369 -354.954 1.00 41.74 92 LEU C O 1
ATOM 2495 N N . GLN C 3 93 ? 15.126 4.119 -353.599 1.00 37.57 93 GLN C N 1
ATOM 2496 C CA . GLN C 3 93 ? 13.809 4.082 -352.960 1.00 44.50 93 GLN C CA 1
ATOM 2497 C C . GLN C 3 93 ? 12.655 4.410 -353.928 1.00 42.94 93 GLN C C 1
ATOM 2498 O O . GLN C 3 93 ? 11.502 4.085 -353.649 1.00 39.97 93 GLN C O 1
ATOM 2504 N N . ASP C 3 94 ? 12.964 5.050 -355.055 1.00 39.57 94 ASP C N 1
ATOM 2505 C CA . ASP C 3 94 ? 11.958 5.323 -356.082 1.00 40.49 94 ASP C CA 1
ATOM 2506 C C . ASP C 3 94 ? 11.586 4.059 -356.847 1.00 38.05 94 ASP C C 1
ATOM 2507 O O . ASP C 3 94 ? 10.472 3.926 -357.332 1.00 45.93 94 ASP C O 1
ATOM 2512 N N . ILE C 3 95 ? 12.528 3.136 -356.968 1.00 35.51 95 ILE C N 1
ATOM 2513 C CA . ILE C 3 95 ? 12.359 2.029 -357.898 1.00 37.55 95 ILE C CA 1
ATOM 2514 C C . ILE C 3 95 ? 12.437 0.631 -357.269 1.00 39.06 95 ILE C C 1
ATOM 2515 O O . ILE C 3 95 ? 12.340 -0.377 -357.977 1.00 42.72 95 ILE C O 1
ATOM 2520 N N . CYS C 3 96 ? 12.620 0.564 -355.955 1.00 35.28 96 CYS C N 1
ATOM 2521 C CA . CYS C 3 96 ? 12.898 -0.717 -355.311 1.00 43.13 96 CYS C CA 1
ATOM 2522 C C . CYS C 3 96 ? 11.641 -1.441 -354.826 1.00 40.60 96 CYS C C 1
ATOM 2523 O O . CYS C 3 96 ? 10.589 -0.839 -354.626 1.00 36.23 96 CYS C O 1
ATOM 2526 N N . LEU C 3 97 ? 11.765 -2.747 -354.654 1.00 38.95 97 LEU C N 1
ATOM 2527 C CA . LEU C 3 97 ? 10.762 -3.501 -353.933 1.00 38.24 97 LEU C CA 1
ATOM 2528 C C . LEU C 3 97 ? 10.798 -3.060 -352.468 1.00 39.25 97 LEU C C 1
ATOM 2529 O O . LEU C 3 97 ? 11.756 -3.327 -351.736 1.00 37.73 97 LEU C O 1
ATOM 2534 N N . ALA C 3 98 ? 9.769 -2.332 -352.064 1.00 35.34 98 ALA C N 1
ATOM 2535 C CA . ALA C 3 98 ? 9.588 -1.966 -350.675 1.00 38.24 98 ALA C CA 1
ATOM 2536 C C . ALA C 3 98 ? 8.285 -2.600 -350.216 1.00 40.54 98 ALA C C 1
ATOM 2537 O O . ALA C 3 98 ? 7.235 -1.967 -350.280 1.00 43.25 98 ALA C O 1
ATOM 2539 N N . PRO C 3 99 ? 8.354 -3.868 -349.774 1.00 43.68 99 PRO C N 1
ATOM 2540 C CA . PRO C 3 99 ? 7.192 -4.731 -349.507 1.00 47.28 99 PRO C CA 1
ATOM 2541 C C . PRO C 3 99 ? 6.201 -4.145 -348.497 1.00 48.81 99 PRO C C 1
ATOM 2542 O O . PRO C 3 99 ? 5.016 -4.439 -348.563 1.00 51.25 99 PRO C O 1
ATOM 2546 N N . LEU C 3 100 ? 6.675 -3.317 -347.582 1.00 53.26 100 LEU C N 1
ATOM 2547 C CA . LEU C 3 100 ? 5.801 -2.807 -346.535 1.00 60.04 100 LEU C CA 1
ATOM 2548 C C . LEU C 3 100 ? 5.487 -1.322 -346.698 1.00 64.05 100 LEU C C 1
ATOM 2549 O O . LEU C 3 100 ? 5.294 -0.624 -345.712 1.00 68.73 100 LEU C O 1
ATOM 2554 N N . SER C 3 101 ? 5.433 -0.843 -347.939 1.00 53.58 101 SER C N 1
ATOM 2555 C CA . SER C 3 101 ? 5.061 0.550 -348.208 1.00 63.31 101 SER C CA 1
ATOM 2556 C C . SER C 3 101 ? 3.574 0.785 -347.963 1.00 63.52 101 SER C C 1
ATOM 2557 O O . SER C 3 101 ? 2.771 -0.122 -348.141 1.00 56.53 101 SER C O 1
ATOM 2560 N N . PRO C 3 102 ? 3.199 2.008 -347.556 1.00 54.62 102 PRO C N 1
ATOM 2561 C CA . PRO C 3 102 ? 4.043 3.166 -347.234 1.00 60.07 102 PRO C CA 1
ATOM 2562 C C . PRO C 3 102 ? 4.525 3.113 -345.786 1.00 68.87 102 PRO C C 1
ATOM 2563 O O . PRO C 3 102 ? 5.623 3.580 -345.487 1.00 68.84 102 PRO C O 1
ATOM 2567 N N . TYR C 3 103 ? 3.654 2.609 -344.915 1.00 125.91 103 TYR C N 1
ATOM 2568 C CA . TYR C 3 103 ? 3.982 1.934 -343.661 1.00 137.55 103 TYR C CA 1
ATOM 2569 C C . TYR C 3 103 ? 5.484 1.839 -343.331 1.00 132.90 103 TYR C C 1
ATOM 2570 O O . TYR C 3 103 ? 5.926 2.315 -342.287 1.00 132.63 103 TYR C O 1
ATOM 2579 N N . ASN C 3 104 ? 6.257 1.241 -344.233 1.00 82.50 104 ASN C N 1
ATOM 2580 C CA . ASN C 3 104 ? 7.697 1.055 -344.064 1.00 65.86 104 ASN C CA 1
ATOM 2581 C C . ASN C 3 104 ? 8.361 1.113 -345.442 1.00 59.39 104 ASN C C 1
ATOM 2582 O O . ASN C 3 104 ? 8.249 0.176 -346.229 1.00 56.25 104 ASN C O 1
ATOM 2587 N N . THR C 3 105 ? 9.043 2.213 -345.743 1.00 60.17 105 THR C N 1
ATOM 2588 C CA . THR C 3 105 ? 9.520 2.437 -347.107 1.00 62.77 105 THR C CA 1
ATOM 2589 C C . THR C 3 105 ? 10.904 1.863 -347.382 1.00 55.81 105 THR C C 1
ATOM 2590 O O . THR C 3 105 ? 11.452 2.067 -348.461 1.00 56.00 105 THR C O 1
ATOM 2594 N N . ASN C 3 106 ? 11.465 1.136 -346.424 1.00 55.35 106 ASN C N 1
ATOM 2595 C CA . ASN C 3 106 ? 12.779 0.534 -346.622 1.00 48.97 106 ASN C CA 1
ATOM 2596 C C . ASN C 3 106 ? 12.791 -0.506 -347.733 1.00 47.65 106 ASN C C 1
ATOM 2597 O O . ASN C 3 106 ? 11.958 -1.414 -347.757 1.00 42.24 106 ASN C O 1
ATOM 2602 N N . CYS C 3 107 ? 13.747 -0.354 -348.648 1.00 44.62 107 CYS C N 1
ATOM 2603 C CA . CYS C 3 107 ? 13.966 -1.290 -349.736 1.00 39.64 107 CYS C CA 1
ATOM 2604 C C . CYS C 3 107 ? 14.337 -2.663 -349.209 1.00 43.86 107 CYS C C 1
ATOM 2605 O O . CYS C 3 107 ? 15.036 -2.779 -348.208 1.00 45.35 107 CYS C O 1
ATOM 2608 N N . THR C 3 108 ? 13.867 -3.704 -349.885 1.00 41.80 108 THR C N 1
ATOM 2609 C CA . THR C 3 108 ? 14.317 -5.047 -349.582 1.00 48.01 108 THR C CA 1
ATOM 2610 C C . THR C 3 108 ? 15.799 -5.162 -349.919 1.00 50.71 108 THR C C 1
ATOM 2611 O O . THR C 3 108 ? 16.186 -4.970 -351.069 1.00 49.61 108 THR C O 1
ATOM 2615 N N . ILE C 3 109 ? 16.622 -5.459 -348.918 1.00 49.14 109 ILE C N 1
ATOM 2616 C CA . ILE C 3 109 ? 18.006 -5.831 -349.173 1.00 51.63 109 ILE C CA 1
ATOM 2617 C C . ILE C 3 109 ? 18.288 -7.238 -348.666 1.00 46.51 109 ILE C C 1
ATOM 2618 O O . ILE C 3 109 ? 18.270 -7.480 -347.459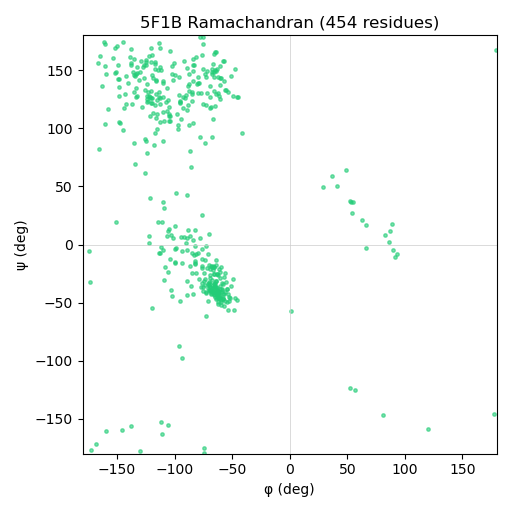 1.00 50.66 109 ILE C O 1
ATOM 2623 N N . LEU C 3 110 ? 18.557 -8.163 -349.572 1.00 36.32 110 LEU C N 1
ATOM 2624 C CA . LEU C 3 110 ? 18.983 -9.488 -349.151 1.00 37.53 110 LEU C CA 1
ATOM 2625 C C . LEU C 3 110 ? 20.485 -9.446 -348.897 1.00 39.48 110 LEU C C 1
ATOM 2626 O O . LEU C 3 110 ? 21.298 -9.418 -349.829 1.00 38.84 110 LEU C O 1
ATOM 2631 N N . SER C 3 111 ? 20.835 -9.429 -347.617 1.00 40.70 111 SER C N 1
ATOM 2632 C CA . SER C 3 111 ? 22.214 -9.278 -347.181 1.00 40.02 111 SER C CA 1
ATOM 2633 C C . SER C 3 111 ? 22.382 -9.778 -345.743 1.00 38.30 111 SER C C 1
ATOM 2634 O O . SER C 3 111 ? 21.471 -9.642 -344.919 1.00 34.87 111 SER C O 1
ATOM 2637 N N . VAL C 3 112 ? 23.554 -10.332 -345.444 1.00 33.17 112 VAL C N 1
ATOM 2638 C CA . VAL C 3 112 ? 23.848 -10.812 -344.103 1.00 37.67 112 VAL C CA 1
ATOM 2639 C C . VAL C 3 112 ? 23.832 -9.633 -343.115 1.00 37.78 112 VAL C C 1
ATOM 2640 O O . VAL C 3 112 ? 23.550 -9.812 -341.921 1.00 33.63 112 VAL C O 1
ATOM 2644 N N . LEU C 3 113 ? 24.095 -8.429 -343.629 1.00 32.10 113 LEU C N 1
ATOM 2645 C CA . LEU C 3 113 ? 24.046 -7.216 -342.818 1.00 32.49 113 LEU C CA 1
ATOM 2646 C C . LEU C 3 113 ? 22.630 -6.902 -342.339 1.00 32.62 113 LEU C C 1
ATOM 2647 O O . LEU C 3 113 ? 22.448 -6.189 -341.352 1.00 30.08 113 LEU C O 1
ATOM 2652 N N . ASN C 3 114 ? 21.614 -7.424 -343.019 1.00 31.86 114 ASN C N 1
ATOM 2653 C CA . ASN C 3 114 ? 20.260 -7.144 -342.547 1.00 33.33 114 ASN C CA 1
ATOM 2654 C C . ASN C 3 114 ? 19.882 -7.910 -341.261 1.00 36.62 114 ASN C C 1
ATOM 2655 O O . ASN C 3 114 ? 18.896 -7.556 -340.606 1.00 35.40 114 ASN C O 1
ATOM 2660 N N . TYR C 3 115 ? 20.673 -8.916 -340.872 1.00 32.85 115 TYR C N 1
ATOM 2661 C CA . TYR C 3 115 ? 20.464 -9.567 -339.569 1.00 35.42 115 TYR C CA 1
ATOM 2662 C C . TYR C 3 115 ? 20.754 -8.560 -338.466 1.00 34.90 115 TYR C C 1
ATOM 2663 O O . TYR C 3 115 ? 20.320 -8.728 -337.329 1.00 36.23 115 TYR C O 1
ATOM 2672 N N . PHE C 3 116 ? 21.493 -7.511 -338.823 1.00 34.28 116 PHE C N 1
ATOM 2673 C CA . PHE C 3 116 ? 21.821 -6.425 -337.910 1.00 31.68 116 PHE C CA 1
ATOM 2674 C C . PHE C 3 116 ? 21.096 -5.143 -338.327 1.00 34.15 116 PHE C C 1
ATOM 2675 O O . PHE C 3 116 ? 21.485 -4.032 -337.936 1.00 34.55 116 PHE C O 1
ATOM 2683 N N . GLN C 3 117 ? 20.043 -5.309 -339.124 1.00 30.78 117 GLN C N 1
ATOM 2684 C CA . GLN C 3 117 ? 19.238 -4.186 -339.612 1.00 33.03 117 GLN C CA 1
ATOM 2685 C C . GLN C 3 117 ? 20.112 -3.104 -340.276 1.00 33.12 117 GLN C C 1
ATOM 2686 O O . GLN C 3 117 ? 19.877 -1.903 -340.107 1.00 33.91 117 GLN C O 1
ATOM 2692 N N . ASN C 3 118 ? 21.139 -3.549 -340.991 1.00 31.58 118 ASN C N 1
ATOM 2693 C CA . ASN C 3 118 ? 21.996 -2.667 -341.774 1.00 36.36 118 ASN C CA 1
ATOM 2694 C C . ASN C 3 118 ? 22.593 -1.536 -340.935 1.00 33.06 118 ASN C C 1
ATOM 2695 O O . ASN C 3 118 ? 22.758 -0.418 -341.403 1.00 34.59 118 ASN C O 1
ATOM 2700 N N . SER C 3 119 ? 22.928 -1.841 -339.690 1.00 39.10 119 SER C N 1
ATOM 2701 C CA . SER C 3 119 ? 23.408 -0.818 -338.762 1.00 39.61 119 SER C CA 1
ATOM 2702 C C . SER C 3 119 ? 24.785 -1.131 -338.179 1.00 38.52 119 SER C C 1
ATOM 2703 O O . SER C 3 119 ? 25.027 -2.241 -337.695 1.00 34.04 119 SER C O 1
ATOM 2706 N N . HIS C 3 120 ? 25.676 -0.142 -338.217 1.00 36.86 120 HIS C N 1
ATOM 2707 C CA . HIS C 3 120 ? 27.020 -0.297 -337.663 1.00 34.88 120 HIS C CA 1
ATOM 2708 C C . HIS C 3 120 ? 26.968 -0.555 -336.169 1.00 32.81 120 HIS C C 1
ATOM 2709 O O . HIS C 3 120 ? 27.731 -1.363 -335.643 1.00 34.81 120 HIS C O 1
ATOM 2716 N N . SER C 3 121 ? 26.069 0.134 -335.485 1.00 33.03 121 SER C N 1
ATOM 2717 C CA . SER C 3 121 ? 26.053 0.065 -334.038 1.00 40.64 121 SER C CA 1
ATOM 2718 C C . SER C 3 121 ? 25.462 -1.279 -333.583 1.00 40.06 121 SER C C 1
ATOM 2719 O O . SER C 3 121 ? 25.922 -1.855 -332.604 1.00 36.11 121 SER C O 1
ATOM 2722 N N . VAL C 3 122 ? 24.464 -1.782 -334.310 1.00 34.70 122 VAL C N 1
ATOM 2723 C CA . VAL C 3 122 ? 23.894 -3.095 -334.007 1.00 34.97 122 VAL C CA 1
ATOM 2724 C C . VAL C 3 122 ? 24.935 -4.199 -334.253 1.00 35.93 122 VAL C C 1
ATOM 2725 O O . VAL C 3 122 ? 25.069 -5.145 -333.463 1.00 33.04 122 VAL C O 1
ATOM 2729 N N . LEU C 3 123 ? 25.686 -4.055 -335.341 1.00 31.18 123 LEU C N 1
ATOM 2730 C CA . LEU C 3 123 ? 26.756 -4.981 -335.665 1.00 32.85 123 LEU C CA 1
ATOM 2731 C C . LEU C 3 123 ? 27.796 -5.057 -334.532 1.00 36.79 123 LEU C C 1
ATOM 2732 O O . LEU C 3 123 ? 28.372 -6.120 -334.272 1.00 30.54 123 LEU C O 1
ATOM 2737 N N . ASP C 3 124 ? 28.017 -3.924 -333.866 1.00 31.72 124 ASP C N 1
ATOM 2738 C CA . ASP C 3 124 ? 28.965 -3.826 -332.765 1.00 34.15 124 ASP C CA 1
ATOM 2739 C C . ASP C 3 124 ? 28.356 -4.144 -331.390 1.00 35.40 124 ASP C C 1
ATOM 2740 O O . ASP C 3 124 ? 29.085 -4.161 -330.403 1.00 34.72 124 ASP C O 1
ATOM 2745 N N . HIS C 3 125 ? 27.041 -4.379 -331.324 1.00 34.77 125 HIS C N 1
ATOM 2746 C CA . HIS C 3 125 ? 26.384 -4.755 -330.054 1.00 38.52 125 HIS C CA 1
ATOM 2747 C C . HIS C 3 125 ? 27.122 -5.888 -329.374 1.00 36.85 125 HIS C C 1
ATOM 2748 O O . HIS C 3 125 ? 27.391 -6.920 -329.989 1.00 38.62 125 HIS C O 1
ATOM 2755 N N . LYS C 3 126 ? 27.447 -5.682 -328.103 1.00 42.87 126 LYS C N 1
ATOM 2756 C CA . LYS C 3 126 ? 28.237 -6.634 -327.350 1.00 40.05 126 LYS C CA 1
ATOM 2757 C C . LYS C 3 126 ? 27.833 -6.620 -325.886 1.00 40.86 126 LYS C C 1
ATOM 2758 O O . LYS C 3 126 ? 27.788 -5.573 -325.268 1.00 41.71 126 LYS C O 1
ATOM 2764 N N . LYS C 3 127 ? 27.529 -7.786 -325.333 1.00 42.26 127 LYS C N 1
ATOM 2765 C CA . LYS C 3 127 ? 27.289 -7.887 -323.902 1.00 38.53 127 LYS C CA 1
ATOM 2766 C C . LYS C 3 127 ? 28.369 -8.790 -323.330 1.00 42.08 127 LYS C C 1
ATOM 2767 O O . LYS C 3 127 ? 28.377 -10.000 -323.597 1.00 36.09 127 LYS C O 1
ATOM 2773 N N . GLY C 3 128 ? 29.303 -8.193 -322.586 1.00 32.73 128 GLY C N 1
ATOM 2774 C CA . GLY C 3 128 ? 30.368 -8.943 -321.954 1.00 30.62 128 GLY C CA 1
ATOM 2775 C C . GLY C 3 128 ? 30.871 -8.278 -320.693 1.00 34.30 128 GLY C C 1
ATOM 2776 O O . GLY C 3 128 ? 30.521 -7.135 -320.423 1.00 29.91 128 GLY C O 1
ATOM 2777 N N . ASP C 3 129 ? 31.690 -8.999 -319.921 1.00 35.25 129 ASP C N 1
ATOM 2778 C CA . ASP C 3 129 ? 32.294 -8.461 -318.703 1.00 33.22 129 ASP C CA 1
ATOM 2779 C C . ASP C 3 129 ? 33.767 -8.878 -318.609 1.00 34.53 129 ASP C C 1
ATOM 2780 O O . ASP C 3 129 ? 34.391 -9.186 -319.619 1.00 38.81 129 ASP C O 1
ATOM 2785 N N . ASP C 3 130 ? 34.317 -8.911 -317.399 1.00 36.47 130 ASP C N 1
ATOM 2786 C CA . ASP C 3 130 ? 35.725 -9.262 -317.215 1.00 37.51 130 ASP C CA 1
ATOM 2787 C C . ASP C 3 130 ? 36.003 -10.733 -317.484 1.00 35.69 130 ASP C C 1
ATOM 2788 O O . ASP C 3 130 ? 37.155 -11.145 -317.525 1.00 38.15 130 ASP C O 1
ATOM 2793 N N . PHE C 3 131 ? 34.946 -11.516 -317.666 1.00 33.59 131 PHE C N 1
ATOM 2794 C CA . PHE C 3 131 ? 35.062 -12.964 -317.723 1.00 31.03 131 PHE C CA 1
ATOM 2795 C C . PHE C 3 131 ? 34.591 -13.546 -319.042 1.00 32.96 131 PHE C C 1
ATOM 2796 O O . PHE C 3 131 ? 35.319 -14.293 -319.678 1.00 33.55 131 PHE C O 1
ATOM 2804 N N . PHE C 3 132 ? 33.363 -13.229 -319.440 1.00 31.88 132 PHE C N 1
ATOM 2805 C CA . PHE C 3 132 ? 32.848 -13.729 -320.707 1.00 32.24 132 PHE C CA 1
ATOM 2806 C C . PHE C 3 132 ? 32.349 -12.621 -321.629 1.00 32.04 132 PHE C C 1
ATOM 2807 O O . PHE C 3 132 ? 32.007 -11.522 -321.187 1.00 32.25 132 PHE C O 1
ATOM 2815 N N . VAL C 3 133 ? 32.321 -12.938 -322.920 1.00 32.73 133 VAL C N 1
ATOM 2816 C CA . VAL C 3 133 ? 31.482 -12.239 -323.881 1.00 31.37 133 VAL C CA 1
ATOM 2817 C C . VAL C 3 133 ? 30.249 -13.110 -324.048 1.00 29.05 133 VAL C C 1
ATOM 2818 O O . VAL C 3 133 ? 30.337 -14.229 -324.562 1.00 31.48 133 VAL C O 1
ATOM 2822 N N . TYR C 3 134 ? 29.106 -12.619 -323.584 1.00 30.32 134 TYR C N 1
ATOM 2823 C CA . TYR C 3 134 ? 27.899 -13.434 -323.519 1.00 29.18 134 TYR C CA 1
ATOM 2824 C C . TYR C 3 134 ? 27.144 -13.430 -324.837 1.00 33.61 134 TYR C C 1
ATOM 2825 O O . TYR C 3 134 ? 26.396 -14.357 -325.131 1.00 37.66 134 TYR C O 1
ATOM 2834 N N . ALA C 3 135 ? 27.347 -12.376 -325.619 1.00 30.83 135 ALA C N 1
ATOM 2835 C CA . ALA C 3 135 ? 26.586 -12.138 -326.848 1.00 31.45 135 ALA C CA 1
ATOM 2836 C C . ALA C 3 135 ? 27.312 -11.116 -327.706 1.00 28.62 135 ALA C C 1
ATOM 2837 O O . ALA C 3 135 ? 27.813 -10.121 -327.192 1.00 31.89 135 ALA C O 1
ATOM 2839 N N . ASP C 3 136 ? 27.381 -11.370 -329.006 1.00 37.13 136 ASP C N 1
ATOM 2840 C CA . ASP C 3 136 ? 27.951 -10.413 -329.942 1.00 39.17 136 ASP C CA 1
ATOM 2841 C C . ASP C 3 136 ? 27.430 -10.744 -331.333 1.00 37.93 136 ASP C C 1
ATOM 2842 O O . ASP C 3 136 ? 26.417 -11.444 -331.462 1.00 39.58 136 ASP C O 1
ATOM 2847 N N . TYR C 3 137 ? 28.118 -10.271 -332.371 1.00 34.30 137 TYR C N 1
ATOM 2848 C CA . TYR C 3 137 ? 27.619 -10.453 -333.734 1.00 31.87 137 TYR C CA 1
ATOM 2849 C C . TYR C 3 137 ? 27.721 -11.913 -334.151 1.00 29.39 137 TYR C C 1
ATOM 2850 O O . TYR C 3 137 ? 26.888 -12.397 -334.921 1.00 32.94 137 TYR C O 1
ATOM 2859 N N . HIS C 3 138 ? 28.745 -12.604 -333.641 1.00 35.11 138 HIS C N 1
ATOM 2860 C CA . HIS C 3 138 ? 28.919 -14.046 -333.855 1.00 37.48 138 HIS C CA 1
ATOM 2861 C C . HIS C 3 138 ? 27.671 -14.823 -333.455 1.00 35.40 138 HIS C C 1
ATOM 2862 O O . HIS C 3 138 ? 27.110 -15.585 -334.251 1.00 36.41 138 HIS C O 1
ATOM 2869 N N . THR C 3 139 ? 27.256 -14.648 -332.200 1.00 35.59 139 THR C N 1
ATOM 2870 C CA . THR C 3 139 ? 26.140 -15.429 -331.672 1.00 32.53 139 THR C CA 1
ATOM 2871 C C . THR C 3 139 ? 24.841 -14.976 -332.319 1.00 37.67 139 THR C C 1
ATOM 2872 O O . THR C 3 139 ? 23.947 -15.785 -332.554 1.00 38.62 139 THR C O 1
ATOM 2876 N N . HIS C 3 140 ? 24.738 -13.684 -332.624 1.00 36.45 140 HIS C N 1
ATOM 2877 C CA . HIS C 3 140 ? 23.562 -13.201 -333.331 1.00 36.40 140 HIS C CA 1
ATOM 2878 C C . HIS C 3 140 ? 23.482 -13.838 -334.722 1.00 33.50 140 HIS C C 1
ATOM 2879 O O . HIS C 3 140 ? 22.418 -14.285 -335.152 1.00 32.43 140 HIS C O 1
ATOM 2886 N N . PHE C 3 141 ? 24.620 -13.897 -335.407 1.00 33.89 141 PHE C N 1
ATOM 2887 C CA . PHE C 3 141 ? 24.701 -14.593 -336.698 1.00 32.66 141 PHE C CA 1
ATOM 2888 C C . PHE C 3 141 ? 24.269 -16.061 -336.604 1.00 33.20 141 PHE C C 1
ATOM 2889 O O . PHE C 3 141 ? 23.409 -16.509 -337.360 1.00 33.41 141 PHE C O 1
ATOM 2897 N N . LEU C 3 142 ? 24.871 -16.806 -335.678 1.00 36.14 142 LEU C N 1
ATOM 2898 C CA . LEU C 3 142 ? 24.599 -18.242 -335.569 1.00 37.50 142 LEU C CA 1
ATOM 2899 C C . LEU C 3 142 ? 23.128 -18.527 -335.308 1.00 37.51 142 LEU C C 1
ATOM 2900 O O . LEU C 3 142 ? 22.565 -19.478 -335.859 1.00 43.18 142 LEU C O 1
ATOM 2905 N N . TYR C 3 143 ? 22.501 -17.689 -334.489 1.00 34.27 143 TYR C N 1
ATOM 2906 C CA . TYR C 3 143 ? 21.074 -17.811 -334.231 1.00 35.96 143 TYR C CA 1
ATOM 2907 C C . TYR C 3 143 ? 20.236 -17.400 -335.456 1.00 41.45 143 TYR C C 1
ATOM 2908 O O . TYR C 3 143 ? 19.323 -18.124 -335.869 1.00 41.09 143 TYR C O 1
ATOM 2917 N N . CYS C 3 144 ? 20.543 -16.239 -336.035 1.00 36.59 144 CYS C N 1
ATOM 2918 C CA . CYS C 3 144 ? 19.693 -15.671 -337.089 1.00 36.31 144 CYS C CA 1
ATOM 2919 C C . CYS C 3 144 ? 19.623 -16.525 -338.352 1.00 35.44 144 CYS C C 1
ATOM 2920 O O . CYS C 3 144 ? 18.604 -16.524 -339.040 1.00 39.63 144 CYS C O 1
ATOM 2923 N N . VAL C 3 145 ? 20.694 -17.243 -338.670 1.00 35.90 145 VAL C N 1
ATOM 2924 C CA . VAL C 3 145 ? 20.673 -18.080 -339.868 1.00 36.32 145 VAL C CA 1
ATOM 2925 C C . VAL C 3 145 ? 19.758 -19.301 -339.663 1.00 40.96 145 VAL C C 1
ATOM 2926 O O . VAL C 3 145 ? 19.295 -19.908 -340.632 1.00 42.48 145 VAL C O 1
ATOM 2930 N N . ARG C 3 146 ? 19.484 -19.646 -338.403 1.00 43.59 146 ARG C N 1
ATOM 2931 C CA . ARG C 3 146 ? 18.578 -20.755 -338.089 1.00 46.92 146 ARG C CA 1
ATOM 2932 C C . ARG C 3 146 ? 17.128 -20.310 -337.966 1.00 47.01 146 ARG C C 1
ATOM 2933 O O . ARG C 3 146 ? 16.211 -21.072 -338.265 1.00 52.32 146 ARG C O 1
ATOM 2941 N N . ALA C 3 147 ? 16.929 -19.079 -337.507 1.00 46.12 147 ALA C N 1
ATOM 2942 C CA . ALA C 3 147 ? 15.592 -18.525 -337.338 1.00 41.08 147 ALA C CA 1
ATOM 2943 C C . ALA C 3 147 ? 15.502 -17.102 -337.891 1.00 41.55 147 ALA C C 1
ATOM 2944 O O . ALA C 3 147 ? 15.341 -16.146 -337.127 1.00 41.56 147 ALA C O 1
ATOM 2946 N N . PRO C 3 148 ? 15.580 -16.958 -339.224 1.00 46.83 148 PRO C N 1
ATOM 2947 C CA . PRO C 3 148 ? 15.635 -15.628 -339.851 1.00 44.13 148 PRO C CA 1
ATOM 2948 C C . PRO C 3 148 ? 14.434 -14.725 -339.565 1.00 45.32 148 PRO C C 1
ATOM 2949 O O . PRO C 3 148 ? 14.565 -13.507 -339.708 1.00 41.18 148 PRO C O 1
ATOM 2953 N N . ALA C 3 149 ? 13.303 -15.288 -339.145 1.00 48.21 149 ALA C N 1
ATOM 2954 C CA . ALA C 3 149 ? 12.100 -14.475 -338.932 1.00 46.02 149 ALA C CA 1
ATOM 2955 C C . ALA C 3 149 ? 11.952 -14.031 -337.484 1.00 45.58 149 ALA C C 1
ATOM 2956 O O . ALA C 3 149 ? 10.954 -13.416 -337.119 1.00 50.74 149 ALA C O 1
ATOM 2958 N N . SER C 3 150 ? 12.958 -14.317 -336.666 1.00 46.86 150 SER C N 1
ATOM 2959 C CA . SER C 3 150 ? 12.873 -14.014 -335.243 1.00 43.69 150 SER C CA 1
ATOM 2960 C C . SER C 3 150 ? 12.981 -12.523 -334.920 1.00 44.82 150 SER C C 1
ATOM 2961 O O . SER C 3 150 ? 13.729 -11.769 -335.552 1.00 44.74 150 SER C O 1
ATOM 2964 N N . LEU C 3 151 ? 12.227 -12.122 -333.906 1.00 48.26 151 LEU C N 1
ATOM 2965 C CA . LEU C 3 151 ? 12.245 -10.765 -333.392 1.00 43.71 151 LEU C CA 1
ATOM 2966 C C . LEU C 3 151 ? 13.124 -10.645 -332.152 1.00 41.45 151 LEU C C 1
ATOM 2967 O O . LEU C 3 151 ? 13.291 -9.550 -331.621 1.00 44.63 151 LEU C O 1
ATOM 2972 N N . ASN C 3 152 ? 13.685 -11.765 -331.696 1.00 42.58 152 ASN C N 1
ATOM 2973 C CA . ASN C 3 152 ? 14.483 -11.797 -330.458 1.00 45.00 152 ASN C CA 1
ATOM 2974 C C . ASN C 3 152 ? 15.430 -12.996 -330.468 1.00 41.98 152 ASN C C 1
ATOM 2975 O O . ASN C 3 152 ? 14.978 -14.139 -330.468 1.00 44.96 152 ASN C O 1
ATOM 2980 N N . ASP C 3 153 ? 16.738 -12.755 -330.463 1.00 42.23 153 ASP C N 1
ATOM 2981 C CA . ASP C 3 153 ? 17.675 -13.877 -330.607 1.00 48.62 153 ASP C CA 1
ATOM 2982 C C . ASP C 3 153 ? 17.951 -14.643 -329.298 1.00 47.79 153 ASP C C 1
ATOM 2983 O O . ASP C 3 153 ? 18.871 -15.459 -329.239 1.00 48.73 153 ASP C O 1
ATOM 2988 N N . THR C 3 154 ? 17.147 -14.383 -328.267 1.00 39.53 154 THR C N 1
ATOM 2989 C CA . THR C 3 154 ? 17.196 -15.112 -326.981 1.00 45.01 154 THR C CA 1
ATOM 2990 C C . THR C 3 154 ? 18.494 -14.893 -326.200 1.00 45.11 154 THR C C 1
ATOM 2991 O O . THR C 3 154 ? 18.645 -15.385 -325.083 1.00 52.53 154 THR C O 1
ATOM 2995 N N . SER C 3 155 ? 19.425 -14.146 -326.777 1.00 40.30 155 SER C N 1
ATOM 2996 C CA . SER C 3 155 ? 20.672 -13.830 -326.101 1.00 40.70 155 SER C CA 1
ATOM 2997 C C . SER C 3 155 ? 20.441 -12.716 -325.083 1.00 39.25 155 SER C C 1
ATOM 2998 O O . SER C 3 155 ? 19.330 -12.213 -324.973 1.00 39.91 155 SER C O 1
ATOM 3001 N N . LEU C 3 156 ? 21.488 -12.332 -324.348 1.00 37.66 156 LEU C N 1
ATOM 3002 C CA . LEU C 3 156 ? 21.408 -11.186 -323.439 1.00 39.72 156 LEU C CA 1
ATOM 3003 C C . LEU C 3 156 ? 21.269 -9.858 -324.197 1.00 42.31 156 LEU C C 1
ATOM 3004 O O . LEU C 3 156 ? 20.858 -8.848 -323.624 1.00 41.60 156 LEU C O 1
ATOM 3009 N N . LEU C 3 157 ? 21.615 -9.856 -325.480 1.00 39.54 157 LEU C N 1
ATOM 3010 C CA . LEU C 3 157 ? 21.403 -8.671 -326.310 1.00 40.91 157 LEU C CA 1
ATOM 3011 C C . LEU C 3 157 ? 19.962 -8.562 -326.834 1.00 41.05 157 LEU C C 1
ATOM 3012 O O . LEU C 3 157 ? 19.499 -7.463 -327.129 1.00 42.87 157 LEU C O 1
ATOM 3017 N N . HIS C 3 158 ? 19.265 -9.697 -326.929 1.00 38.86 158 HIS C N 1
ATOM 3018 C CA . HIS C 3 158 ? 17.896 -9.784 -327.467 1.00 41.11 158 HIS C CA 1
ATOM 3019 C C . HIS C 3 158 ? 17.648 -8.904 -328.711 1.00 42.04 158 HIS C C 1
ATOM 3020 O O . HIS C 3 158 ? 16.675 -8.155 -328.788 1.00 41.07 158 HIS C O 1
ATOM 3027 N N . ASP C 3 159 ? 18.536 -9.014 -329.693 1.00 43.91 159 ASP C N 1
ATOM 3028 C CA . ASP C 3 159 ? 18.391 -8.267 -330.942 1.00 39.15 159 ASP C CA 1
ATOM 3029 C C . ASP C 3 159 ? 17.536 -9.040 -331.942 1.00 34.67 159 ASP C C 1
ATOM 3030 O O . ASP C 3 159 ? 17.560 -10.263 -331.963 1.00 39.40 159 ASP C O 1
ATOM 3035 N N . PRO C 3 160 ? 16.772 -8.325 -332.773 1.00 34.21 160 PRO C N 1
ATOM 3036 C CA . PRO C 3 160 ? 15.946 -9.003 -333.784 1.00 36.40 160 PRO C CA 1
ATOM 3037 C C . PRO C 3 160 ? 16.756 -9.521 -334.986 1.00 33.49 160 PRO C C 1
ATOM 3038 O O . PRO C 3 160 ? 17.900 -9.127 -335.194 1.00 32.97 160 PRO C O 1
ATOM 3042 N N . CYS C 3 161 ? 16.153 -10.420 -335.752 1.00 35.35 161 CYS C N 1
ATOM 3043 C CA . CYS C 3 161 ? 16.782 -10.998 -336.930 1.00 36.90 161 CYS C CA 1
ATOM 3044 C C . CYS C 3 161 ? 16.203 -10.428 -338.230 1.00 41.32 161 CYS C C 1
ATOM 3045 O O . CYS C 3 161 ? 16.868 -10.456 -339.265 1.00 41.32 161 CYS C O 1
ATOM 3048 N N . LEU C 3 162 ? 14.969 -9.925 -338.173 1.00 41.41 162 LEU C N 1
ATOM 3049 C CA . LEU C 3 162 ? 14.280 -9.419 -339.364 1.00 43.54 162 LEU C CA 1
ATOM 3050 C C . LEU C 3 162 ? 15.026 -8.253 -340.015 1.00 41.86 162 LEU C C 1
ATOM 3051 O O . LEU C 3 162 ? 15.533 -7.355 -339.337 1.00 39.24 162 LEU C O 1
ATOM 3056 N N . GLY C 3 163 ? 15.091 -8.281 -341.341 1.00 44.29 163 GLY C N 1
ATOM 3057 C CA . GLY C 3 163 ? 15.694 -7.205 -342.102 1.00 39.17 163 GLY C CA 1
ATOM 3058 C C . GLY C 3 163 ? 14.915 -5.911 -341.954 1.00 42.52 163 GLY C C 1
ATOM 3059 O O . GLY C 3 163 ? 13.769 -5.901 -341.496 1.00 40.89 163 GLY C O 1
ATOM 3060 N N . THR C 3 164 ? 15.539 -4.815 -342.362 1.00 38.47 164 THR C N 1
ATOM 3061 C CA . THR C 3 164 ? 14.939 -3.493 -342.234 1.00 40.53 164 THR C CA 1
ATOM 3062 C C . THR C 3 164 ? 13.618 -3.365 -343.020 1.00 39.78 164 THR C C 1
ATOM 3063 O O . THR C 3 164 ? 12.759 -2.553 -342.682 1.00 36.51 164 THR C O 1
ATOM 3067 N N . PHE C 3 165 ? 13.450 -4.195 -344.045 1.00 37.92 165 PHE C N 1
ATOM 3068 C CA . PHE C 3 165 ? 12.247 -4.189 -344.877 1.00 42.68 165 PHE C CA 1
ATOM 3069 C C . PHE C 3 165 ? 11.107 -4.984 -344.224 1.00 44.83 165 PHE C C 1
ATOM 3070 O O . PHE C 3 165 ? 10.015 -5.081 -344.777 1.00 40.43 165 PHE C O 1
ATOM 3078 N N . GLY C 3 166 ? 11.371 -5.560 -343.052 1.00 48.70 166 GLY C N 1
ATOM 3079 C CA . GLY C 3 166 ? 10.333 -6.205 -342.263 1.00 40.72 166 GLY C CA 1
ATOM 3080 C C . GLY C 3 166 ? 10.100 -7.675 -342.561 1.00 44.55 166 GLY C C 1
ATOM 3081 O O . GLY C 3 166 ? 9.067 -8.226 -342.194 1.00 53.94 166 GLY C O 1
ATOM 3082 N N . GLY C 3 167 ? 11.064 -8.317 -343.210 1.00 40.42 167 GLY C N 1
ATOM 3083 C CA . GLY C 3 167 ? 10.949 -9.721 -343.568 1.00 41.97 167 GLY C CA 1
ATOM 3084 C C . GLY C 3 167 ? 12.236 -10.496 -343.329 1.00 44.79 167 GLY C C 1
ATOM 3085 O O . GLY C 3 167 ? 13.295 -9.910 -343.081 1.00 37.12 167 GLY C O 1
ATOM 3086 N N . PRO C 3 168 ? 12.156 -11.832 -343.395 1.00 49.34 168 PRO C N 1
ATOM 3087 C CA . PRO C 3 168 ? 13.324 -12.664 -343.088 1.00 46.56 168 PRO C CA 1
ATOM 3088 C C . PRO C 3 168 ? 14.347 -12.661 -344.216 1.00 46.21 168 PRO C C 1
ATOM 3089 O O . PRO C 3 168 ? 13.985 -12.496 -345.383 1.00 49.83 168 PRO C O 1
ATOM 3093 N N . VAL C 3 169 ? 15.613 -12.839 -343.852 1.00 47.61 169 VAL C N 1
ATOM 3094 C CA . VAL C 3 169 ? 16.699 -12.979 -344.810 1.00 44.92 169 VAL C CA 1
ATOM 3095 C C . VAL C 3 169 ? 17.238 -14.399 -344.721 1.00 45.83 169 VAL C C 1
ATOM 3096 O O . VAL C 3 169 ? 17.931 -14.749 -343.764 1.00 47.34 169 VAL C O 1
ATOM 3100 N N . PHE C 3 170 ? 16.924 -15.224 -345.709 1.00 38.28 170 PHE C N 1
ATOM 3101 C CA . PHE C 3 170 ? 17.304 -16.623 -345.635 1.00 41.77 170 PHE C CA 1
ATOM 3102 C C . PHE C 3 170 ? 18.776 -16.768 -345.944 1.00 43.56 170 PHE C C 1
ATOM 3103 O O . PHE C 3 170 ? 19.266 -16.223 -346.934 1.00 42.83 170 PHE C O 1
ATOM 3111 N N . PRO C 3 171 ? 19.491 -17.496 -345.074 1.00 45.93 171 PRO C N 1
ATOM 3112 C CA . PRO C 3 171 ? 20.958 -17.551 -345.103 1.00 38.44 171 PRO C CA 1
ATOM 3113 C C . PRO C 3 171 ? 21.516 -18.065 -346.433 1.00 41.45 171 PRO C C 1
ATOM 3114 O O . PRO C 3 171 ? 22.579 -17.592 -346.843 1.00 39.94 171 PRO C O 1
ATOM 3118 N N . TRP C 3 172 ? 20.814 -18.980 -347.104 1.00 44.82 172 TRP C N 1
ATOM 3119 C CA . TRP C 3 172 ? 21.329 -19.579 -348.345 1.00 46.42 172 TRP C CA 1
ATOM 3120 C C . TRP C 3 172 ? 21.214 -18.629 -349.547 1.00 50.17 172 TRP C C 1
ATOM 3121 O O . TRP C 3 172 ? 21.668 -18.950 -350.653 1.00 48.30 172 TRP C O 1
ATOM 3132 N N . LEU C 3 173 ? 20.610 -17.465 -349.329 1.00 42.35 173 LEU C N 1
ATOM 3133 C CA . LEU C 3 173 ? 20.503 -16.451 -350.374 1.00 41.27 173 LEU C CA 1
ATOM 3134 C C . LEU C 3 173 ? 21.544 -15.353 -350.229 1.00 41.56 173 LEU C C 1
ATOM 3135 O O . LEU C 3 173 ? 21.756 -14.574 -351.158 1.00 39.12 173 LEU C O 1
ATOM 3140 N N . VAL C 3 174 ? 22.183 -15.267 -349.063 1.00 40.94 174 VAL C N 1
ATOM 3141 C CA . VAL C 3 174 ? 23.111 -14.160 -348.826 1.00 37.71 174 VAL C CA 1
ATOM 3142 C C . VAL C 3 174 ? 24.517 -14.626 -348.486 1.00 35.56 174 VAL C C 1
ATOM 3143 O O . VAL C 3 174 ? 25.383 -13.818 -348.152 1.00 35.09 174 VAL C O 1
ATOM 3147 N N . LEU C 3 175 ? 24.746 -15.930 -348.591 1.00 34.11 175 LEU C N 1
ATOM 3148 C CA . LEU C 3 175 ? 26.065 -16.495 -348.343 1.00 39.90 175 LEU C CA 1
ATOM 3149 C C . LEU C 3 175 ? 26.417 -17.511 -349.431 1.00 39.90 175 LEU C C 1
ATOM 3150 O O . LEU C 3 175 ? 25.538 -18.038 -350.114 1.00 40.77 175 LEU C O 1
ATOM 3155 N N . GLY C 3 176 ? 27.705 -17.787 -349.586 1.00 45.55 176 GLY C N 1
ATOM 3156 C CA . GLY C 3 176 ? 28.146 -18.834 -350.491 1.00 45.64 176 GLY C CA 1
ATOM 3157 C C . GLY C 3 176 ? 29.479 -19.403 -350.047 1.00 45.19 176 GLY C C 1
ATOM 3158 O O . GLY C 3 176 ? 30.198 -18.768 -349.277 1.00 48.80 176 GLY C O 1
ATOM 3159 N N . GLY C 3 177 ? 29.807 -20.600 -350.525 1.00 47.29 177 GLY C N 1
ATOM 3160 C CA . GLY C 3 177 ? 31.103 -21.210 -350.265 1.00 45.16 177 GLY C CA 1
ATOM 3161 C C . GLY C 3 177 ? 31.177 -22.008 -348.970 1.00 49.44 177 GLY C C 1
ATOM 3162 O O . GLY C 3 177 ? 32.259 -22.393 -348.526 1.00 49.51 177 GLY C O 1
ATOM 3163 N N . TYR C 3 178 ? 30.021 -22.256 -348.366 1.00 43.81 178 TYR C N 1
ATOM 3164 C CA . TYR C 3 178 ? 29.946 -22.986 -347.104 1.00 47.57 178 TYR C CA 1
ATOM 3165 C C . TYR C 3 178 ? 29.558 -24.458 -347.305 1.00 47.74 178 TYR C C 1
ATOM 3166 O O . TYR C 3 178 ? 28.919 -24.814 -348.291 1.00 49.57 178 TYR C O 1
ATOM 3175 N N . ASP C 3 179 ? 29.929 -25.305 -346.353 1.00 57.13 179 ASP C N 1
ATOM 3176 C CA . ASP C 3 179 ? 29.573 -26.722 -346.407 1.00 61.69 179 ASP C CA 1
ATOM 3177 C C . ASP C 3 179 ? 28.270 -27.062 -345.676 1.00 63.99 179 ASP C C 1
ATOM 3178 O O . ASP C 3 179 ? 28.108 -26.730 -344.501 1.00 66.59 179 ASP C O 1
ATOM 3183 N N . ASP C 3 180 ? 27.353 -27.724 -346.377 1.00 75.13 180 ASP C N 1
ATOM 3184 C CA . ASP C 3 180 ? 26.088 -28.176 -345.791 1.00 72.12 180 ASP C CA 1
ATOM 3185 C C . ASP C 3 180 ? 25.357 -26.967 -345.210 1.00 73.08 180 ASP C C 1
ATOM 3186 O O . ASP C 3 180 ? 25.106 -25.999 -345.920 1.00 77.80 180 ASP C O 1
ATOM 3191 N N . GLN C 3 181 ? 25.008 -27.033 -343.926 1.00 73.24 181 GLN C N 1
ATOM 3192 C CA . GLN C 3 181 ? 24.244 -25.972 -343.268 1.00 68.10 181 GLN C CA 1
ATOM 3193 C C . GLN C 3 181 ? 25.135 -25.134 -342.348 1.00 63.11 181 GLN C C 1
ATOM 3194 O O . GLN C 3 181 ? 24.638 -24.374 -341.514 1.00 63.03 181 GLN C O 1
ATOM 3200 N N . ASN C 3 182 ? 26.447 -25.285 -342.489 1.00 46.38 182 ASN C N 1
ATOM 3201 C CA . ASN C 3 182 ? 27.389 -24.530 -341.669 1.00 48.91 182 ASN C CA 1
ATOM 3202 C C . ASN C 3 182 ? 27.691 -23.144 -342.265 1.00 46.33 182 ASN C C 1
ATOM 3203 O O . ASN C 3 182 ? 28.815 -22.848 -342.683 1.00 44.22 182 ASN C O 1
ATOM 3208 N N . TYR C 3 183 ? 26.667 -22.299 -342.274 1.00 43.96 183 TYR C N 1
ATOM 3209 C CA . TYR C 3 183 ? 26.739 -20.959 -342.846 1.00 43.87 183 TYR C CA 1
ATOM 3210 C C . TYR C 3 183 ? 27.940 -20.123 -342.387 1.00 41.63 183 TYR C C 1
ATOM 3211 O O . TYR C 3 183 ? 28.447 -19.290 -343.139 1.00 38.67 183 TYR C O 1
ATOM 3220 N N . ASN C 3 184 ? 28.404 -20.370 -341.168 1.00 38.12 184 ASN C N 1
ATOM 3221 C CA . ASN C 3 184 ? 29.552 -19.662 -340.605 1.00 37.21 184 ASN C CA 1
ATOM 3222 C C . ASN C 3 184 ? 30.858 -19.913 -341.364 1.00 38.39 184 ASN C C 1
ATOM 3223 O O . ASN C 3 184 ? 31.817 -19.149 -341.230 1.00 40.37 184 ASN C O 1
ATOM 3228 N N . ASN C 3 185 ? 30.895 -20.974 -342.168 1.00 40.79 185 ASN C N 1
ATOM 3229 C CA . ASN C 3 185 ? 32.068 -21.264 -342.983 1.00 42.18 185 ASN C CA 1
ATOM 3230 C C . ASN C 3 185 ? 32.071 -20.541 -344.341 1.00 44.58 185 ASN C C 1
ATOM 3231 O O . ASN C 3 185 ? 32.935 -20.808 -345.182 1.00 44.08 185 ASN C O 1
ATOM 3236 N N . ALA C 3 186 ? 31.110 -19.644 -344.556 1.00 40.71 186 ALA C N 1
ATOM 3237 C CA . ALA C 3 186 ? 30.959 -18.960 -345.849 1.00 41.68 186 ALA C CA 1
ATOM 3238 C C . ALA C 3 186 ? 32.225 -18.211 -346.259 1.00 40.44 186 ALA C C 1
ATOM 3239 O O . ALA C 3 186 ? 32.905 -17.618 -345.417 1.00 36.11 186 ALA C O 1
ATOM 3241 N N . THR C 3 187 ? 32.549 -18.270 -347.552 1.00 40.88 187 THR C N 1
ATOM 3242 C CA . THR C 3 187 ? 33.708 -17.563 -348.102 1.00 40.51 187 THR C CA 1
ATOM 3243 C C . THR C 3 187 ? 33.298 -16.422 -349.047 1.00 39.21 187 THR C C 1
ATOM 3244 O O . THR C 3 187 ? 34.147 -15.696 -349.572 1.00 36.08 187 THR C O 1
ATOM 3248 N N . ALA C 3 188 ? 31.995 -16.269 -349.259 1.00 38.82 188 ALA C N 1
ATOM 3249 C CA . ALA C 3 188 ? 31.485 -15.154 -350.050 1.00 41.66 188 ALA C CA 1
ATOM 3250 C C . ALA C 3 188 ? 30.183 -14.631 -349.459 1.00 40.76 188 ALA C C 1
ATOM 3251 O O . ALA C 3 188 ? 29.385 -15.401 -348.914 1.00 44.72 188 ALA C O 1
ATOM 3253 N N . LEU C 3 189 ? 29.983 -13.320 -349.543 1.00 36.35 189 LEU C N 1
ATOM 3254 C CA . LEU C 3 189 ? 28.696 -12.729 -349.209 1.00 36.90 189 LEU C CA 1
ATOM 3255 C C . LEU C 3 189 ? 27.947 -12.411 -350.497 1.00 41.58 189 LEU C C 1
ATOM 3256 O O . LEU C 3 189 ? 28.551 -11.986 -351.491 1.00 39.93 189 LEU C O 1
ATOM 3261 N N . VAL C 3 190 ? 26.635 -12.629 -350.486 1.00 39.52 190 VAL C N 1
ATOM 3262 C CA . VAL C 3 190 ? 25.801 -12.261 -351.626 1.00 40.06 190 VAL C CA 1
ATOM 3263 C C . VAL C 3 190 ? 24.859 -11.138 -351.209 1.00 40.70 190 VAL C C 1
ATOM 3264 O O . VAL C 3 190 ? 24.160 -11.251 -350.202 1.00 40.28 190 VAL C O 1
ATOM 3268 N N . ILE C 3 191 ? 24.859 -10.046 -351.966 1.00 40.62 191 ILE C N 1
ATOM 3269 C CA . ILE C 3 191 ? 23.955 -8.942 -351.681 1.00 39.40 191 ILE C CA 1
ATOM 3270 C C . ILE C 3 191 ? 23.046 -8.719 -352.880 1.00 45.9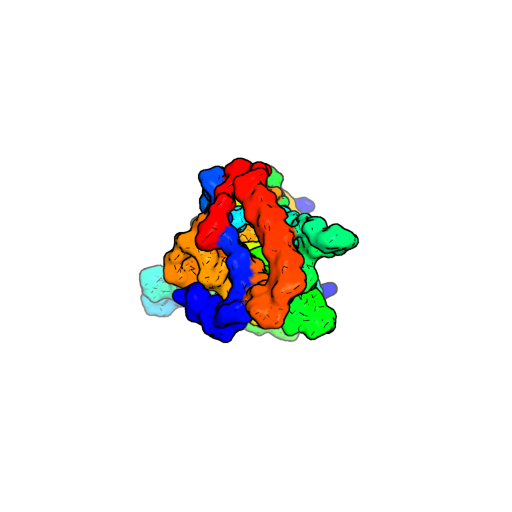0 191 ILE C C 1
ATOM 3271 O O . ILE C 3 191 ? 23.509 -8.497 -353.997 1.00 44.47 191 ILE C O 1
ATOM 3276 N N . THR C 3 192 ? 21.744 -8.809 -352.634 1.00 45.27 192 THR C N 1
ATOM 3277 C CA . THR C 3 192 ? 20.743 -8.727 -353.684 1.00 41.35 192 THR C CA 1
ATOM 3278 C C . THR C 3 192 ? 19.791 -7.560 -353.435 1.00 46.87 192 THR C C 1
ATOM 3279 O O . THR C 3 192 ? 19.163 -7.489 -352.378 1.00 43.77 192 THR C O 1
ATOM 3283 N N . PHE C 3 193 ? 19.723 -6.644 -354.405 1.00 52.52 193 PHE C N 1
ATOM 3284 C CA . PHE C 3 193 ? 18.748 -5.549 -354.436 1.00 53.06 193 PHE C CA 1
ATOM 3285 C C . PHE C 3 193 ? 17.667 -5.871 -355.485 1.00 55.59 193 PHE C C 1
ATOM 3286 O O . PHE C 3 193 ? 17.926 -5.794 -356.687 1.00 54.51 193 PHE C O 1
ATOM 3294 N N . PRO C 3 194 ? 16.459 -6.237 -355.042 1.00 44.97 194 PRO C N 1
ATOM 3295 C CA . PRO C 3 194 ? 15.347 -6.376 -355.991 1.00 42.16 194 PRO C CA 1
ATOM 3296 C C . PRO C 3 194 ? 14.861 -5.013 -356.498 1.00 39.65 194 PRO C C 1
ATOM 3297 O O . PRO C 3 194 ? 14.619 -4.113 -355.693 1.00 37.82 194 PRO C O 1
ATOM 3301 N N . VAL C 3 195 ? 14.728 -4.869 -357.814 1.00 53.35 195 VAL C N 1
ATOM 3302 C CA . VAL C 3 195 ? 14.220 -3.635 -358.429 1.00 53.82 195 VAL C CA 1
ATOM 3303 C C . VAL C 3 195 ? 13.006 -3.919 -359.320 1.00 54.33 195 VAL C C 1
ATOM 3304 O O . VAL C 3 195 ? 12.998 -4.909 -360.047 1.00 55.23 195 VAL C O 1
ATOM 3308 N N . ASN C 3 196 ? 11.988 -3.059 -359.256 1.00 56.54 196 ASN C N 1
ATOM 3309 C CA . ASN C 3 196 ? 10.810 -3.184 -360.119 1.00 59.58 196 ASN C CA 1
ATOM 3310 C C . ASN C 3 196 ? 11.170 -3.270 -361.594 1.00 61.34 196 ASN C C 1
ATOM 3311 O O . ASN C 3 196 ? 11.945 -2.460 -362.102 1.00 64.60 196 ASN C O 1
ATOM 3316 N N . ASN C 3 197 ? 10.597 -4.247 -362.285 1.00 70.33 197 ASN C N 1
ATOM 3317 C CA . ASN C 3 197 ? 10.902 -4.429 -363.697 1.00 78.78 197 ASN C CA 1
ATOM 3318 C C . ASN C 3 197 ? 10.233 -3.374 -364.585 1.00 75.86 197 ASN C C 1
ATOM 3319 O O . ASN C 3 197 ? 10.779 -3.008 -365.624 1.00 78.81 197 ASN C O 1
ATOM 3324 N N . TYR C 3 198 ? 9.060 -2.895 -364.170 1.00 60.85 198 TYR C N 1
ATOM 3325 C CA . TYR C 3 198 ? 8.330 -1.843 -364.890 1.00 59.66 198 TYR C CA 1
ATOM 3326 C C . TYR C 3 198 ? 8.100 -2.168 -366.373 1.00 64.65 198 TYR C C 1
ATOM 3327 O O . TYR C 3 198 ? 8.153 -1.276 -367.223 1.00 57.75 198 TYR C O 1
ATOM 3336 N N . TYR C 3 199 ? 7.857 -3.443 -366.675 1.00 69.07 199 TYR C N 1
ATOM 3337 C CA . TYR C 3 199 ? 7.535 -3.888 -368.032 1.00 71.04 199 TYR C CA 1
ATOM 3338 C C . TYR C 3 199 ? 6.255 -3.220 -368.534 1.00 74.28 199 TYR C C 1
ATOM 3339 O O . TYR C 3 199 ? 6.068 -3.012 -369.733 1.00 75.38 199 TYR C O 1
ATOM 3348 N N . ASN C 3 200 ? 5.380 -2.896 -367.590 1.00 77.87 200 ASN C N 1
ATOM 3349 C CA . ASN C 3 200 ? 4.079 -2.312 -367.869 1.00 81.21 200 ASN C CA 1
ATOM 3350 C C . ASN C 3 200 ? 4.152 -0.792 -368.019 1.00 82.23 200 ASN C C 1
ATOM 3351 O O . ASN C 3 200 ? 3.175 -0.148 -368.397 1.00 83.54 200 ASN C O 1
ATOM 3356 N N . ASP C 3 201 ? 5.318 -0.221 -367.725 1.00 69.26 201 ASP C N 1
ATOM 3357 C CA . ASP C 3 201 ? 5.439 1.226 -367.562 1.00 64.68 201 ASP C CA 1
ATOM 3358 C C . ASP C 3 201 ? 6.780 1.782 -368.057 1.00 63.95 201 ASP C C 1
ATOM 3359 O O . ASP C 3 201 ? 7.775 1.744 -367.332 1.00 61.66 201 ASP C O 1
ATOM 3364 N N . THR C 3 202 ? 6.792 2.325 -369.273 1.00 63.48 202 THR C N 1
ATOM 3365 C CA . THR C 3 202 ? 8.024 2.813 -369.899 1.00 61.13 202 THR C CA 1
ATOM 3366 C C . THR C 3 202 ? 8.720 3.944 -369.132 1.00 65.35 202 THR C C 1
ATOM 3367 O O . THR C 3 202 ? 9.945 3.950 -369.010 1.00 59.53 202 THR C O 1
ATOM 3371 N N . GLU C 3 203 ? 7.951 4.894 -368.615 1.00 67.63 203 GLU C N 1
ATOM 3372 C CA . GLU C 3 203 ? 8.549 6.058 -367.983 1.00 67.14 203 GLU C CA 1
ATOM 3373 C C . GLU C 3 203 ? 9.221 5.703 -366.648 1.00 66.26 203 GLU C C 1
ATOM 3374 O O . GLU C 3 203 ? 10.301 6.220 -366.341 1.00 66.58 203 GLU C O 1
ATOM 3380 N N . LYS C 3 204 ? 8.611 4.822 -365.860 1.00 59.72 204 LYS C N 1
ATOM 3381 C CA . LYS C 3 204 ? 9.296 4.325 -364.665 1.00 57.07 204 LYS C CA 1
ATOM 3382 C C . LYS C 3 204 ? 10.514 3.498 -365.033 1.00 51.16 204 LYS C C 1
ATOM 3383 O O . LYS C 3 204 ? 11.513 3.507 -364.316 1.00 50.99 204 LYS C O 1
ATOM 3389 N N . LEU C 3 205 ? 10.421 2.774 -366.143 1.00 47.35 205 LEU C N 1
ATOM 3390 C CA . LEU C 3 205 ? 11.515 1.923 -366.587 1.00 47.64 205 LEU C CA 1
ATOM 3391 C C . LEU C 3 205 ? 12.744 2.776 -366.869 1.00 48.35 205 LEU C C 1
ATOM 3392 O O . LEU C 3 205 ? 13.845 2.436 -366.431 1.00 46.86 205 LEU C O 1
ATOM 3397 N N . GLN C 3 206 ? 12.538 3.889 -367.580 1.00 50.19 206 GLN C N 1
ATOM 3398 C CA . GLN C 3 206 ? 13.611 4.830 -367.916 1.00 52.02 206 GLN C CA 1
ATOM 3399 C C . GLN C 3 206 ? 14.381 5.236 -366.673 1.00 45.01 206 GLN C C 1
ATOM 3400 O O . GLN C 3 206 ? 15.608 5.262 -366.678 1.00 40.39 206 GLN C O 1
ATOM 3406 N N . ARG C 3 207 ? 13.636 5.565 -365.619 1.00 42.91 207 ARG C N 1
ATOM 3407 C CA . ARG C 3 207 ? 14.214 6.062 -364.385 1.00 37.96 207 ARG C CA 1
ATOM 3408 C C . ARG C 3 207 ? 14.979 4.943 -363.684 1.00 37.99 207 ARG C C 1
ATOM 3409 O O . ARG C 3 207 ? 16.066 5.169 -363.161 1.00 33.00 207 ARG C O 1
ATOM 3417 N N . ALA C 3 208 ? 14.430 3.731 -363.726 1.00 41.63 208 ALA C N 1
ATOM 3418 C CA . ALA C 3 208 ? 15.096 2.559 -363.161 1.00 43.14 208 ALA C CA 1
ATOM 3419 C C . ALA C 3 208 ? 16.417 2.249 -363.883 1.00 43.82 208 ALA C C 1
ATOM 3420 O O . ALA C 3 208 ? 17.415 1.916 -363.237 1.00 43.62 208 ALA C O 1
ATOM 3422 N N . GLN C 3 209 ? 16.418 2.362 -365.212 1.00 42.61 209 GLN C N 1
ATOM 3423 C CA . GLN C 3 209 ? 17.622 2.111 -366.015 1.00 44.33 209 GLN C CA 1
ATOM 3424 C C . GLN C 3 209 ? 18.698 3.182 -365.802 1.00 42.09 209 GLN C C 1
ATOM 3425 O O . GLN C 3 209 ? 19.894 2.883 -365.847 1.00 39.91 209 GLN C O 1
ATOM 3431 N N . ALA C 3 210 ? 18.273 4.424 -365.579 1.00 38.51 210 ALA C N 1
ATOM 3432 C CA . ALA C 3 210 ? 19.219 5.485 -365.267 1.00 41.32 210 ALA C CA 1
ATOM 3433 C C . ALA C 3 210 ? 19.926 5.172 -363.941 1.00 40.67 210 ALA C C 1
ATOM 3434 O O . ALA C 3 210 ? 21.155 5.281 -363.835 1.00 35.31 210 ALA C O 1
ATOM 3436 N N . TRP C 3 211 ? 19.152 4.777 -362.932 1.00 37.09 211 TRP C N 1
ATOM 3437 C CA . TRP C 3 211 ? 19.743 4.450 -361.634 1.00 37.69 211 TRP C CA 1
ATOM 3438 C C . TRP C 3 211 ? 20.684 3.264 -361.780 1.00 37.12 211 TRP C C 1
ATOM 3439 O O . TRP C 3 211 ? 21.776 3.255 -361.222 1.00 34.37 211 TRP C O 1
ATOM 3450 N N . GLU C 3 212 ? 20.258 2.278 -362.561 1.00 40.49 212 GLU C N 1
ATOM 3451 C CA . GLU C 3 212 ? 21.039 1.070 -362.760 1.00 43.72 212 GLU C CA 1
ATOM 3452 C C . GLU C 3 212 ? 22.414 1.336 -363.367 1.00 45.51 212 GLU C C 1
ATOM 3453 O O . GLU C 3 212 ? 23.400 0.723 -362.970 1.00 49.49 212 GLU C O 1
ATOM 3459 N N . LYS C 3 213 ? 22.476 2.247 -364.330 1.00 43.43 213 LYS C N 1
ATOM 3460 C CA . LYS C 3 213 ? 23.731 2.594 -364.975 1.00 42.20 213 LYS C CA 1
ATOM 3461 C C . LYS C 3 213 ? 24.724 3.187 -363.967 1.00 45.22 213 LYS C C 1
ATOM 3462 O O . LYS C 3 213 ? 25.913 2.844 -363.964 1.00 45.65 213 LYS C O 1
ATOM 3468 N N . GLU C 3 214 ? 24.232 4.060 -363.094 1.00 42.89 214 GLU C N 1
ATOM 3469 C CA . GLU C 3 214 ? 25.073 4.642 -362.052 1.00 41.64 214 GLU C CA 1
ATOM 3470 C C . GLU C 3 214 ? 25.561 3.591 -361.041 1.00 43.76 214 GLU C C 1
ATOM 3471 O O . GLU C 3 214 ? 26.700 3.647 -360.575 1.00 43.11 214 GLU C O 1
ATOM 3477 N N . PHE C 3 215 ? 24.705 2.623 -360.722 1.00 39.66 215 PHE C N 1
ATOM 3478 C CA . PHE C 3 215 ? 25.053 1.573 -359.768 1.00 41.23 215 PHE C CA 1
ATOM 3479 C C . PHE C 3 215 ? 26.136 0.622 -360.315 1.00 40.44 215 PHE C C 1
ATOM 3480 O O . PHE C 3 215 ? 27.058 0.233 -359.589 1.00 38.88 215 PHE C O 1
ATOM 3488 N N . ILE C 3 216 ? 26.021 0.247 -361.585 1.00 36.82 216 ILE C N 1
ATOM 3489 C CA . ILE C 3 216 ? 26.994 -0.651 -362.208 1.00 40.75 216 ILE C CA 1
ATOM 3490 C C . ILE C 3 216 ? 28.380 -0.011 -362.195 1.00 40.26 216 ILE C C 1
ATOM 3491 O O . ILE C 3 216 ? 29.376 -0.633 -361.827 1.00 37.35 216 ILE C O 1
ATOM 3496 N N . ASN C 3 217 ? 28.421 1.255 -362.584 1.00 40.92 217 ASN C N 1
ATOM 3497 C CA . ASN C 3 217 ? 29.659 1.998 -362.638 1.00 44.44 217 ASN C CA 1
ATOM 3498 C C . ASN C 3 217 ? 30.292 2.221 -361.244 1.00 41.02 217 ASN C C 1
ATOM 3499 O O . ASN C 3 217 ? 31.502 2.083 -361.072 1.00 38.46 217 ASN C O 1
ATOM 3504 N N . PHE C 3 218 ? 29.473 2.554 -360.252 1.00 34.41 218 PHE C N 1
ATOM 3505 C CA . PHE C 3 218 ? 29.969 2.710 -358.883 1.00 34.54 218 PHE C CA 1
ATOM 3506 C C . PHE C 3 218 ? 30.599 1.405 -358.373 1.00 38.46 218 PHE C C 1
ATOM 3507 O O . PHE C 3 218 ? 31.754 1.370 -357.924 1.00 34.61 218 PHE C O 1
ATOM 3515 N N . VAL C 3 219 ? 29.840 0.324 -358.487 1.00 38.63 219 VAL C N 1
ATOM 3516 C CA . VAL C 3 219 ? 30.267 -0.961 -357.967 1.00 42.20 219 VAL C CA 1
ATOM 3517 C C . VAL C 3 219 ? 31.426 -1.547 -358.772 1.00 47.66 219 VAL C C 1
ATOM 3518 O O . VAL C 3 219 ? 32.295 -2.218 -358.206 1.00 42.11 219 VAL C O 1
ATOM 3522 N N . LYS C 3 220 ? 31.478 -1.295 -360.078 1.00 50.72 220 LYS C N 1
ATOM 3523 C CA . LYS C 3 220 ? 32.610 -1.850 -360.796 1.00 48.44 220 LYS C CA 1
ATOM 3524 C C . LYS C 3 220 ? 33.890 -1.033 -360.515 1.00 50.33 220 LYS C C 1
ATOM 3525 O O . LYS C 3 220 ? 34.970 -1.568 -360.685 1.00 49.24 220 LYS C O 1
ATOM 3531 N N . ASN C 3 221 ? 33.841 0.222 -360.058 1.00 43.60 221 ASN C N 1
ATOM 3532 C CA . ASN C 3 221 ? 35.152 0.752 -359.689 1.00 42.32 221 ASN C CA 1
ATOM 3533 C C . ASN C 3 221 ? 35.204 1.184 -358.222 1.00 44.87 221 ASN C C 1
ATOM 3534 O O . ASN C 3 221 ? 35.802 2.199 -357.875 1.00 44.17 221 ASN C O 1
ATOM 3539 N N . TYR C 3 222 ? 34.580 0.395 -357.363 1.00 40.91 222 TYR C N 1
ATOM 3540 C CA . TYR C 3 222 ? 34.629 0.649 -355.935 1.00 41.18 222 TYR C CA 1
ATOM 3541 C C . TYR C 3 222 ? 36.031 0.290 -355.441 1.00 38.44 222 TYR C C 1
ATOM 3542 O O . TYR C 3 222 ? 36.491 -0.835 -355.614 1.00 39.14 222 TYR C O 1
ATOM 3551 N N . LYS C 3 223 ? 36.729 1.261 -354.876 1.00 38.75 223 LYS C N 1
ATOM 3552 C CA . LYS C 3 223 ? 38.127 1.062 -354.530 1.00 45.92 223 LYS C CA 1
ATOM 3553 C C . LYS C 3 223 ? 38.286 0.684 -353.050 1.00 43.21 223 LYS C C 1
ATOM 3554 O O . LYS C 3 223 ? 38.185 1.534 -352.160 1.00 36.77 223 LYS C O 1
ATOM 3560 N N . ASN C 3 224 ? 38.523 -0.602 -352.813 1.00 35.91 224 ASN C N 1
ATOM 3561 C CA . ASN C 3 224 ? 38.784 -1.139 -351.477 1.00 40.51 224 ASN C CA 1
ATOM 3562 C C . ASN C 3 224 ? 39.458 -2.480 -351.689 1.00 39.16 224 ASN C C 1
ATOM 3563 O O . ASN C 3 224 ? 38.806 -3.461 -352.053 1.00 38.99 224 ASN C O 1
ATOM 3568 N N . PRO C 3 225 ? 40.782 -2.519 -351.491 1.00 47.36 225 PRO C N 1
ATOM 3569 C CA . PRO C 3 225 ? 41.542 -3.745 -351.751 1.00 49.63 225 PRO C CA 1
ATOM 3570 C C . PRO C 3 225 ? 41.195 -4.868 -350.757 1.00 51.93 225 PRO C C 1
ATOM 3571 O O . PRO C 3 225 ? 41.456 -6.030 -351.076 1.00 51.26 225 PRO C O 1
ATOM 3575 N N . ASN C 3 226 ? 40.602 -4.536 -349.603 1.00 42.09 226 ASN C N 1
ATOM 3576 C CA . ASN C 3 226 ? 40.102 -5.564 -348.676 1.00 43.65 226 ASN C CA 1
ATOM 3577 C C . ASN C 3 226 ? 38.933 -6.358 -349.246 1.00 44.00 226 ASN C C 1
ATOM 3578 O O . ASN C 3 226 ? 38.617 -7.444 -348.757 1.00 43.31 226 ASN C O 1
ATOM 3583 N N . LEU C 3 227 ? 38.280 -5.809 -350.268 1.00 39.05 227 LEU C N 1
ATOM 3584 C CA . LEU C 3 227 ? 37.115 -6.462 -350.853 1.00 41.83 227 LEU C CA 1
ATOM 3585 C C . LEU C 3 227 ? 37.348 -6.806 -352.315 1.00 46.35 227 LEU C C 1
ATOM 3586 O O . LEU C 3 227 ? 37.998 -6.057 -353.045 1.00 47.35 227 LEU C O 1
ATOM 3591 N N . THR C 3 228 ? 36.817 -7.949 -352.732 1.00 47.41 228 THR C N 1
ATOM 3592 C CA . THR C 3 228 ? 36.714 -8.289 -354.139 1.00 43.18 228 THR C CA 1
ATOM 3593 C C . THR C 3 228 ? 35.238 -8.359 -354.483 1.00 49.31 228 THR C C 1
ATOM 3594 O O . THR C 3 228 ? 34.509 -9.237 -354.009 1.00 48.61 228 THR C O 1
ATOM 3598 N N . ILE C 3 229 ? 34.800 -7.409 -355.297 1.00 51.46 229 ILE C N 1
ATOM 3599 C CA . ILE C 3 229 ? 33.399 -7.285 -355.662 1.00 49.85 229 ILE C CA 1
ATOM 3600 C C . ILE C 3 229 ? 33.184 -7.717 -357.095 1.00 54.25 229 ILE C C 1
ATOM 3601 O O . ILE C 3 229 ? 33.808 -7.176 -358.001 1.00 59.89 229 ILE C O 1
ATOM 3606 N N . SER C 3 230 ? 32.309 -8.692 -357.306 1.00 50.43 230 SER C N 1
ATOM 3607 C CA . SER C 3 230 ? 31.951 -9.088 -358.663 1.00 58.19 230 SER C CA 1
ATOM 3608 C C . SER C 3 230 ? 30.437 -9.148 -358.844 1.00 62.36 230 SER C C 1
ATOM 3609 O O . SER C 3 230 ? 29.673 -8.836 -357.927 1.00 60.80 230 SER C O 1
ATOM 3612 N N . PHE C 3 231 ? 30.010 -9.554 -360.034 1.00 87.98 231 PHE C N 1
ATOM 3613 C CA . PHE C 3 231 ? 28.590 -9.688 -360.346 1.00 93.46 231 PHE C CA 1
ATOM 3614 C C . PHE C 3 231 ? 28.192 -11.152 -360.520 1.00 102.68 231 PHE C C 1
ATOM 3615 O O . PHE C 3 231 ? 28.939 -12.052 -360.126 1.00 105.32 231 PHE C O 1
ATOM 3623 N N . THR C 3 232 ? 27.029 -11.372 -361.136 1.00 125.92 232 THR C N 1
ATOM 3624 C CA . THR C 3 232 ? 26.404 -12.698 -361.250 1.00 129.77 232 THR C CA 1
ATOM 3625 C C . THR C 3 232 ? 26.278 -13.355 -359.878 1.00 123.64 232 THR C C 1
ATOM 3626 O O . THR C 3 232 ? 25.767 -12.748 -358.934 1.00 115.55 232 THR C O 1
#

Solvent-accessible surface area: 23132 Å² total; per-residue (Å²): 272,73,13,24,1,0,9,29,92,140,60,73,35,94,73,26,18,22,128,62,10,57,118,96,30,59,34,82,45,79,119,10,4,70,2,19,0,3,14,57,62,46,155,81,43,45,65,68,7,30,32,0,4,157,30,1,12,31,142,54,72,56,87,38,20,7,1,34,1,37,12,1,8,48,0,104,34,0,7,11,0,32,0,37,76,111,118,34,57,68,7,2,35,58,36,46,135,34,10,103,27,9,27,34,28,120,129,51,28,142,16,19,0,10,3,65,13,88,14,87,49,0,32,14,139,122,26,5,0,0,0,0,5,56,14,0,0,17,0,0,8,74,37,10,20,0,2,11,0,10,0,0,2,7,10,56,74,156,134,164,56,77,53,68,11,64,72,0,14,33,178,81,97,147,61,105,30,175,43,124,185,117,24,69,65,47,116,45,65,26,55,79,18,96,47,121,148,62,73,65,15,1,41,22,12,35,80,0,0,77,84,0,18,135,18,0,45,83,56,1,183,88,28,128,86,134,70,1,120,51,11,24,87,146,23,17,99,57,32,112,106,100,129,92,91,130,39,137,105,27,16,106,110,106,4,32,96,110,40,119,41,8,35,0,23,0,113,6,80,126,31,124,150,55,109,21,9,16,41,78,83,12,57,90,25,51,1,4,30,0,2,35,53,129,4,3,38,39,0,0,69,0,0,60,31,0,42,103,19,69,6,98,47,106,161,68,92,3,38,0,90,85,3,11,35,22,65,55,63,117,182,30,87,66,5,6,1,2,0,1,1,0,0,4,43,20,31,67,75,24,2,84,66,133,98,34,47,82,1,0,16,10,0,13,19,14,21,5,4,41,62,0,12,213,35,18,65,21,129,77,4,113,31,89,31,116,16,42,0,37,4,38,15,33,10,42,0,61,1,86,1,0,7,19,62,46,71,118,134,63,19,15,43,0,63,6,0,13,0,0,1,1,1,38,49,37,151,130,42,101,96,106,51,59,46,5,96,24,1,20,153,81,0,78,81,71,4,133,95,58,198,29,102,51,12,61,36,43,70,135

Organism: Zaire ebolavirus (strain Kikwit-95) (NCBI:txid128951)

Foldseek 3Di:
DDAWEWEDDPHDTDGDHVVPQDPPHDDPDPVQKFKEKEFDDDPPQDADPVSNCVQKDAAEPDDKDKDFGDYYDAAAEKEFEWEAAPVGHGLFAADPPPWAAADHYNDYHYDYDYDHSPHNFMAGNVQWWWDGHRMTMRTDHHRHITGTTHMHMYGHDD/DDDDQKDWDKDADDPDDCQVPPVNHDDPVPRIDTDIDDPPSVVRRVVVVVVVVCVVVVVVVVVPDDDDDDDCPVVVVVVVVCVVVPD/DAVVVCVPPAPPQKDKFKKKKFQVVFDWDWFQAPPVGDTAIAARCVPLVNLVVVLVVVVVLQAFWFDDDNDIFGQLLWFPLPCPPVASDHDKQALCQQQQSDNVSQADWDDDPPDTNDHNVLSSVQCLVPQLACASPTPSRHGNDGSSNHGRHLVNFFDDDDDSSSRRTRITMMMTITGCCPVHDVSNVSVVRSVVRSVVCQVPPDDSSMDMDGD

InterPro domains:
  IPR002561 Filoviruses glycoprotein, extracellular domain [PF01611] (15-348)
  IPR014625 Filoviruses glycoprotein [PIRSF036874] (1-675)
  IPR054584 Envelope glycoprotein GP2-like, HR1-HR2 [PF22307] (515-595)

Nearest PDB structures (foldseek):
  5hns-assembly2_B  TM=9.756E-01  e=3.389E-40  Homo sapiens
  5jnx-assembly1_A  TM=9.522E-01  e=6.193E-40  Homo sapiens
  5kwy-assembly1_B  TM=9.444E-01  e=9.339E-39  Homo sapiens
  6w5s-assembly1_A  TM=9.423E-01  e=1.149E-35  Homo sapiens
  6w5v-assembly1_A  TM=9.363E-01  e=2.230E-35  Homo sapiens

GO terms:
  GO:0005515 protein binding (F, IPI)
  GO:0008289 lipid binding (F, EXP)
  GO:0008289 lipid binding (F, IC)
  GO:0046718 symbiont entry into host cell (P, IC)

Sequence (460 aa):
RSIPLGVIHNSVLQVSDVDKLVCRDKLSSTNQLRSVGLNLEGNGVATDVPSATKRWGFRSGVPPKVVNYEAGEWAENCYNLEIKKPDGSECLPAAPDGIRGFPRCRYVHKVSGTGPCAGDFAFHKEGAFFLYDRLASTVIYRGTTFAEGVVAFLILPQPKCNPNLHYWTTQAAIGLAWIPYFGPAAEGIYTEGLMHNQDGLICGLRQLANETTQALQLFLRATTELRTFSILNRKAIDFLLQRWGLEKEYFDQHFGPFFRTEQLIIRAPLTDKHIYQPYPSGADVPFGPPLDIQILHQVLDLQIAIENITASYDNETVTLQDICLAPLSPYNTNCTILSVLNYFQNSHSVLDHKKGDDFFVYADYHTHFLYCVRAPASLNDTSLLHDPCLGTFGGPVFPWLVLGGYDDQNYNNATALVITFPVNNYYNDTEKLQRAQAWEKEFINFVKNYKNPNLTISFT